Protein AF-0000000066044846 (afdb_homodimer)

InterPro domains:
  IPR003697 Nucleoside triphosphate pyrophosphatase Maf-like protein [MF_00528] (9-197)
  IPR003697 Nucleoside triphosphate pyrophosphatase Maf-like protein [PF02545] (9-193)
  IPR003697 Nucleoside triphosphate pyrophosphatase Maf-like protein [PIRSF006305] (1-197)
  IPR003697 Nucleoside triphosphate pyrophosphatase Maf-like protein [PTHR43213] (3-193)
  IPR003697 Nucleoside triphosphate pyrophosphatase Maf-like protein [TIGR00172] (8-192)
  IPR003697 Nucleoside triphosphate pyrophosphatase Maf-like protein [cd00555] (10-192)
  IPR029001 Inosine triphosphate pyrophosphatase-like [G3DSA:3.90.950.10] (9-198)
  IPR029001 Inosine triphosphate pyrophosphatase-like [SSF52972] (8-194)

Secondary structure (DSSP, 8-state):
---S-EE--EEE----HHHHHHHHHTT---EE------HHHHHHHS-GGGHHHHHHHHHHHHHHHHHTT-TTSEEEEEEEEEEETTEE-----SHHHHHHHHHHHTT-EEEEEEEEEEEETTEEEEEEEEEEEEEE----HHHHHHHHHHH--TTSTTS--TTTGGGGGEEEEES-HHHHHT--HHHHHHHHHHTTSEE-/---S-EE--EEE----HHHHHHHHHTT---EE------HHHHHHHS-GGGHHHHHHHHHHHHHHHHHTT-TTSEEEEEEEEEEETTEE-----SHHHHHHHHHHHTT-EEEEEEEEEEEETTEEEEEEEEEEEEEE----HHHHHHHHHHH--TTSGGG--TTTGGGGGEEEEES-HHHHHT--HHHHHHHHHHTTSEE-

Nearest PDB structures (foldseek):
  4lu1-assembly1_A  TM=8.771E-01  e=6.564E-19  Escherichia coli K-12
  4jhc-assembly1_A  TM=8.735E-01  e=1.339E-18  Escherichia coli K-12
  4heb-assembly1_B  TM=9.422E-01  e=1.791E-17  Bacillus subtilis
  4heb-assembly1_A  TM=9.333E-01  e=1.521E-16  Bacillus subtilis
  1exc-assembly1_A  TM=9.327E-01  e=8.755E-16  Bacillus subtilis

Radius of gyration: 22.23 Å; Cα contacts (8 Å, |Δi|>4): 871; chains: 2; bounding box: 57×61×44 Å

pLDDT: mean 94.65, std 8.7, range [49.12, 98.94]

Foldseek 3Di:
DDDPKDFFEAEEQDPDPLVVVLVVVVVDDYHYHHAPDDLVVLVVPDDLVCVLVSFQVVQLVSQLRVQCVVQRYKYKGKGKFKDDPSDTFAQQLDDVSLLVLCQVQAQHKIKIKMKMFIDHNSHTDDIDIDMKMWHFHRDDSVRSVVQCVVPVRRNDGSNADCVPPRVVRTDDMGDDPCSNSHHDVVVVVVSCVVVVRMDD/DDDPKDFFEAEEQDPDPLVVVVVVVVVDDYHYHHAPDDLVVLVVPDDLVCVLVSFQVVQLVSQLRVQCVVQRYKYKGKGKFKDDPSDTFAQQLDLVSLLVLCQVQAQHKIKIKMKMFIDHNSHTDDIDIDMKMWHFHRDDSVRSVVQCVVPVRRNDGSNADCVPPRVVRTDDMGDDPCSNSHHDVVVVVVSCVVVVRMDD

Solvent-accessible surface area (backbone atoms only — not comparable to full-atom values): 20649 Å² total; per-residue (Å²): 131,70,68,41,69,44,70,55,55,35,29,36,23,47,79,51,66,62,48,48,52,56,50,47,38,57,68,59,74,67,47,76,46,56,46,86,69,70,62,68,67,57,57,72,69,50,62,74,89,38,57,67,60,47,30,38,48,51,4,41,52,25,13,41,59,44,15,71,80,36,54,83,28,40,20,38,12,49,23,67,42,23,35,42,94,78,35,78,39,62,54,39,69,37,69,69,47,25,50,51,44,45,60,69,43,37,54,32,68,35,32,27,37,15,10,36,23,34,22,39,62,63,36,82,76,46,75,50,71,45,69,17,42,38,25,33,39,77,65,50,71,66,44,53,50,23,42,47,70,73,66,57,34,28,88,22,52,56,42,44,44,64,82,32,64,36,44,77,48,46,75,46,76,48,66,50,67,44,22,60,63,31,49,51,53,68,66,47,53,52,48,33,43,75,69,62,39,33,46,106,132,71,68,43,70,42,70,54,55,35,30,36,22,48,79,50,67,62,48,48,52,57,51,46,38,55,67,59,75,65,46,77,45,55,44,84,70,70,63,68,66,55,58,72,70,51,61,74,89,37,58,68,59,49,30,38,48,51,4,42,52,26,15,42,61,45,14,69,80,37,53,83,28,41,20,38,12,50,24,68,44,23,36,43,94,80,35,77,40,64,55,37,70,37,70,68,47,26,50,50,45,44,59,69,42,38,54,32,65,35,33,28,36,15,9,36,23,33,22,40,62,65,36,82,76,47,74,49,73,46,69,18,42,40,26,33,38,78,63,51,70,66,44,52,50,22,42,46,70,74,66,56,35,27,88,22,53,56,42,42,45,64,81,31,65,37,47,77,48,46,75,44,75,48,66,51,67,42,22,59,63,32,47,52,53,68,67,46,53,51,48,34,43,76,70,64,39,35,45,105

Organism: Legionella pneumophila (strain Paris) (NCBI:txid297246)

Structure (mmCIF, N/CA/C/O backbone):
data_AF-0000000066044846-model_v1
#
loop_
_entity.id
_entity.type
_entity.pdbx_description
1 polymer 'Nucleoside triphosphate pyrophosphatase'
#
loop_
_atom_site.group_PDB
_atom_site.id
_atom_site.type_symbol
_atom_site.label_atom_id
_atom_site.label_alt_id
_atom_site.label_comp_id
_atom_site.label_asym_id
_atom_site.label_entity_id
_atom_site.label_seq_id
_atom_site.pdbx_PDB_ins_code
_atom_site.Cartn_x
_atom_site.Cartn_y
_atom_site.Cartn_z
_atom_site.occupancy
_atom_site.B_iso_or_equiv
_atom_site.auth_seq_id
_atom_site.auth_comp_id
_atom_site.auth_asym_id
_atom_site.auth_atom_id
_atom_site.pdbx_PDB_model_num
ATOM 1 N N . MET A 1 1 ? 24.844 -3.436 -19.203 1 49.12 1 MET A N 1
ATOM 2 C CA . MET A 1 1 ? 24.516 -3.262 -17.781 1 49.12 1 MET A CA 1
ATOM 3 C C . MET A 1 1 ? 23.469 -4.285 -17.344 1 49.12 1 MET A C 1
ATOM 5 O O . MET A 1 1 ? 22.516 -4.555 -18.062 1 49.12 1 MET A O 1
ATOM 9 N N . SER A 1 2 ? 23.922 -5.074 -16.344 1 66.25 2 SER A N 1
ATOM 10 C CA . SER A 1 2 ? 23.125 -6.246 -15.977 1 66.25 2 SER A CA 1
ATOM 11 C C . SER A 1 2 ? 21.734 -5.852 -15.484 1 66.25 2 SER A C 1
ATOM 13 O O . SER A 1 2 ? 21.594 -4.855 -14.773 1 66.25 2 SER A O 1
ATOM 15 N N . LYS A 1 3 ? 20.719 -6.422 -16.016 1 88.5 3 LYS A N 1
ATOM 16 C CA . LYS A 1 3 ? 19.344 -6.238 -15.57 1 88.5 3 LYS A CA 1
ATOM 17 C C . LYS A 1 3 ? 19.188 -6.59 -14.094 1 88.5 3 LYS A C 1
ATOM 19 O O . LYS A 1 3 ? 19.75 -7.574 -13.625 1 88.5 3 LYS A O 1
ATOM 24 N N . PHE A 1 4 ? 18.609 -5.754 -13.406 1 96.5 4 PHE A N 1
ATOM 25 C CA . PHE A 1 4 ? 18.391 -5.98 -11.984 1 96.5 4 PHE A CA 1
ATOM 26 C C . PHE A 1 4 ? 17.594 -7.262 -11.758 1 96.5 4 PHE A C 1
ATOM 28 O O . PHE A 1 4 ? 17.984 -8.102 -10.93 1 96.5 4 PHE A O 1
ATOM 35 N N . LEU A 1 5 ? 16.562 -7.414 -12.586 1 97.44 5 LEU A N 1
ATOM 36 C CA . LEU A 1 5 ? 15.75 -8.617 -12.445 1 97.44 5 LEU A CA 1
ATOM 37 C C . LEU A 1 5 ? 15.992 -9.57 -13.609 1 97.44 5 LEU A C 1
ATOM 39 O O . LEU A 1 5 ? 16.016 -9.148 -14.766 1 97.44 5 LEU A O 1
ATOM 43 N N . GLN A 1 6 ? 16.172 -10.766 -13.266 1 97.12 6 GLN A N 1
ATOM 44 C CA . GLN A 1 6 ? 16.094 -11.883 -14.203 1 97.12 6 GLN A CA 1
ATOM 45 C C . GLN A 1 6 ? 14.852 -12.734 -13.93 1 97.12 6 GLN A C 1
ATOM 47 O O . GLN A 1 6 ? 14.602 -13.117 -12.781 1 97.12 6 GLN A O 1
ATOM 52 N N . GLN A 1 7 ? 14.109 -12.984 -14.953 1 97.94 7 GLN A N 1
ATOM 53 C CA . GLN A 1 7 ? 12.875 -13.711 -14.664 1 97.94 7 GLN A CA 1
ATOM 54 C C . GLN A 1 7 ? 12.602 -14.773 -15.727 1 97.94 7 GLN A C 1
ATOM 56 O O . GLN A 1 7 ? 13.078 -14.664 -16.859 1 97.94 7 GLN A O 1
ATOM 61 N N . LYS A 1 8 ? 11.883 -15.781 -15.344 1 98.56 8 LYS A N 1
ATOM 62 C CA . LYS A 1 8 ? 11.281 -16.766 -16.234 1 98.56 8 LYS A CA 1
ATOM 63 C C . LYS A 1 8 ? 9.938 -16.281 -16.766 1 98.56 8 LYS A C 1
ATOM 65 O O . LYS A 1 8 ? 9.43 -15.25 -16.312 1 98.56 8 LYS A O 1
ATOM 70 N N . PRO A 1 9 ? 9.43 -16.938 -17.766 1 98.75 9 PRO A N 1
ATOM 71 C CA . PRO A 1 9 ? 8.148 -16.484 -18.312 1 98.75 9 PRO A CA 1
ATOM 72 C C . PRO A 1 9 ? 7.012 -16.578 -17.297 1 98.75 9 PRO A C 1
ATOM 74 O O . PRO A 1 9 ? 6.824 -17.625 -16.672 1 98.75 9 PRO A O 1
ATOM 77 N N . ILE A 1 10 ? 6.246 -15.508 -17.172 1 98.81 10 ILE A N 1
ATOM 78 C CA . ILE A 1 10 ? 5.191 -15.422 -16.172 1 98.81 10 ILE A CA 1
ATOM 79 C C . ILE A 1 10 ? 3.875 -15.039 -16.844 1 98.81 10 ILE A C 1
ATOM 81 O O . ILE A 1 10 ? 3.854 -14.219 -17.75 1 98.81 10 ILE A O 1
ATOM 85 N N . ILE A 1 11 ? 2.814 -15.641 -16.391 1 98.88 11 ILE A N 1
ATOM 86 C CA . ILE A 1 11 ? 1.461 -15.242 -16.766 1 98.88 11 ILE A CA 1
ATOM 87 C C . ILE A 1 11 ? 0.646 -14.938 -15.516 1 98.88 11 ILE A C 1
ATOM 89 O O . ILE A 1 11 ? 0.704 -15.688 -14.539 1 98.88 11 ILE A O 1
ATOM 93 N N . LEU A 1 12 ? 0.035 -13.875 -15.492 1 98.81 12 LEU A N 1
ATOM 94 C CA . LEU A 1 12 ? -0.992 -13.578 -14.5 1 98.81 12 LEU A CA 1
ATOM 95 C C . LEU A 1 12 ? -2.361 -14.047 -14.977 1 98.81 12 LEU A C 1
ATOM 97 O O . LEU A 1 12 ? -2.908 -13.5 -15.938 1 98.81 12 LEU A O 1
ATOM 101 N N . ALA A 1 13 ? -2.928 -15.031 -14.328 1 98.12 13 ALA A N 1
ATOM 102 C CA . ALA A 1 13 ? -4.227 -15.586 -14.688 1 98.12 13 ALA A CA 1
ATOM 103 C C . ALA A 1 13 ? -5.359 -14.844 -13.992 1 98.12 13 ALA A C 1
ATOM 105 O O . ALA A 1 13 ? -6.09 -15.422 -13.18 1 98.12 13 ALA A O 1
ATOM 106 N N . SER A 1 14 ? -5.523 -13.578 -14.289 1 95.62 14 SER A N 1
ATOM 107 C CA . SER A 1 14 ? -6.516 -12.703 -13.68 1 95.62 14 SER A CA 1
ATOM 108 C C . SER A 1 14 ? -6.941 -11.594 -14.633 1 95.62 14 SER A C 1
ATOM 110 O O . SER A 1 14 ? -6.109 -11.039 -15.352 1 95.62 14 SER A O 1
ATOM 112 N N . SER A 1 15 ? -8.188 -11.273 -14.617 1 91.94 15 SER A N 1
ATOM 113 C CA . SER A 1 15 ? -8.688 -10.141 -15.383 1 91.94 15 SER A CA 1
ATOM 114 C C . SER A 1 15 ? -8.75 -8.883 -14.523 1 91.94 15 SER A C 1
ATOM 116 O O . SER A 1 15 ? -9.188 -7.824 -14.992 1 91.94 15 SER A O 1
ATOM 118 N N . SER A 1 16 ? -8.359 -9.031 -13.281 1 93.5 16 SER A N 1
ATOM 119 C CA . SER A 1 16 ? -8.438 -7.91 -12.352 1 93.5 16 SER A CA 1
ATOM 120 C C . SER A 1 16 ? -7.469 -6.801 -12.734 1 93.5 16 SER A C 1
ATOM 122 O O . SER A 1 16 ? -6.262 -7.027 -12.828 1 93.5 16 SER A O 1
ATOM 124 N N . THR A 1 17 ? -7.965 -5.59 -12.859 1 94.5 17 THR A N 1
ATOM 125 C CA . THR A 1 17 ? -7.141 -4.434 -13.195 1 94.5 17 THR A CA 1
ATOM 126 C C . THR A 1 17 ? -6.168 -4.113 -12.062 1 94.5 17 THR A C 1
ATOM 128 O O . THR A 1 17 ? -5.008 -3.777 -12.312 1 94.5 17 THR A O 1
ATOM 131 N N . ILE A 1 18 ? -6.633 -4.258 -10.867 1 96.44 18 ILE A N 1
ATOM 132 C CA . ILE A 1 18 ? -5.797 -3.91 -9.719 1 96.44 18 ILE A CA 1
ATOM 133 C C . ILE A 1 18 ? -4.688 -4.949 -9.555 1 96.44 18 ILE A C 1
ATOM 135 O O . ILE A 1 18 ? -3.557 -4.605 -9.211 1 96.44 18 ILE A O 1
ATOM 139 N N . ARG A 1 19 ? -4.945 -6.207 -9.766 1 97.19 19 ARG A N 1
ATOM 140 C CA . ARG A 1 19 ? -3.893 -7.215 -9.695 1 97.19 19 ARG A CA 1
ATOM 141 C C . ARG A 1 19 ? -2.836 -6.984 -10.773 1 97.19 19 ARG A C 1
ATOM 143 O O . ARG A 1 19 ? -1.643 -7.164 -10.523 1 97.19 19 ARG A O 1
ATOM 150 N N . HIS A 1 20 ? -3.301 -6.551 -11.914 1 97.75 20 HIS A N 1
ATOM 151 C CA . HIS A 1 20 ? -2.375 -6.191 -12.984 1 97.75 20 HIS A CA 1
ATOM 152 C C . HIS A 1 20 ? -1.452 -5.055 -12.555 1 97.75 20 HIS A C 1
ATOM 154 O O . HIS A 1 20 ? -0.233 -5.148 -12.711 1 97.75 20 HIS A O 1
ATOM 160 N N . LYS A 1 21 ? -2.037 -4.023 -12.023 1 97.38 21 LYS A N 1
ATOM 161 C CA . LYS A 1 21 ? -1.277 -2.859 -11.578 1 97.38 21 LYS A CA 1
ATOM 162 C C . LYS A 1 21 ? -0.262 -3.24 -10.508 1 97.38 21 LYS A C 1
ATOM 164 O O . LYS A 1 21 ? 0.886 -2.793 -10.547 1 97.38 21 LYS A O 1
ATOM 169 N N . LEU A 1 22 ? -0.696 -4.027 -9.578 1 97.81 22 LEU A N 1
ATOM 170 C CA . LEU A 1 22 ? 0.178 -4.457 -8.492 1 97.81 22 LEU A CA 1
ATOM 171 C C . LEU A 1 22 ? 1.349 -5.273 -9.031 1 97.81 22 LEU A C 1
ATOM 173 O O . LEU A 1 22 ? 2.498 -5.047 -8.648 1 97.81 22 LEU A O 1
ATOM 177 N N . MET A 1 23 ? 1.054 -6.227 -9.938 1 98.06 23 MET A N 1
ATOM 178 C CA . MET A 1 23 ? 2.109 -7.039 -10.539 1 98.06 23 MET A CA 1
ATOM 179 C C . MET A 1 23 ? 3.08 -6.168 -11.328 1 98.06 23 MET A C 1
ATOM 181 O O . MET A 1 23 ? 4.293 -6.375 -11.273 1 98.06 23 MET A O 1
ATOM 185 N N . LYS A 1 24 ? 2.564 -5.207 -12.016 1 98.06 24 LYS A N 1
ATOM 186 C CA . LYS A 1 24 ? 3.385 -4.293 -12.805 1 98.06 24 LYS A CA 1
ATOM 187 C C . LYS A 1 24 ? 4.312 -3.473 -11.914 1 98.06 24 LYS A C 1
ATOM 189 O O . LYS A 1 24 ? 5.449 -3.18 -12.289 1 98.06 24 LYS A O 1
ATOM 194 N N . SER A 1 25 ? 3.84 -3.109 -10.789 1 97.06 25 SER A N 1
ATOM 195 C CA . SER A 1 25 ? 4.633 -2.301 -9.867 1 97.06 25 SER A CA 1
ATOM 196 C C . SER A 1 25 ? 5.906 -3.027 -9.445 1 97.06 25 SER A C 1
ATOM 198 O O . SER A 1 25 ? 6.871 -2.4 -9.008 1 97.06 25 SER A O 1
ATOM 200 N N . LEU A 1 26 ? 5.953 -4.324 -9.57 1 97.88 26 LEU A N 1
ATOM 201 C CA . LEU A 1 26 ? 7.113 -5.129 -9.203 1 97.88 26 LEU A CA 1
ATOM 202 C C . LEU A 1 26 ? 8.172 -5.09 -10.297 1 97.88 26 LEU A C 1
ATOM 204 O O . LEU A 1 26 ? 9.266 -5.637 -10.133 1 97.88 26 LEU A O 1
ATOM 208 N N . GLY A 1 27 ? 7.824 -4.508 -11.453 1 97.69 27 GLY A N 1
ATOM 209 C CA . GLY A 1 27 ? 8.766 -4.426 -12.555 1 97.69 27 GLY A CA 1
ATOM 210 C C . GLY A 1 27 ? 8.867 -5.711 -13.352 1 97.69 27 GLY A C 1
ATOM 211 O O . GLY A 1 27 ? 9.867 -5.953 -14.031 1 97.69 27 GLY A O 1
ATOM 212 N N . LEU A 1 28 ? 7.863 -6.539 -13.242 1 98.06 28 LEU A N 1
ATOM 213 C CA . LEU A 1 28 ? 7.863 -7.828 -13.93 1 98.06 28 LEU A CA 1
ATOM 214 C C . LEU A 1 28 ? 7.316 -7.684 -15.344 1 98.06 28 LEU A C 1
ATOM 216 O O . LEU A 1 28 ? 6.438 -6.855 -15.594 1 98.06 28 LEU A O 1
ATOM 220 N N . ASP A 1 29 ? 7.852 -8.445 -16.219 1 97.81 29 ASP A N 1
ATOM 221 C CA . ASP A 1 29 ? 7.273 -8.68 -17.531 1 97.81 29 ASP A CA 1
ATOM 222 C C . ASP A 1 29 ? 6.395 -9.93 -17.531 1 97.81 29 ASP A C 1
ATOM 224 O O . ASP A 1 29 ? 6.863 -11.023 -17.234 1 97.81 29 ASP A O 1
ATOM 228 N N . PHE A 1 30 ? 5.113 -9.734 -17.922 1 98.62 30 PHE A N 1
ATOM 229 C CA . PHE A 1 30 ? 4.211 -10.883 -17.859 1 98.62 30 PHE A CA 1
ATOM 230 C C . PHE A 1 30 ? 3.07 -10.719 -18.859 1 98.62 30 PHE A C 1
ATOM 232 O O . PHE A 1 30 ? 2.777 -9.602 -19.297 1 98.62 30 PHE A O 1
ATOM 239 N N . LEU A 1 31 ? 2.453 -11.797 -19.188 1 98.5 31 LEU A N 1
ATOM 240 C CA . LEU A 1 31 ? 1.222 -11.805 -19.969 1 98.5 31 LEU A CA 1
ATOM 241 C C . LEU A 1 31 ? 0.001 -11.898 -19.047 1 98.5 31 LEU A C 1
ATOM 243 O O . LEU A 1 31 ? 0.084 -12.445 -17.953 1 98.5 31 LEU A O 1
ATOM 247 N N . VAL A 1 32 ? -1.077 -11.336 -19.484 1 98.38 32 VAL A N 1
ATOM 248 C CA . VAL A 1 32 ? -2.354 -11.461 -18.797 1 98.38 32 VAL A CA 1
ATOM 249 C C . VAL A 1 32 ? -3.27 -12.414 -19.562 1 98.38 32 VAL A C 1
ATOM 251 O O . VAL A 1 32 ? -3.619 -12.148 -20.719 1 98.38 32 VAL A O 1
ATOM 254 N N . VAL A 1 33 ? -3.615 -13.508 -18.953 1 97.62 33 VAL A N 1
ATOM 255 C CA . VAL A 1 33 ? -4.52 -14.492 -19.547 1 97.62 33 VAL A CA 1
ATOM 256 C C . VAL A 1 33 ? -5.562 -14.914 -18.516 1 97.62 33 VAL A C 1
ATOM 258 O O . VAL A 1 33 ? -5.32 -15.812 -17.703 1 97.62 33 VAL A O 1
ATOM 261 N N . PRO A 1 34 ? -6.672 -14.266 -18.562 1 95.06 34 PRO A N 1
ATOM 262 C CA . PRO A 1 34 ? -7.707 -14.641 -17.594 1 95.06 34 PRO A CA 1
ATOM 263 C C . PRO A 1 34 ? -8.188 -16.078 -17.766 1 95.06 34 PRO A C 1
ATOM 265 O O . PRO A 1 34 ? -8.195 -16.594 -18.891 1 95.06 34 PRO A O 1
ATOM 268 N N . SER A 1 35 ? -8.477 -16.672 -16.609 1 91.12 35 SER A N 1
ATOM 269 C CA . SER A 1 35 ? -9.039 -18.031 -16.656 1 91.12 35 SER A CA 1
ATOM 270 C C . SER A 1 35 ? -10.484 -18.016 -17.141 1 91.12 35 SER A C 1
ATOM 272 O O . SER A 1 35 ? -11.203 -17.031 -16.922 1 91.12 35 SER A O 1
ATOM 274 N N . ASN A 1 36 ? -10.93 -19.094 -17.734 1 82.56 36 ASN A N 1
ATOM 275 C CA . ASN A 1 36 ? -12.297 -19.25 -18.203 1 82.56 36 ASN A CA 1
ATOM 276 C C . ASN A 1 36 ? -13.109 -20.172 -17.297 1 82.56 36 ASN A C 1
ATOM 278 O O . ASN A 1 36 ? -14.219 -20.562 -17.641 1 82.56 36 ASN A O 1
ATOM 282 N N . CYS A 1 37 ? -12.562 -20.344 -16.219 1 79.12 37 CYS A N 1
ATOM 283 C CA . CYS A 1 37 ? -13.219 -21.297 -15.336 1 79.12 37 CYS A CA 1
ATOM 284 C C . CYS A 1 37 ? -14.508 -20.719 -14.766 1 79.12 37 CYS A C 1
ATOM 286 O O . CYS A 1 37 ? -14.609 -19.516 -14.547 1 79.12 37 CYS A O 1
ATOM 288 N N . ASN A 1 38 ? -15.508 -21.531 -14.672 1 74.12 38 ASN A N 1
ATOM 289 C CA . ASN A 1 38 ? -16.781 -21.141 -14.07 1 74.12 38 ASN A CA 1
ATOM 290 C C . ASN A 1 38 ? -16.703 -21.156 -12.547 1 74.12 38 ASN A C 1
ATOM 292 O O . ASN A 1 38 ? -16.781 -22.219 -11.93 1 74.12 38 ASN A O 1
ATOM 296 N N . GLU A 1 39 ? -16.594 -20.016 -11.945 1 73.31 39 GLU A N 1
ATOM 297 C CA . GLU A 1 39 ? -16.406 -19.875 -10.5 1 73.31 39 GLU A CA 1
ATOM 298 C C . GLU A 1 39 ? -17.672 -20.25 -9.75 1 73.31 39 GLU A C 1
ATOM 300 O O . GLU A 1 39 ? -17.609 -20.734 -8.617 1 73.31 39 GLU A O 1
ATOM 305 N N . GLU A 1 40 ? -18.797 -20.031 -10.328 1 68.75 40 GLU A N 1
ATOM 306 C CA . GLU A 1 40 ? -20.094 -20.234 -9.664 1 68.75 40 GLU A CA 1
ATOM 307 C C . GLU A 1 40 ? -20.297 -21.688 -9.273 1 68.75 40 GLU A C 1
ATOM 309 O O . GLU A 1 40 ? -20.812 -21.984 -8.195 1 68.75 40 GLU A O 1
ATOM 314 N N . GLU A 1 41 ? -19.906 -22.516 -10.055 1 68.25 41 GLU A N 1
ATOM 315 C CA . GLU A 1 41 ? -20.078 -23.953 -9.797 1 68.25 41 GLU A CA 1
ATOM 316 C C . GLU A 1 41 ? -19.219 -24.406 -8.617 1 68.25 41 GLU A C 1
ATOM 318 O O . GLU A 1 41 ? -19.641 -25.25 -7.824 1 68.25 41 GLU A O 1
ATOM 323 N N . ILE A 1 42 ? -18.188 -23.859 -8.492 1 68.38 42 ILE A N 1
ATOM 324 C CA . ILE A 1 42 ? -17.234 -24.234 -7.457 1 68.38 42 ILE A CA 1
ATOM 325 C C . ILE A 1 42 ? -17.703 -23.703 -6.105 1 68.38 42 ILE A C 1
ATOM 327 O O . ILE A 1 42 ? -17.641 -24.391 -5.094 1 68.38 42 ILE A O 1
ATOM 331 N N . LYS A 1 43 ? -18.25 -22.562 -6.074 1 68.44 43 LYS A N 1
ATOM 332 C CA . LYS A 1 43 ? -18.719 -21.922 -4.852 1 68.44 43 LYS A CA 1
ATOM 333 C C . LYS A 1 43 ? -19.891 -22.672 -4.234 1 68.44 43 LYS A C 1
ATOM 335 O O . LYS A 1 43 ? -20 -22.781 -3.01 1 68.44 43 LYS A O 1
ATOM 340 N N . THR A 1 44 ? -20.672 -23.156 -5.051 1 62.91 44 THR A N 1
ATOM 341 C CA . THR A 1 44 ? -21.859 -23.859 -4.59 1 62.91 44 THR A CA 1
ATOM 342 C C . THR A 1 44 ? -21.469 -25.172 -3.902 1 62.91 44 THR A C 1
ATOM 344 O O . THR A 1 44 ? -22.219 -25.672 -3.068 1 62.91 44 THR A O 1
ATOM 347 N N . AR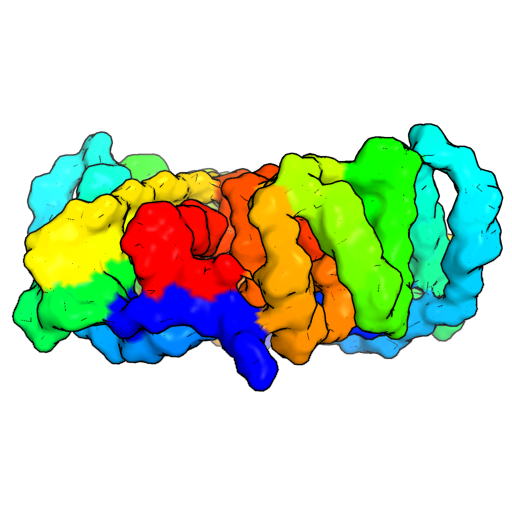G A 1 45 ? -20.297 -25.641 -4.094 1 62.81 45 ARG A N 1
ATOM 348 C CA . ARG A 1 45 ? -19.922 -26.953 -3.564 1 62.81 45 ARG A CA 1
ATOM 349 C C . ARG A 1 45 ? -19.188 -26.812 -2.236 1 62.81 45 ARG A C 1
ATOM 351 O O . ARG A 1 45 ? -18.922 -27.797 -1.554 1 62.81 45 ARG A O 1
ATOM 358 N N . HIS A 1 46 ? -18.844 -25.719 -1.935 1 64.56 46 HIS A N 1
ATOM 359 C CA . HIS A 1 46 ? -18.047 -25.578 -0.728 1 64.56 46 HIS A CA 1
ATOM 360 C C . HIS A 1 46 ? -18.891 -25.141 0.461 1 64.56 46 HIS A C 1
ATOM 362 O O . HIS A 1 46 ? -19.859 -24.391 0.302 1 64.56 46 HIS A O 1
ATOM 368 N N . ASN A 1 47 ? -18.641 -25.922 1.523 1 60.62 47 ASN A N 1
ATOM 369 C CA . ASN A 1 47 ? -19.266 -25.594 2.793 1 60.62 47 ASN A CA 1
ATOM 370 C C . ASN A 1 47 ? -18.719 -24.281 3.365 1 60.62 47 ASN A C 1
ATOM 372 O O . ASN A 1 47 ? -17.547 -23.969 3.186 1 60.62 47 ASN A O 1
ATOM 376 N N . SER A 1 48 ? -19.641 -23.406 3.961 1 58.31 48 SER A N 1
ATOM 377 C CA . SER A 1 48 ? -19.375 -22.094 4.535 1 58.31 48 SER A CA 1
ATOM 378 C C . SER A 1 48 ? -18.234 -22.156 5.539 1 58.31 48 SER A C 1
ATOM 380 O O . SER A 1 48 ? -17.547 -21.156 5.777 1 58.31 48 SER A O 1
ATOM 382 N N . ASP A 1 49 ? -17.891 -23.344 6.008 1 65.06 49 ASP A N 1
ATOM 383 C CA . ASP A 1 49 ? -16.969 -23.422 7.133 1 65.06 49 ASP A CA 1
ATOM 384 C C . ASP A 1 49 ? -15.523 -23.453 6.648 1 65.06 49 ASP A C 1
ATOM 386 O O . ASP A 1 49 ? -14.586 -23.359 7.449 1 65.06 49 ASP A O 1
ATOM 390 N N . GLU A 1 50 ? -15.484 -23.328 5.391 1 84.38 50 GLU A N 1
ATOM 391 C CA . GLU A 1 50 ? -14.094 -23.406 4.941 1 84.38 50 GLU A CA 1
ATOM 392 C C . GLU A 1 50 ? -13.797 -22.375 3.863 1 84.38 50 GLU A C 1
ATOM 394 O O . GLU A 1 50 ? -13.352 -22.719 2.768 1 84.38 50 GLU A O 1
ATOM 399 N N . LEU A 1 51 ? -13.938 -21.172 4.258 1 87.88 51 LEU A N 1
ATOM 400 C CA . LEU A 1 51 ? -13.875 -20.078 3.303 1 87.88 51 LEU A CA 1
ATOM 401 C C . LEU A 1 51 ? -12.461 -19.922 2.738 1 87.88 51 LEU A C 1
ATOM 403 O O . LEU A 1 51 ? -12.289 -19.672 1.541 1 87.88 51 LEU A O 1
ATOM 407 N N . VAL A 1 52 ? -11.492 -20.125 3.551 1 90.75 52 VAL A N 1
ATOM 408 C CA . VAL A 1 52 ? -10.109 -20.047 3.09 1 90.75 52 VAL A CA 1
ATOM 409 C C . VAL A 1 52 ? -9.844 -21.141 2.059 1 90.75 52 VAL A C 1
ATOM 411 O O . VAL A 1 52 ? -9.242 -20.891 1.014 1 90.75 52 VAL A O 1
ATOM 414 N N . GLU A 1 53 ? -10.312 -22.312 2.334 1 92.12 53 GLU A N 1
ATOM 415 C CA . GLU A 1 53 ? -10.141 -23.422 1.397 1 92.12 53 GLU A CA 1
ATOM 416 C C . GLU A 1 53 ? -10.828 -23.141 0.066 1 92.12 53 GLU A C 1
ATOM 418 O O . GLU A 1 53 ? -10.312 -23.484 -0.995 1 92.12 53 GLU A O 1
ATOM 423 N N . LEU A 1 54 ? -11.961 -22.516 0.169 1 91.75 54 LEU A N 1
ATOM 424 C CA . LEU A 1 54 ? -12.672 -22.125 -1.042 1 91.75 54 LEU A CA 1
ATOM 425 C C . LEU A 1 54 ? -11.828 -21.172 -1.882 1 91.75 54 LEU A C 1
ATOM 427 O O . LEU A 1 54 ? -11.648 -21.391 -3.082 1 91.75 54 LEU A O 1
ATOM 431 N N . GLY A 1 55 ? -11.297 -20.109 -1.261 1 93.75 55 GLY A N 1
ATOM 432 C CA . GLY A 1 55 ? -10.477 -19.141 -1.968 1 93.75 55 GLY A CA 1
ATOM 433 C C . GLY A 1 55 ? -9.25 -19.766 -2.609 1 93.75 55 GLY A C 1
ATOM 434 O O . GLY A 1 55 ? -8.922 -19.453 -3.76 1 93.75 55 GLY A O 1
ATOM 435 N N . ILE A 1 56 ? -8.625 -20.641 -1.862 1 95.38 56 ILE A N 1
ATOM 436 C CA . ILE A 1 56 ? -7.43 -21.312 -2.355 1 95.38 56 ILE A CA 1
ATOM 437 C C . ILE A 1 56 ? -7.785 -22.203 -3.545 1 95.38 56 ILE A C 1
ATOM 439 O O . ILE A 1 56 ? -7.082 -22.203 -4.559 1 95.38 56 ILE A O 1
ATOM 443 N N . THR A 1 57 ? -8.867 -22.906 -3.402 1 93.88 57 THR A N 1
ATOM 444 C CA . THR A 1 57 ? -9.32 -23.781 -4.473 1 93.88 57 THR A CA 1
ATOM 445 C C . THR A 1 57 ? -9.609 -23 -5.742 1 93.88 57 THR A C 1
ATOM 447 O O . THR A 1 57 ? -9.227 -23.406 -6.84 1 93.88 57 THR A O 1
ATOM 450 N N . LEU A 1 58 ? -10.219 -21.906 -5.578 1 94.06 58 LEU A N 1
ATOM 451 C CA . LEU A 1 58 ? -10.555 -21.078 -6.73 1 94.06 58 LEU A CA 1
ATOM 452 C C . LEU A 1 58 ? -9.297 -20.547 -7.406 1 94.06 58 LEU A C 1
ATOM 454 O O . LEU A 1 58 ? -9.188 -20.578 -8.633 1 94.06 58 LEU A O 1
ATOM 458 N N . ALA A 1 59 ? -8.359 -20.094 -6.645 1 96.31 59 ALA A N 1
ATOM 459 C CA . ALA A 1 59 ? -7.082 -19.656 -7.203 1 96.31 59 ALA A CA 1
ATOM 460 C C . ALA A 1 59 ? -6.391 -20.781 -7.957 1 96.31 59 ALA A C 1
ATOM 462 O O . ALA A 1 59 ? -5.887 -20.578 -9.062 1 96.31 59 ALA A O 1
ATOM 463 N N . LYS A 1 60 ? -6.426 -21.953 -7.379 1 96.38 60 LYS A N 1
ATOM 464 C CA . LYS A 1 60 ? -5.801 -23.141 -7.977 1 96.38 60 LYS A CA 1
ATOM 465 C C . LYS A 1 60 ? -6.438 -23.469 -9.32 1 96.38 60 LYS A C 1
ATOM 467 O O . LYS A 1 60 ? -5.734 -23.703 -10.305 1 96.38 60 LYS A O 1
ATOM 472 N N . ILE A 1 61 ? -7.715 -23.484 -9.336 1 95 61 ILE A N 1
ATOM 473 C CA . ILE A 1 61 ? -8.445 -23.859 -10.539 1 95 61 ILE A CA 1
ATOM 474 C C . ILE A 1 61 ? -8.133 -22.875 -11.664 1 95 61 ILE A C 1
ATOM 476 O O . ILE A 1 61 ? -7.906 -23.281 -12.805 1 95 61 ILE A O 1
ATOM 480 N N . LYS A 1 62 ? -8.078 -21.625 -11.359 1 96.5 62 LYS A N 1
ATOM 481 C CA . LYS A 1 62 ? -7.746 -20.609 -12.352 1 96.5 62 LYS A CA 1
ATOM 482 C C . LYS A 1 62 ? -6.348 -20.828 -12.914 1 96.5 62 LYS A C 1
ATOM 484 O O . LYS A 1 62 ? -6.148 -20.781 -14.125 1 96.5 62 LYS A O 1
ATOM 489 N N . ALA A 1 63 ? -5.41 -21.078 -12.055 1 97.75 63 ALA A N 1
ATOM 490 C CA . ALA A 1 63 ? -4.023 -21.266 -12.461 1 97.75 63 ALA A CA 1
ATOM 491 C C . ALA A 1 63 ? -3.871 -22.531 -13.312 1 97.75 63 ALA A C 1
ATOM 493 O O . ALA A 1 63 ? -3.18 -22.516 -14.328 1 97.75 63 ALA A O 1
ATOM 494 N N . LEU A 1 64 ? -4.496 -23.594 -12.883 1 97 64 LEU A N 1
ATOM 495 C CA . LEU A 1 64 ? -4.398 -24.875 -13.578 1 97 64 LEU A CA 1
ATOM 496 C C . LEU A 1 64 ? -5.012 -24.797 -14.969 1 97 64 LEU A C 1
ATOM 498 O O . LEU A 1 64 ? -4.473 -25.344 -15.93 1 97 64 LEU A O 1
ATOM 502 N N . ASP A 1 65 ? -6.105 -24.094 -15.047 1 96.31 65 ASP A N 1
ATOM 503 C CA . ASP A 1 65 ? -6.777 -23.906 -16.328 1 96.31 65 ASP A CA 1
ATOM 504 C C . ASP A 1 65 ? -5.84 -23.266 -17.359 1 96.31 65 ASP A C 1
ATOM 506 O O . ASP A 1 65 ? -5.684 -23.781 -18.469 1 96.31 65 ASP A O 1
ATOM 510 N N . VAL A 1 66 ? -5.168 -22.219 -16.984 1 97.75 66 VAL A N 1
ATOM 511 C CA . VAL A 1 66 ? -4.293 -21.469 -17.891 1 97.75 66 VAL A CA 1
ATOM 512 C C . VAL A 1 66 ? -3.01 -22.266 -18.141 1 97.75 66 VAL A C 1
ATOM 514 O O . VAL A 1 66 ? -2.488 -22.281 -19.25 1 97.75 66 VAL A O 1
ATOM 517 N N . SER A 1 67 ? -2.518 -22.953 -17.109 1 97.88 67 SER A N 1
ATOM 518 C CA . SER A 1 67 ? -1.257 -23.688 -17.172 1 97.88 67 SER A CA 1
ATOM 519 C C . SER A 1 67 ? -1.301 -24.766 -18.25 1 97.88 67 SER A C 1
ATOM 521 O O . SER A 1 67 ? -0.292 -25.047 -18.906 1 97.88 67 SER A O 1
ATOM 523 N N . GLN A 1 68 ? -2.449 -25.328 -18.484 1 96.75 68 GLN A N 1
ATOM 524 C CA . GLN A 1 68 ? -2.619 -26.391 -19.469 1 96.75 68 GLN A CA 1
ATOM 525 C C . GLN A 1 68 ? -2.25 -25.906 -20.859 1 96.75 68 GLN A C 1
ATOM 527 O O . GLN A 1 68 ? -1.747 -26.688 -21.672 1 96.75 68 GLN A O 1
ATOM 532 N N . HIS A 1 69 ? -2.445 -24.656 -21.125 1 97.31 69 HIS A N 1
ATOM 533 C CA . HIS A 1 69 ? -2.248 -24.109 -22.453 1 97.31 69 HIS A CA 1
ATOM 534 C C . HIS A 1 69 ? -0.898 -23.406 -22.578 1 97.31 69 HIS A C 1
ATOM 536 O O . HIS A 1 69 ? -0.45 -23.094 -23.672 1 97.31 69 HIS A O 1
ATOM 542 N N . TYR A 1 70 ? -0.229 -23.172 -21.422 1 98.06 70 TYR A N 1
ATOM 543 C CA . TYR A 1 70 ? 1.047 -22.469 -21.391 1 98.06 70 TYR A CA 1
ATOM 544 C C . TYR A 1 70 ? 2.045 -23.188 -20.5 1 98.06 70 TYR A C 1
ATOM 546 O O . TYR A 1 70 ? 2.504 -22.625 -19.5 1 98.06 70 TYR A O 1
ATOM 554 N N . PRO A 1 71 ? 2.457 -24.375 -20.875 1 97.06 71 PRO A N 1
ATOM 555 C CA . PRO A 1 71 ? 3.297 -25.203 -20 1 97.06 71 PRO A CA 1
ATOM 556 C C . PRO A 1 71 ? 4.656 -24.562 -19.703 1 97.06 71 PRO A C 1
ATOM 558 O O . PRO A 1 71 ? 5.297 -24.891 -18.703 1 97.06 71 PRO A O 1
ATOM 561 N N . GLU A 1 72 ? 5.164 -23.609 -20.469 1 98 72 GLU A N 1
ATOM 562 C CA . GLU A 1 72 ? 6.484 -23.016 -20.281 1 98 72 GLU A CA 1
ATOM 563 C C . GLU A 1 72 ? 6.43 -21.844 -19.297 1 98 72 GLU A C 1
ATOM 565 O O . GLU A 1 72 ? 7.469 -21.375 -18.828 1 98 72 GLU A O 1
ATOM 570 N N . HIS A 1 73 ? 5.242 -21.391 -19.016 1 98.81 73 HIS A N 1
ATOM 571 C CA . HIS A 1 73 ? 5.09 -20.203 -18.188 1 98.81 73 HIS A CA 1
ATOM 572 C C . HIS A 1 73 ? 4.805 -20.578 -16.734 1 98.81 73 HIS A C 1
ATOM 574 O O . HIS A 1 73 ? 4.215 -21.641 -16.469 1 98.81 73 HIS A O 1
ATOM 580 N N . TYR A 1 74 ? 5.309 -19.828 -15.797 1 98.94 74 TYR A N 1
ATOM 581 C CA . TYR A 1 74 ? 4.812 -19.828 -14.43 1 98.94 74 TYR A CA 1
ATOM 582 C C . TYR A 1 74 ? 3.518 -19.031 -14.312 1 98.94 74 TYR A C 1
ATOM 584 O O . TYR A 1 74 ? 3.473 -17.859 -14.664 1 98.94 74 TYR A O 1
ATOM 592 N N . ILE A 1 75 ? 2.445 -19.703 -13.875 1 98.94 75 ILE A N 1
ATOM 593 C CA . ILE A 1 75 ? 1.127 -19.094 -13.805 1 98.94 75 ILE A CA 1
ATOM 594 C C . ILE A 1 75 ? 0.862 -18.594 -12.383 1 98.94 75 ILE A C 1
ATOM 596 O O . ILE A 1 75 ? 0.941 -19.375 -11.43 1 98.94 75 ILE A O 1
ATOM 600 N N . ILE A 1 76 ? 0.617 -17.359 -12.25 1 98.88 76 ILE A N 1
ATOM 601 C CA . ILE A 1 76 ? 0.196 -16.766 -10.984 1 98.88 76 ILE A CA 1
ATOM 602 C C . ILE A 1 76 ? -1.3 -16.453 -11.031 1 98.88 76 ILE A C 1
ATOM 604 O O . ILE A 1 76 ? -1.768 -15.758 -11.93 1 98.88 76 ILE A O 1
ATOM 608 N N . ALA A 1 77 ? -2.021 -17 -10.164 1 98.56 77 ALA A N 1
ATOM 609 C CA . ALA A 1 77 ? -3.453 -16.734 -10.039 1 98.56 77 ALA A CA 1
ATOM 610 C C . ALA A 1 77 ? -3.816 -16.344 -8.609 1 98.56 77 ALA A C 1
ATOM 612 O O . ALA A 1 77 ? -3.074 -16.641 -7.672 1 98.56 77 ALA A O 1
ATOM 613 N N . ALA A 1 78 ? -4.918 -15.688 -8.508 1 97.62 78 ALA A N 1
ATOM 614 C CA . ALA A 1 78 ? -5.402 -15.234 -7.207 1 97.62 78 ALA A CA 1
ATOM 615 C C . ALA A 1 78 ? -6.93 -15.219 -7.168 1 97.62 78 ALA A C 1
ATOM 617 O O . ALA A 1 78 ? -7.582 -15.211 -8.211 1 97.62 78 ALA A O 1
ATOM 618 N N . ASP A 1 79 ? -7.387 -15.266 -6.008 1 94.88 79 ASP A N 1
ATOM 619 C CA . ASP A 1 79 ? -8.805 -15.086 -5.711 1 94.88 79 ASP A CA 1
ATOM 620 C C . ASP A 1 79 ? -9 -14.305 -4.418 1 94.88 79 ASP A C 1
ATOM 622 O O . ASP A 1 79 ? -8.117 -14.289 -3.555 1 94.88 79 ASP A O 1
ATOM 626 N N . GLN A 1 80 ? -10.062 -13.641 -4.395 1 95.19 80 GLN A N 1
ATOM 627 C CA . GLN A 1 80 ? -10.359 -12.789 -3.244 1 95.19 80 GLN A CA 1
ATOM 628 C C . GLN A 1 80 ? -11.766 -13.062 -2.709 1 95.19 80 GLN A C 1
ATOM 630 O O . GLN A 1 80 ? -12.719 -13.156 -3.48 1 95.19 80 GLN A O 1
ATOM 635 N N . LEU A 1 81 ? -11.867 -13.203 -1.416 1 95.38 81 LEU A N 1
ATOM 636 C CA . LEU A 1 81 ? -13.156 -13.336 -0.753 1 95.38 81 LEU A CA 1
ATOM 637 C C . LEU A 1 81 ? -13.406 -12.164 0.196 1 95.38 81 LEU A C 1
ATOM 639 O O . LEU A 1 81 ? -12.523 -11.797 0.975 1 95.38 81 LEU A O 1
ATOM 643 N N . CYS A 1 82 ? -14.523 -11.547 0.088 1 97.19 82 CYS A N 1
ATOM 644 C CA . CYS A 1 82 ? -15.031 -10.625 1.095 1 97.19 82 CYS A CA 1
ATOM 645 C C . CYS A 1 82 ? -16.016 -11.312 2.025 1 97.19 82 CYS A C 1
ATOM 647 O O . CYS A 1 82 ? -17.047 -11.82 1.579 1 97.19 82 CYS A O 1
ATOM 649 N N . VAL A 1 83 ? -15.672 -11.352 3.27 1 96.81 83 VAL A N 1
ATOM 650 C CA . VAL A 1 83 ? -16.453 -12.18 4.188 1 96.81 83 VAL A CA 1
ATOM 651 C C . VAL A 1 83 ? -16.938 -11.328 5.359 1 96.81 83 VAL A C 1
ATOM 653 O O . VAL A 1 83 ? -16.156 -10.586 5.961 1 96.81 83 VAL A O 1
ATOM 656 N N . ALA A 1 84 ? -18.172 -11.414 5.652 1 96.19 84 ALA A N 1
ATOM 657 C CA . ALA A 1 84 ? -18.781 -10.844 6.852 1 96.19 84 ALA A CA 1
ATOM 658 C C . ALA A 1 84 ? -19.797 -11.812 7.469 1 96.19 84 ALA A C 1
ATOM 660 O O . ALA A 1 84 ? -20.641 -12.367 6.762 1 96.19 84 ALA A O 1
ATOM 661 N N . ASP A 1 85 ? -19.672 -12.102 8.789 1 91.94 85 ASP A N 1
ATOM 662 C CA . ASP A 1 85 ? -20.594 -12.984 9.508 1 91.94 85 ASP A CA 1
ATOM 663 C C . ASP A 1 85 ? -20.703 -14.336 8.805 1 91.94 85 ASP A C 1
ATOM 665 O O . ASP A 1 85 ? -21.812 -14.797 8.516 1 91.94 85 ASP A O 1
ATOM 669 N N . LYS A 1 86 ? -19.672 -14.797 8.32 1 87.81 86 LYS A N 1
ATOM 670 C CA . LYS A 1 86 ? -19.531 -16.125 7.723 1 87.81 86 LYS A CA 1
ATOM 671 C C . LYS A 1 86 ? -20.234 -16.188 6.367 1 87.81 86 LYS A C 1
ATOM 673 O O . LYS A 1 86 ? -20.594 -17.266 5.898 1 87.81 86 LYS A O 1
ATOM 678 N N . ARG A 1 87 ? -20.438 -15.062 5.883 1 90.62 87 ARG A N 1
ATOM 679 C CA . ARG A 1 87 ? -21.031 -14.977 4.551 1 90.62 87 ARG A CA 1
ATOM 680 C C . ARG A 1 87 ? -20.078 -14.312 3.566 1 90.62 87 ARG A C 1
ATOM 682 O O . ARG A 1 87 ? -19.391 -13.344 3.912 1 90.62 87 ARG A O 1
ATOM 689 N N . VAL A 1 88 ? -20.078 -14.82 2.322 1 93.19 88 VAL A N 1
ATOM 690 C CA . VAL A 1 88 ? -19.25 -14.273 1.265 1 93.19 88 VAL A CA 1
ATOM 691 C C . VAL A 1 88 ? -20.016 -13.203 0.498 1 93.19 88 VAL A C 1
ATOM 693 O O . VAL A 1 88 ? -21.172 -13.406 0.119 1 93.19 88 VAL A O 1
ATOM 696 N N . PHE A 1 89 ? -19.438 -12.062 0.335 1 94.62 89 PHE A N 1
ATOM 697 C CA . PHE A 1 89 ? -19.969 -11 -0.522 1 94.62 89 PHE A CA 1
ATOM 698 C C . PHE A 1 89 ? -19.359 -11.078 -1.914 1 94.62 89 PHE A C 1
ATOM 700 O O . PHE A 1 89 ? -18.188 -10.719 -2.105 1 94.62 89 PHE A O 1
ATOM 707 N N . ASN A 1 90 ? -20.125 -11.492 -2.85 1 92.19 90 ASN A N 1
ATOM 708 C CA . ASN A 1 90 ? -19.656 -11.547 -4.23 1 92.19 90 ASN A CA 1
ATOM 709 C C . ASN A 1 90 ? -19.641 -10.164 -4.871 1 92.19 90 ASN A C 1
ATOM 711 O O . ASN A 1 90 ? -20.141 -9.195 -4.281 1 92.19 90 ASN A O 1
ATOM 715 N N . LYS A 1 91 ? -19.062 -10.109 -6.012 1 93.81 91 LYS A N 1
ATOM 716 C CA . LYS A 1 91 ? -19.109 -8.852 -6.758 1 93.81 91 LYS A CA 1
ATOM 717 C C . LYS A 1 91 ? -20.547 -8.414 -7 1 93.81 91 LYS A C 1
ATOM 719 O O . LYS A 1 91 ? -21.375 -9.211 -7.453 1 93.81 91 LYS A O 1
ATOM 724 N N . PRO A 1 92 ? -20.828 -7.16 -6.691 1 97 92 PRO A N 1
ATOM 725 C CA . PRO A 1 92 ? -22.234 -6.75 -6.809 1 97 92 PRO A CA 1
ATOM 726 C C . PRO A 1 92 ? -22.719 -6.707 -8.258 1 97 92 PRO A C 1
ATOM 728 O O . PRO A 1 92 ? -23.891 -6.934 -8.531 1 97 92 PRO A O 1
ATOM 731 N N . LEU A 1 93 ? -21.875 -6.258 -9.219 1 96.19 93 LEU A N 1
ATOM 732 C CA . LEU A 1 93 ? -22.094 -6.25 -10.656 1 96.19 93 LEU A CA 1
ATOM 733 C C . LEU A 1 93 ? -23.047 -5.121 -11.055 1 96.19 93 LEU A C 1
ATOM 735 O O . LEU A 1 93 ? -23.141 -4.773 -12.234 1 96.19 93 LEU A O 1
ATOM 739 N N . ASN A 1 94 ? -23.844 -4.578 -10.055 1 97.75 94 ASN A N 1
ATOM 740 C CA . ASN A 1 94 ? -24.719 -3.453 -10.344 1 97.75 94 ASN A CA 1
ATOM 741 C C . ASN A 1 94 ? -24.875 -2.537 -9.133 1 97.75 94 ASN A C 1
ATOM 743 O O . ASN A 1 94 ? -24.438 -2.873 -8.039 1 97.75 94 ASN A O 1
ATOM 747 N N . HIS A 1 95 ? -25.547 -1.43 -9.461 1 98.31 95 HIS A N 1
ATOM 748 C CA . HIS A 1 95 ? -25.688 -0.376 -8.461 1 98.31 95 HIS A CA 1
ATOM 749 C C . HIS A 1 95 ? -26.531 -0.845 -7.277 1 98.31 95 HIS A C 1
ATOM 751 O O . HIS A 1 95 ? -26.125 -0.671 -6.125 1 98.31 95 HIS A O 1
ATOM 757 N N . GLN A 1 96 ? -27.578 -1.46 -7.477 1 98.38 96 GLN A N 1
ATOM 758 C CA . GLN A 1 96 ? -28.516 -1.848 -6.43 1 98.38 96 GLN A CA 1
ATOM 759 C C . GLN A 1 96 ? -27.891 -2.838 -5.457 1 98.38 96 GLN A C 1
ATOM 761 O O . GLN A 1 96 ? -28.016 -2.697 -4.242 1 98.38 96 GLN A O 1
ATOM 766 N N . THR A 1 97 ? -27.234 -3.781 -5.98 1 98.31 97 THR A N 1
ATOM 767 C CA . THR A 1 97 ? -26.562 -4.766 -5.141 1 98.31 97 THR A CA 1
ATOM 768 C C . THR A 1 97 ? -25.422 -4.121 -4.355 1 98.31 97 THR A C 1
ATOM 770 O O . THR A 1 97 ? -25.188 -4.461 -3.191 1 98.31 97 THR A O 1
ATOM 773 N N . ALA A 1 98 ? -24.75 -3.221 -4.992 1 98.62 98 ALA A N 1
ATOM 774 C CA . ALA A 1 98 ? -23.672 -2.512 -4.309 1 98.62 98 ALA A CA 1
ATOM 775 C C . ALA A 1 98 ? -24.203 -1.725 -3.115 1 98.62 98 ALA A C 1
ATOM 777 O O . ALA A 1 98 ? -23.594 -1.72 -2.045 1 98.62 98 ALA A O 1
ATOM 778 N N . VAL A 1 99 ? -25.359 -1.078 -3.324 1 98.69 99 VAL A N 1
ATOM 779 C CA . VAL A 1 99 ? -26 -0.357 -2.23 1 98.69 99 VAL A CA 1
ATOM 780 C C . VAL A 1 99 ? -26.297 -1.317 -1.081 1 98.69 99 VAL A C 1
ATOM 782 O O . VAL A 1 99 ? -25.984 -1.022 0.076 1 98.69 99 VAL A O 1
ATOM 785 N N . SER A 1 100 ? -26.828 -2.404 -1.422 1 98.38 100 SER A N 1
ATOM 786 C CA . SER A 1 100 ? -27.188 -3.4 -0.416 1 98.38 100 SER A CA 1
ATOM 787 C C . SER A 1 100 ? -25.953 -3.879 0.347 1 98.38 100 SER A C 1
ATOM 789 O O . SER A 1 100 ? -25.984 -4.012 1.572 1 98.38 100 SER A O 1
ATOM 791 N N . HIS A 1 101 ? -24.891 -4.148 -0.345 1 98.31 101 HIS A N 1
ATOM 792 C CA . HIS A 1 101 ? -23.656 -4.59 0.287 1 98.31 101 HIS A CA 1
ATOM 793 C C . HIS A 1 101 ? -23.141 -3.553 1.283 1 98.31 101 HIS A C 1
ATOM 795 O O . HIS A 1 101 ? -22.875 -3.877 2.443 1 98.31 101 HIS A O 1
ATOM 801 N N . LEU A 1 102 ? -23.031 -2.299 0.829 1 98.69 102 LEU A N 1
ATOM 802 C CA . LEU A 1 102 ? -22.484 -1.254 1.68 1 98.69 102 LEU A CA 1
ATOM 803 C C . LEU A 1 102 ? -23.391 -0.987 2.877 1 98.69 102 LEU A C 1
ATOM 805 O O . LEU A 1 102 ? -22.906 -0.713 3.979 1 98.69 102 LEU A O 1
ATOM 809 N N . ARG A 1 103 ? -24.672 -1.092 2.627 1 98.44 103 ARG A N 1
ATOM 810 C CA . ARG A 1 103 ? -25.625 -0.951 3.73 1 98.44 103 ARG A CA 1
ATOM 811 C C . ARG A 1 103 ? -25.391 -2.029 4.785 1 98.44 103 ARG A C 1
ATOM 813 O O . ARG A 1 103 ? -25.375 -1.74 5.984 1 98.44 103 ARG A O 1
ATOM 820 N N . GLU A 1 104 ? -25.234 -3.174 4.328 1 97.88 104 GLU A N 1
ATOM 821 C CA . GLU A 1 104 ? -25.062 -4.305 5.234 1 97.88 104 GLU A CA 1
ATOM 822 C C . GLU A 1 104 ? -23.734 -4.211 5.988 1 97.88 104 GLU A C 1
ATOM 824 O O . GLU A 1 104 ? -23.672 -4.562 7.168 1 97.88 104 GLU A O 1
ATOM 829 N N . LEU A 1 105 ? -22.734 -3.756 5.352 1 98.31 105 LEU A N 1
ATOM 830 C CA . LEU A 1 105 ? -21.406 -3.703 5.938 1 98.31 105 LEU A CA 1
ATOM 831 C C . LEU A 1 105 ? -21.234 -2.443 6.777 1 98.31 105 LEU A C 1
ATOM 833 O O . LEU A 1 105 ? -20.281 -2.342 7.562 1 98.31 105 LEU A O 1
ATOM 837 N N . SER A 1 106 ? -22.141 -1.521 6.664 1 98.56 106 SER A N 1
ATOM 838 C CA . SER A 1 106 ? -22.047 -0.229 7.336 1 98.56 106 SER A CA 1
ATOM 839 C C . SER A 1 106 ? -21.891 -0.399 8.844 1 98.56 106 SER A C 1
ATOM 841 O O . SER A 1 106 ? -22.688 -1.079 9.484 1 98.56 106 SER A O 1
ATOM 843 N N . GLY A 1 107 ? -20.812 0.184 9.352 1 98.25 107 GLY A N 1
ATOM 844 C CA . GLY A 1 107 ? -20.562 0.169 10.781 1 98.25 107 GLY A CA 1
ATOM 845 C C . GLY A 1 107 ? -20.047 -1.165 11.281 1 98.25 107 GLY A C 1
ATOM 846 O O . GLY A 1 107 ? -19.875 -1.36 12.492 1 98.25 107 GLY A O 1
ATOM 847 N N . LYS A 1 108 ? -19.734 -2.088 10.391 1 98.19 108 LYS A N 1
ATOM 848 C CA . LYS A 1 108 ? -19.359 -3.443 10.797 1 98.19 108 LYS A CA 1
ATOM 849 C C . LYS A 1 108 ? -17.953 -3.801 10.328 1 98.19 108 LYS A C 1
ATOM 851 O O . LYS A 1 108 ? -17.391 -3.109 9.477 1 98.19 108 LYS A O 1
ATOM 856 N N . GLU A 1 109 ? -17.484 -4.762 10.914 1 98.44 109 GLU A N 1
ATOM 857 C CA . GLU A 1 109 ? -16.219 -5.363 10.516 1 98.44 109 GLU A CA 1
ATOM 858 C C . GLU A 1 109 ? -16.422 -6.461 9.484 1 98.44 109 GLU A C 1
ATOM 860 O O . GLU A 1 109 ? -17.438 -7.168 9.516 1 98.44 109 GLU A O 1
ATOM 865 N N . HIS A 1 110 ? -15.539 -6.594 8.594 1 98.56 110 HIS A N 1
ATOM 866 C CA . HIS A 1 110 ? -15.5 -7.684 7.629 1 98.56 110 HIS A CA 1
ATOM 867 C C . HIS A 1 110 ? -14.062 -8.008 7.219 1 98.56 110 HIS A C 1
ATOM 869 O O . HIS A 1 110 ? -13.125 -7.344 7.656 1 98.56 110 HIS A O 1
ATOM 875 N N . GLN A 1 111 ? -13.914 -9.031 6.398 1 98.44 111 GLN A N 1
ATOM 876 C CA . GLN A 1 111 ? -12.578 -9.484 6.047 1 98.44 111 GLN A CA 1
ATOM 877 C C . GLN A 1 111 ? -12.406 -9.57 4.535 1 98.44 111 GLN A C 1
ATOM 879 O O . GLN A 1 111 ? -13.336 -9.938 3.816 1 98.44 111 GLN A O 1
ATOM 884 N N . GLN A 1 112 ? -11.297 -9.164 4.117 1 98.25 112 GLN A N 1
ATOM 885 C CA . GLN A 1 112 ? -10.797 -9.5 2.791 1 98.25 112 GLN A CA 1
ATOM 886 C C . GLN A 1 112 ? -9.75 -10.609 2.861 1 98.25 112 GLN A C 1
ATOM 888 O O . GLN A 1 112 ? -8.719 -10.453 3.514 1 98.25 112 GLN A O 1
ATOM 893 N N . ILE A 1 113 ? -10 -11.711 2.219 1 97.75 113 ILE A N 1
ATOM 894 C CA . ILE A 1 113 ? -9.094 -12.852 2.197 1 97.75 113 ILE A CA 1
ATOM 895 C C . ILE A 1 113 ? -8.516 -13.023 0.794 1 97.75 113 ILE A C 1
ATOM 897 O O . ILE A 1 113 ? -9.25 -13.297 -0.157 1 97.75 113 ILE A O 1
ATOM 901 N N . ALA A 1 114 ? -7.266 -12.836 0.703 1 98.19 114 ALA A N 1
ATOM 902 C CA . ALA A 1 114 ? -6.578 -13.023 -0.573 1 98.19 114 ALA A CA 1
ATOM 903 C C . ALA A 1 114 ? -5.914 -14.398 -0.638 1 98.19 114 ALA A C 1
ATOM 905 O O . ALA A 1 114 ? -5.211 -14.797 0.292 1 98.19 114 ALA A O 1
ATOM 906 N N . CYS A 1 115 ? -6.152 -15.078 -1.685 1 98.06 115 CYS A N 1
ATOM 907 C CA . CYS A 1 115 ? -5.562 -16.391 -1.916 1 98.06 115 CYS A CA 1
ATOM 908 C C . CYS A 1 115 ? -4.758 -16.406 -3.211 1 98.06 115 CYS A C 1
ATOM 910 O O . CYS A 1 115 ? -5.207 -15.883 -4.23 1 98.06 115 CYS A O 1
ATOM 912 N N . LEU A 1 116 ? -3.572 -16.984 -3.16 1 98.62 116 LEU A N 1
ATOM 913 C CA . LEU A 1 116 ? -2.654 -17.016 -4.293 1 98.62 116 LEU A CA 1
ATOM 914 C C . LEU A 1 116 ? -2.188 -18.422 -4.594 1 98.62 116 LEU A C 1
ATOM 916 O O . LEU A 1 116 ? -2.102 -19.266 -3.688 1 98.62 116 LEU A O 1
ATOM 920 N N . CYS A 1 117 ? -1.871 -18.578 -5.875 1 98.44 117 CYS A N 1
ATOM 921 C CA . CYS A 1 117 ? -1.305 -19.859 -6.301 1 98.44 117 CYS A CA 1
ATOM 922 C C . CYS A 1 117 ? -0.344 -19.672 -7.469 1 98.44 117 CYS A C 1
AT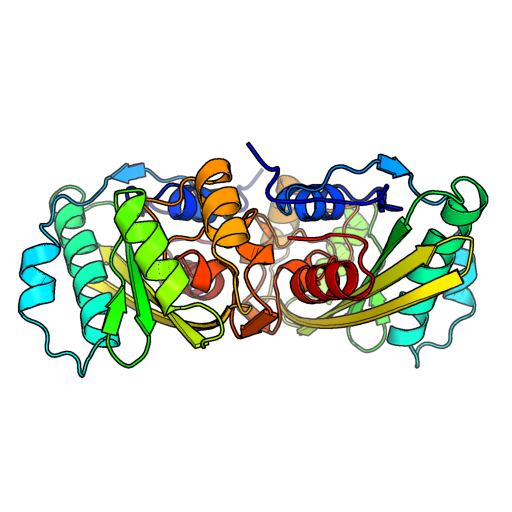OM 924 O O . CYS A 1 117 ? -0.577 -18.828 -8.336 1 98.44 117 CYS A O 1
ATOM 926 N N . ILE A 1 118 ? 0.758 -20.375 -7.395 1 98.94 118 ILE A N 1
ATOM 927 C CA . ILE A 1 118 ? 1.691 -20.438 -8.516 1 98.94 118 ILE A CA 1
ATOM 928 C C . ILE A 1 118 ? 1.733 -21.875 -9.062 1 98.94 118 ILE A C 1
ATOM 930 O O . ILE A 1 118 ? 1.949 -22.828 -8.32 1 98.94 118 ILE A O 1
ATOM 934 N N . VAL A 1 119 ? 1.536 -21.969 -10.367 1 98.81 119 VAL A N 1
ATOM 935 C CA . VAL A 1 119 ? 1.488 -23.266 -11.016 1 98.81 119 VAL A CA 1
ATOM 936 C C . VAL A 1 119 ? 2.453 -23.281 -12.203 1 98.81 119 VAL A C 1
ATOM 938 O O . VAL A 1 119 ? 2.648 -22.266 -12.867 1 98.81 119 VAL A O 1
ATOM 941 N N . LYS A 1 120 ? 3.012 -24.344 -12.438 1 98.75 120 LYS A N 1
ATOM 942 C CA . LYS A 1 120 ? 3.818 -24.625 -13.617 1 98.75 120 LYS A CA 1
ATOM 943 C C . LYS A 1 120 ? 3.588 -26.062 -14.102 1 98.75 120 LYS A C 1
ATOM 945 O O . LYS A 1 120 ? 3.555 -27 -13.297 1 98.75 120 LYS A O 1
ATOM 950 N N . GLU A 1 121 ? 3.389 -26.203 -15.406 1 98 121 GLU A N 1
ATOM 951 C CA . GLU A 1 121 ? 3.176 -27.531 -16 1 98 121 GLU A CA 1
ATOM 952 C C . GLU A 1 121 ? 2.115 -28.312 -15.234 1 98 121 GLU A C 1
ATOM 954 O O . GLU A 1 121 ? 2.322 -29.484 -14.898 1 98 121 GLU A O 1
ATOM 959 N N . SER A 1 122 ? 1.078 -27.594 -14.836 1 97.06 122 SER A N 1
ATOM 960 C CA . SER A 1 122 ? -0.101 -28.141 -14.172 1 97.06 122 SER A CA 1
ATOM 961 C C . SER A 1 122 ? 0.248 -28.719 -12.805 1 97.06 122 SER A C 1
ATOM 963 O O . SER A 1 122 ? -0.442 -29.609 -12.305 1 97.06 122 SER A O 1
ATOM 965 N N . LYS A 1 123 ? 1.344 -28.297 -12.25 1 98.44 123 LYS A N 1
ATOM 966 C CA . LYS A 1 123 ? 1.736 -28.656 -10.891 1 98.44 123 LYS A CA 1
ATOM 967 C C . LYS A 1 123 ? 1.721 -27.438 -9.977 1 98.44 123 LYS A C 1
ATOM 969 O O . LYS A 1 123 ? 2.279 -26.391 -10.312 1 98.44 123 LYS A O 1
ATOM 974 N N . ILE A 1 124 ? 1.092 -27.625 -8.859 1 98.56 124 ILE A N 1
ATOM 975 C CA . ILE A 1 124 ? 1.057 -26.547 -7.875 1 98.56 124 ILE A CA 1
ATOM 976 C C . ILE A 1 124 ? 2.42 -26.422 -7.199 1 98.56 124 ILE A C 1
ATOM 978 O O . ILE A 1 124 ? 2.9 -27.375 -6.574 1 98.56 124 ILE A O 1
ATOM 982 N N . LEU A 1 125 ? 3.012 -25.219 -7.305 1 98.88 125 LEU A N 1
ATOM 983 C CA . LEU A 1 125 ? 4.348 -25.031 -6.754 1 98.88 125 LEU A CA 1
ATOM 984 C C . LEU A 1 125 ? 4.281 -24.297 -5.418 1 98.88 125 LEU A C 1
ATOM 986 O O . LEU A 1 125 ? 5.18 -24.438 -4.586 1 98.88 125 LEU A O 1
ATOM 990 N N . TRP A 1 126 ? 3.223 -23.484 -5.246 1 98.81 126 TRP A N 1
ATOM 991 C CA . TRP A 1 126 ? 3.121 -22.625 -4.078 1 98.81 126 TRP A CA 1
ATOM 992 C C . TRP A 1 126 ? 1.691 -22.125 -3.889 1 98.81 126 TRP A C 1
ATOM 994 O O . TRP A 1 126 ? 0.986 -21.859 -4.863 1 98.81 126 TRP A O 1
ATOM 1004 N N . GLN A 1 127 ? 1.232 -22.094 -2.693 1 98.5 127 GLN A N 1
ATOM 1005 C CA . GLN A 1 127 ? -0.057 -21.531 -2.312 1 98.5 127 GLN A CA 1
ATOM 1006 C C . GLN A 1 127 ? 0.069 -20.672 -1.058 1 98.5 127 GLN A C 1
ATOM 1008 O O . GLN A 1 127 ? 0.93 -20.922 -0.211 1 98.5 127 GLN A O 1
ATOM 1013 N N . TYR A 1 128 ? -0.811 -19.688 -0.987 1 98.56 128 TYR A N 1
ATOM 1014 C CA . TYR A 1 128 ? -0.75 -18.75 0.136 1 98.56 128 TYR A CA 1
ATOM 1015 C C . TYR A 1 128 ? -2.084 -18.047 0.33 1 98.56 128 TYR A C 1
ATOM 1017 O O . TYR A 1 128 ? -2.854 -17.875 -0.621 1 98.56 128 TYR A O 1
ATOM 1025 N N . HIS A 1 129 ? -2.395 -17.734 1.545 1 98.25 129 HIS A N 1
ATOM 1026 C CA . HIS A 1 129 ? -3.521 -16.859 1.823 1 98.25 129 HIS A CA 1
ATOM 1027 C C . HIS A 1 129 ? -3.186 -15.867 2.934 1 98.25 129 HIS A C 1
ATOM 1029 O O . HIS A 1 129 ? -2.293 -16.109 3.746 1 98.25 129 HIS A O 1
ATOM 1035 N N . GLU A 1 130 ? -3.799 -14.758 2.863 1 98.25 130 GLU A N 1
ATOM 1036 C CA . GLU A 1 130 ? -3.668 -13.719 3.879 1 98.25 130 GLU A CA 1
ATOM 1037 C C . GLU A 1 130 ? -4.984 -12.969 4.074 1 98.25 130 GLU A C 1
ATOM 1039 O O . GLU A 1 130 ? -5.73 -12.75 3.115 1 98.25 130 GLU A O 1
ATOM 1044 N N . THR A 1 131 ? -5.219 -12.602 5.328 1 98.19 131 THR A N 1
ATOM 1045 C CA . THR A 1 131 ? -6.477 -11.938 5.66 1 98.19 131 THR A CA 1
ATOM 1046 C C . THR A 1 131 ? -6.227 -10.523 6.176 1 98.19 131 THR A C 1
ATOM 1048 O O . THR A 1 131 ? -5.305 -10.305 6.961 1 98.19 131 THR A O 1
ATOM 1051 N N . ALA A 1 132 ? -6.988 -9.578 5.715 1 98.25 132 ALA A N 1
ATOM 1052 C CA . ALA A 1 132 ? -7.086 -8.234 6.285 1 98.25 132 ALA A CA 1
ATOM 1053 C C . ALA A 1 132 ? -8.469 -7.992 6.875 1 98.25 132 ALA A C 1
ATOM 1055 O O . ALA A 1 132 ? -9.477 -8.453 6.328 1 98.25 132 ALA A O 1
ATOM 1056 N N . THR A 1 133 ? -8.539 -7.305 7.953 1 98.62 133 THR A N 1
ATOM 1057 C CA . THR A 1 133 ? -9.789 -6.977 8.625 1 98.62 133 THR A CA 1
ATOM 1058 C C . THR A 1 133 ? -10.062 -5.477 8.555 1 98.62 133 THR A C 1
ATOM 1060 O O . THR A 1 133 ? -9.195 -4.668 8.898 1 98.62 133 THR A O 1
ATOM 1063 N N . LEU A 1 134 ? -11.234 -5.137 8.102 1 98.69 134 LEU A N 1
ATOM 1064 C CA . LEU A 1 134 ? -11.602 -3.742 7.891 1 98.69 134 LEU A CA 1
ATOM 1065 C C . LEU A 1 134 ? -12.914 -3.41 8.602 1 98.69 134 LEU A C 1
ATOM 1067 O O . LEU A 1 134 ? -13.836 -4.23 8.633 1 98.69 134 LEU A O 1
ATOM 1071 N N . THR A 1 135 ? -13.047 -2.223 9.078 1 98.81 135 THR A N 1
ATOM 1072 C CA . THR A 1 135 ? -14.266 -1.722 9.703 1 98.81 135 THR A CA 1
ATOM 1073 C C . THR A 1 135 ? -14.75 -0.451 9 1 98.81 135 THR A C 1
ATOM 1075 O O . THR A 1 135 ? -14 0.521 8.891 1 98.81 135 THR A O 1
ATOM 1078 N N . LEU A 1 136 ? -15.961 -0.523 8.539 1 98.69 136 LEU A N 1
ATOM 1079 C CA . LEU A 1 136 ? -16.547 0.65 7.898 1 98.69 136 LEU A CA 1
ATOM 1080 C C . LEU A 1 136 ? -17.094 1.626 8.938 1 98.69 136 LEU A C 1
ATOM 1082 O O . LEU A 1 136 ? -17.5 1.217 10.023 1 98.69 136 LEU A O 1
ATOM 1086 N N . HIS A 1 137 ? -17.109 2.893 8.547 1 98.38 137 HIS A N 1
ATOM 1087 C CA . HIS A 1 137 ? -17.938 3.852 9.273 1 98.38 137 HIS A CA 1
ATOM 1088 C C . HIS A 1 137 ? -19.422 3.496 9.172 1 98.38 137 HIS A C 1
ATOM 1090 O O . HIS A 1 137 ? -19.812 2.697 8.32 1 98.38 137 HIS A O 1
ATOM 1096 N N . HIS A 1 138 ? -20.188 4.012 10.156 1 98.44 138 HIS A N 1
ATOM 1097 C CA . HIS A 1 138 ? -21.609 4.055 9.867 1 98.44 138 HIS A CA 1
ATOM 1098 C C . HIS A 1 138 ? -21.922 4.984 8.695 1 98.44 138 HIS A C 1
ATOM 1100 O O . HIS A 1 138 ? -21.688 6.191 8.781 1 98.44 138 HIS A O 1
ATOM 1106 N N . LEU A 1 139 ? -22.391 4.438 7.621 1 98.19 139 LEU A N 1
ATOM 1107 C CA . LEU A 1 139 ? -22.594 5.191 6.391 1 98.19 139 LEU A CA 1
ATOM 1108 C C . LEU A 1 139 ? -24.062 5.566 6.223 1 98.19 139 LEU A C 1
ATOM 1110 O O . LEU A 1 139 ? -24.953 4.719 6.363 1 98.19 139 LEU A O 1
ATOM 1114 N N . SER A 1 140 ? -24.328 6.781 5.945 1 97.62 140 SER A N 1
ATOM 1115 C CA . SER A 1 140 ? -25.672 7.191 5.59 1 97.62 140 SER A CA 1
ATOM 1116 C C . SER A 1 140 ? -26.031 6.758 4.172 1 97.62 140 SER A C 1
ATOM 1118 O O . SER A 1 140 ? -25.141 6.477 3.363 1 97.62 140 SER A O 1
ATOM 1120 N N . GLU A 1 141 ? -27.266 6.746 3.846 1 97.75 141 GLU A N 1
ATOM 1121 C CA . GLU A 1 141 ? -27.703 6.453 2.486 1 97.75 141 GLU A CA 1
ATOM 1122 C C . GLU A 1 141 ? -27.125 7.445 1.488 1 97.75 141 GLU A C 1
ATOM 1124 O O . GLU A 1 141 ? -26.75 7.07 0.375 1 97.75 141 GLU A O 1
ATOM 1129 N N . LYS A 1 142 ? -27.094 8.641 1.931 1 97.38 142 LYS A N 1
ATOM 1130 C CA . LYS A 1 142 ? -26.547 9.695 1.08 1 97.38 142 LYS A CA 1
ATOM 1131 C C . LYS A 1 142 ? -25.078 9.43 0.749 1 97.38 142 LYS A C 1
ATOM 1133 O O . LYS A 1 142 ? -24.672 9.57 -0.403 1 97.38 142 LYS A O 1
ATOM 1138 N N . THR A 1 143 ? -24.281 9.055 1.714 1 97.75 143 THR A N 1
ATOM 1139 C CA . THR A 1 143 ? -22.859 8.758 1.521 1 97.75 143 THR A CA 1
ATOM 1140 C C . THR A 1 143 ? -22.688 7.562 0.594 1 97.75 143 THR A C 1
ATOM 1142 O O . THR A 1 143 ? -21.859 7.594 -0.319 1 97.75 143 THR A O 1
ATOM 1145 N N . ILE A 1 144 ? -23.469 6.512 0.83 1 98.44 144 ILE A N 1
ATOM 1146 C CA . ILE A 1 144 ? -23.391 5.305 0.013 1 98.44 144 ILE A CA 1
ATOM 1147 C C . ILE A 1 144 ? -23.672 5.652 -1.447 1 98.44 144 ILE A C 1
ATOM 1149 O O . ILE A 1 144 ? -22.906 5.281 -2.338 1 98.44 144 ILE A O 1
ATOM 1153 N N . GLU A 1 145 ? -24.719 6.43 -1.626 1 98.31 145 GLU A N 1
ATOM 1154 C CA . GLU A 1 145 ? -25.109 6.805 -2.982 1 98.31 145 GLU A CA 1
ATOM 1155 C C . GLU A 1 145 ? -24.031 7.668 -3.645 1 98.31 145 GLU A C 1
ATOM 1157 O O . GLU A 1 145 ? -23.656 7.426 -4.793 1 98.31 145 GLU A O 1
ATOM 1162 N N . ALA A 1 146 ? -23.547 8.648 -2.941 1 98.12 146 ALA A N 1
ATOM 1163 C CA . ALA A 1 146 ? -22.516 9.547 -3.486 1 98.12 146 ALA A CA 1
ATOM 1164 C C . ALA A 1 146 ? -21.25 8.773 -3.854 1 98.12 146 ALA A C 1
ATOM 1166 O O . ALA A 1 146 ? -20.656 9.016 -4.906 1 98.12 146 ALA A O 1
ATOM 1167 N N . TYR A 1 147 ? -20.875 7.871 -2.986 1 98.56 147 TYR A N 1
ATOM 1168 C CA . TYR A 1 147 ? -19.688 7.07 -3.24 1 98.56 147 TYR A CA 1
ATOM 1169 C C . TYR A 1 147 ? -19.859 6.215 -4.488 1 98.56 147 TYR A C 1
ATOM 1171 O O . TYR A 1 147 ? -18.984 6.18 -5.352 1 98.56 147 TYR A O 1
ATOM 1179 N N . LEU A 1 148 ? -20.969 5.508 -4.57 1 98.38 148 LEU A N 1
ATOM 1180 C CA . LEU A 1 148 ? -21.203 4.574 -5.668 1 98.38 148 LEU A CA 1
ATOM 1181 C C . LEU A 1 148 ? -21.328 5.312 -6.996 1 98.38 148 LEU A C 1
ATOM 1183 O O . LEU A 1 148 ? -20.953 4.777 -8.047 1 98.38 148 LEU A O 1
ATOM 1187 N N . GLN A 1 149 ? -21.766 6.523 -6.938 1 97.25 149 GLN A N 1
ATOM 1188 C CA . GLN A 1 149 ? -21.812 7.336 -8.148 1 97.25 149 GLN A CA 1
ATOM 1189 C C . GLN A 1 149 ? -20.422 7.758 -8.594 1 97.25 149 GLN A C 1
ATOM 1191 O O . GLN A 1 149 ? -20.156 7.855 -9.789 1 97.25 149 GLN A O 1
ATOM 1196 N N . ALA A 1 150 ? -19.578 7.957 -7.652 1 96.88 150 ALA A N 1
ATOM 1197 C CA . ALA A 1 150 ? -18.25 8.461 -7.941 1 96.88 150 ALA A CA 1
ATOM 1198 C C . ALA A 1 150 ? -17.328 7.336 -8.422 1 96.88 150 ALA A C 1
ATOM 1200 O O . ALA A 1 150 ? -16.547 7.523 -9.352 1 96.88 150 ALA A O 1
ATOM 1201 N N . GLU A 1 151 ? -17.406 6.062 -7.848 1 95.81 151 GLU A N 1
ATOM 1202 C CA . GLU A 1 151 ? -16.391 5.043 -8.078 1 95.81 151 GLU A CA 1
ATOM 1203 C C . GLU A 1 151 ? -16.953 3.867 -8.867 1 95.81 151 GLU A C 1
ATOM 1205 O O . GLU A 1 151 ? -16.219 3.188 -9.594 1 95.81 151 GLU A O 1
ATOM 1210 N N . LYS A 1 152 ? -18.219 3.576 -8.719 1 97 152 LYS A N 1
ATOM 1211 C CA . LYS A 1 152 ? -18.906 2.486 -9.406 1 97 152 LYS A CA 1
ATOM 1212 C C . LYS A 1 152 ? -18.125 1.183 -9.289 1 97 152 LYS A C 1
ATOM 1214 O O . LYS A 1 152 ? -17.828 0.54 -10.297 1 97 152 LYS A O 1
ATOM 1219 N N . PRO A 1 153 ? -17.797 0.764 -8.023 1 97.25 153 PRO A N 1
ATOM 1220 C CA . PRO A 1 153 ? -16.984 -0.425 -7.789 1 97.25 153 PRO A CA 1
ATOM 1221 C C . PRO A 1 153 ? -17.766 -1.726 -7.953 1 97.25 153 PRO A C 1
ATOM 1223 O O . PRO A 1 153 ? -17.703 -2.596 -7.078 1 97.25 153 PRO A O 1
ATOM 1226 N N . TYR A 1 154 ? -18.266 -1.968 -9.125 1 96.81 154 TYR A N 1
ATOM 1227 C CA . TYR A 1 154 ? -19.219 -3.055 -9.32 1 96.81 154 TYR A CA 1
ATOM 1228 C C . TYR A 1 154 ? -18.5 -4.371 -9.586 1 96.81 154 TYR A C 1
ATOM 1230 O O . TYR A 1 154 ? -19.109 -5.445 -9.492 1 96.81 154 TYR A O 1
ATOM 1238 N N . GLN A 1 155 ? -17.234 -4.324 -9.922 1 93.56 155 GLN A N 1
ATOM 1239 C CA . GLN A 1 155 ? -16.422 -5.52 -10.156 1 93.56 155 GLN A CA 1
ATOM 1240 C C . GLN A 1 155 ? -15.508 -5.809 -8.969 1 93.56 155 GLN A C 1
ATOM 1242 O O . GLN A 1 155 ? -14.531 -6.547 -9.094 1 93.56 155 GLN A O 1
ATOM 1247 N N . SER A 1 156 ? -15.805 -5.172 -7.809 1 95 156 SER A N 1
ATOM 1248 C CA . SER A 1 156 ? -15 -5.355 -6.605 1 95 156 SER A CA 1
ATOM 1249 C C . SER A 1 156 ? -15.812 -5.992 -5.484 1 95 156 SER A C 1
ATOM 1251 O O . SER A 1 156 ? -16.906 -5.531 -5.168 1 95 156 SER A O 1
ATOM 1253 N N . CYS A 1 157 ? -15.188 -7.012 -4.895 1 93 157 CYS A N 1
ATOM 1254 C CA . CYS A 1 157 ? -15.836 -7.645 -3.748 1 93 157 CYS A CA 1
ATOM 1255 C C . CYS A 1 157 ? -16.016 -6.648 -2.607 1 93 157 CYS A C 1
ATOM 1257 O O . CYS A 1 157 ? -15.102 -5.875 -2.305 1 93 157 CYS A O 1
ATOM 1259 N N . GLY A 1 158 ? -17.219 -6.59 -2.045 1 95.44 158 GLY A N 1
ATOM 1260 C CA . GLY A 1 158 ? -17.5 -5.691 -0.935 1 95.44 158 GLY A CA 1
ATOM 1261 C C . GLY A 1 158 ? -18.031 -4.34 -1.378 1 95.44 158 GLY A C 1
ATOM 1262 O O . GLY A 1 158 ? -18.406 -3.514 -0.546 1 95.44 158 GLY A O 1
ATOM 1263 N N . ALA A 1 159 ? -17.969 -4.102 -2.738 1 97.88 159 ALA A N 1
ATOM 1264 C CA . ALA A 1 159 ? -18.531 -2.895 -3.348 1 97.88 159 ALA A CA 1
ATOM 1265 C C . ALA A 1 159 ? -17.688 -1.67 -3.006 1 97.88 159 ALA A C 1
ATOM 1267 O O . ALA A 1 159 ? -18.219 -0.581 -2.783 1 97.88 159 ALA A O 1
ATOM 1268 N N . TYR A 1 160 ? -16.391 -1.829 -2.922 1 98.31 160 TYR A N 1
ATOM 1269 C CA . TYR A 1 160 ? -15.5 -0.695 -2.699 1 98.31 160 TYR A CA 1
ATOM 1270 C C . TYR A 1 160 ? -14.133 -0.945 -3.326 1 98.31 160 TYR A C 1
ATOM 1272 O O . TYR A 1 160 ? -13.742 -2.096 -3.543 1 98.31 160 TYR A O 1
ATOM 1280 N N . GLN A 1 161 ? -13.492 0.132 -3.633 1 97.25 161 GLN A N 1
ATOM 1281 C CA . GLN A 1 161 ? -12.094 0.147 -4.051 1 97.25 161 GLN A CA 1
ATOM 1282 C C . GLN A 1 161 ? -11.219 0.868 -3.029 1 97.25 161 GLN A C 1
ATOM 1284 O O . GLN A 1 161 ? -11.164 2.1 -3.01 1 97.25 161 GLN A O 1
ATOM 1289 N N . TYR A 1 162 ? -10.492 0.077 -2.25 1 97.62 162 TYR A N 1
ATOM 1290 C CA . TYR A 1 162 ? -9.734 0.594 -1.117 1 97.62 162 TYR A CA 1
ATOM 1291 C C . TYR A 1 162 ? -8.617 1.517 -1.586 1 97.62 162 TYR A C 1
ATOM 1293 O O . TYR A 1 162 ? -8.227 2.441 -0.87 1 97.62 162 TYR A O 1
ATOM 1301 N N . GLU A 1 163 ? -8.062 1.322 -2.777 1 94.94 163 GLU A N 1
ATOM 1302 C CA . GLU A 1 163 ? -6.926 2.059 -3.316 1 94.94 163 GLU A CA 1
ATOM 1303 C C . GLU A 1 163 ? -7.324 3.477 -3.719 1 94.94 163 GLU A C 1
ATOM 1305 O O . GLU A 1 163 ? -6.465 4.309 -4.02 1 94.94 163 GLU A O 1
ATOM 1310 N N . GLY A 1 164 ? -8.578 3.809 -3.715 1 95.06 164 GLY A N 1
ATOM 1311 C CA . GLY A 1 164 ? -9.094 5.109 -4.109 1 95.06 164 GLY A CA 1
ATOM 1312 C C . GLY A 1 164 ? -9.984 5.742 -3.055 1 95.06 164 GLY A C 1
ATOM 1313 O O . GLY A 1 164 ? -9.594 5.84 -1.889 1 95.06 164 GLY A O 1
ATOM 1314 N N . LEU A 1 165 ? -11.164 6.219 -3.523 1 97.56 165 LEU A N 1
ATOM 1315 C CA . LEU A 1 165 ? -12.094 6.91 -2.639 1 97.56 165 LEU A CA 1
ATOM 1316 C C . LEU A 1 165 ? -12.625 5.969 -1.561 1 97.56 165 LEU A C 1
ATOM 1318 O O . LEU A 1 165 ? -13.102 6.418 -0.517 1 97.56 165 LEU A O 1
ATOM 1322 N N . GLY A 1 166 ? -12.5 4.691 -1.834 1 98.12 166 GLY A N 1
ATOM 1323 C CA . GLY A 1 166 ? -13.008 3.719 -0.882 1 98.12 166 GLY A CA 1
ATOM 1324 C C . GLY A 1 166 ? -12.352 3.814 0.481 1 98.12 166 GLY A C 1
ATOM 1325 O O . GLY A 1 166 ? -12.945 3.432 1.491 1 98.12 166 GLY A O 1
ATOM 1326 N N . LYS A 1 167 ? -11.117 4.285 0.555 1 98.12 167 LYS A N 1
ATOM 1327 C CA . LYS A 1 167 ? -10.383 4.395 1.811 1 98.12 167 LYS A CA 1
ATOM 1328 C C . LYS A 1 167 ? -11.141 5.246 2.824 1 98.12 167 LYS A C 1
ATOM 1330 O O . LYS A 1 167 ? -11.055 5.012 4.031 1 98.12 167 LYS A O 1
ATOM 1335 N N . TRP A 1 168 ? -11.945 6.227 2.383 1 98.5 168 TRP A N 1
ATOM 1336 C CA . TRP A 1 168 ? -12.68 7.156 3.242 1 98.5 168 TRP A CA 1
ATOM 1337 C C . TRP A 1 168 ? -13.828 6.449 3.955 1 98.5 168 TRP A C 1
ATOM 1339 O O . TRP A 1 168 ? -14.383 6.98 4.918 1 98.5 168 TRP A O 1
ATOM 1349 N N . LEU A 1 169 ? -14.195 5.289 3.441 1 98.62 169 LEU A N 1
ATOM 1350 C CA . LEU A 1 169 ? -15.32 4.559 4.016 1 98.62 169 LEU A CA 1
ATOM 1351 C C . LEU A 1 169 ? -14.906 3.852 5.305 1 98.62 169 LEU A C 1
ATOM 1353 O O . LEU A 1 169 ? -15.758 3.416 6.078 1 98.62 169 LEU A O 1
ATOM 1357 N N . PHE A 1 170 ? -13.578 3.756 5.566 1 98.56 170 PHE A N 1
ATOM 1358 C CA . PHE A 1 170 ? -13.109 2.861 6.617 1 98.56 170 PHE A CA 1
ATOM 1359 C C . PHE A 1 170 ? -12.625 3.654 7.828 1 98.56 170 PHE A C 1
ATOM 1361 O O . PHE A 1 170 ? -11.969 4.688 7.68 1 98.56 170 PHE A O 1
ATOM 1368 N N . LYS A 1 171 ? -12.914 3.16 8.984 1 97.25 171 LYS A N 1
ATOM 1369 C CA . LYS A 1 171 ? -12.445 3.795 10.219 1 97.25 171 LYS A CA 1
ATOM 1370 C C . LYS A 1 171 ? -11.258 3.043 10.805 1 97.25 171 LYS A C 1
ATOM 1372 O O . LYS A 1 171 ? -10.461 3.615 11.547 1 97.25 171 LYS A O 1
ATOM 1377 N N . GLU A 1 172 ? -11.164 1.743 10.492 1 97.81 172 GLU A N 1
ATOM 1378 C CA . GLU A 1 172 ? -10.078 0.909 10.992 1 97.81 172 GLU A CA 1
ATOM 1379 C C . GLU A 1 172 ? -9.695 -0.16 9.977 1 97.81 172 GLU A C 1
ATOM 1381 O O . GLU A 1 172 ? -10.562 -0.749 9.328 1 97.81 172 GLU A O 1
ATOM 1386 N N . VAL A 1 173 ? -8.398 -0.389 9.867 1 98.06 173 VAL A N 1
ATOM 1387 C CA . VAL A 1 173 ? -7.898 -1.417 8.969 1 98.06 173 VAL A CA 1
ATOM 1388 C C . VAL A 1 173 ? -6.73 -2.152 9.617 1 98.06 173 VAL A C 1
ATOM 1390 O O . VAL A 1 173 ? -5.801 -1.523 10.133 1 98.06 173 VAL A O 1
ATOM 1393 N N . GLN A 1 174 ? -6.809 -3.389 9.656 1 97.56 174 GLN A N 1
ATOM 1394 C CA . GLN A 1 174 ? -5.727 -4.266 10.094 1 97.56 174 GLN A CA 1
ATOM 1395 C C . GLN A 1 174 ? -5.309 -5.215 8.977 1 97.56 174 GLN A C 1
ATOM 1397 O O . GLN A 1 174 ? -6.094 -6.059 8.539 1 97.56 174 GLN A O 1
ATOM 1402 N N . GLY A 1 175 ? -4.055 -5.133 8.594 1 97.25 175 GLY A N 1
ATOM 1403 C CA . GLY A 1 175 ? -3.547 -5.902 7.465 1 97.25 175 GLY A CA 1
ATOM 1404 C C . GLY A 1 175 ? -2.934 -5.039 6.379 1 97.25 175 GLY A C 1
ATOM 1405 O O . GLY A 1 175 ? -2.93 -3.812 6.48 1 97.25 175 GLY A O 1
ATOM 1406 N N . SER A 1 176 ? -2.51 -5.703 5.301 1 96.62 176 SER A N 1
ATOM 1407 C CA . SER A 1 176 ? -1.786 -4.992 4.254 1 96.62 176 SER A CA 1
ATOM 1408 C C . SER A 1 176 ? -2.727 -4.547 3.139 1 96.62 176 SER A C 1
ATOM 1410 O O . SER A 1 176 ? -3.732 -5.207 2.867 1 96.62 176 SER A O 1
ATOM 1412 N N . GLU A 1 177 ? -2.336 -3.461 2.564 1 97 177 GLU A N 1
ATOM 1413 C CA . GLU A 1 177 ? -3.137 -2.92 1.471 1 97 177 GLU A CA 1
ATOM 1414 C C . GLU A 1 177 ? -3.201 -3.896 0.299 1 97 177 GLU A C 1
ATOM 1416 O O . GLU A 1 177 ? -4.266 -4.098 -0.29 1 97 177 GLU A O 1
ATOM 1421 N N . ASP A 1 178 ? -2.049 -4.48 -0.054 1 97.56 178 ASP A N 1
ATOM 1422 C CA . ASP A 1 178 ? -2.041 -5.375 -1.205 1 97.56 178 ASP A CA 1
ATOM 1423 C C . ASP A 1 178 ? -2.896 -6.613 -0.943 1 97.56 178 ASP A C 1
ATOM 1425 O O . ASP A 1 178 ? -3.473 -7.184 -1.872 1 97.56 178 ASP A O 1
ATOM 1429 N N . THR A 1 179 ? -3.062 -7.016 0.312 1 97.94 179 THR A N 1
ATOM 1430 C CA . THR A 1 179 ? -3.99 -8.078 0.669 1 97.94 179 THR A CA 1
ATOM 1431 C C . THR A 1 179 ? -5.434 -7.645 0.426 1 97.94 179 THR A C 1
ATOM 1433 O O . THR A 1 179 ? -6.223 -8.398 -0.151 1 97.94 179 THR A O 1
ATOM 1436 N N . ILE A 1 180 ? -5.715 -6.469 0.836 1 98.19 180 ILE A N 1
ATOM 1437 C CA . ILE A 1 180 ? -7.051 -5.918 0.642 1 98.19 180 ILE A CA 1
ATOM 1438 C C . ILE A 1 180 ? -7.367 -5.84 -0.85 1 98.19 180 ILE A C 1
ATOM 1440 O O . ILE A 1 180 ? -8.5 -6.086 -1.267 1 98.19 180 ILE A O 1
ATOM 1444 N N . LEU A 1 181 ? -6.32 -5.574 -1.62 1 97.62 181 LEU A N 1
ATOM 1445 C CA . LEU A 1 181 ? -6.5 -5.359 -3.053 1 97.62 181 LEU A CA 1
ATOM 1446 C C . LEU A 1 181 ? -6.477 -6.684 -3.807 1 97.62 181 LEU A C 1
ATOM 1448 O O . LEU A 1 181 ? -6.828 -6.738 -4.988 1 97.62 181 LEU A O 1
ATOM 1452 N N . GLY A 1 182 ? -5.961 -7.719 -3.15 1 97.5 182 GLY A N 1
ATOM 1453 C CA . GLY A 1 182 ? -6.176 -9.039 -3.721 1 97.5 182 GLY A CA 1
ATOM 1454 C C . GLY A 1 182 ? -4.891 -9.719 -4.16 1 97.5 182 GLY A C 1
ATOM 1455 O O . GLY A 1 182 ? -4.922 -10.828 -4.699 1 97.5 182 GLY A O 1
ATOM 1456 N N . LEU A 1 183 ? -3.785 -9.094 -3.934 1 98.31 183 LEU A N 1
ATOM 1457 C CA . LEU A 1 183 ? -2.516 -9.688 -4.344 1 98.31 183 LEU A CA 1
ATOM 1458 C C . LEU A 1 183 ? -1.416 -9.359 -3.34 1 98.31 183 LEU A C 1
ATOM 1460 O O . LEU A 1 183 ? -0.642 -8.422 -3.545 1 98.31 183 LEU A O 1
ATOM 1464 N N . PRO A 1 184 ? -1.285 -10.148 -2.268 1 98.19 184 PRO A N 1
ATOM 1465 C CA . PRO A 1 184 ? -0.188 -9.938 -1.321 1 98.19 184 PRO A CA 1
ATOM 1466 C C . PRO A 1 184 ? 1.185 -9.992 -1.988 1 98.19 184 PRO A C 1
ATOM 1468 O O . PRO A 1 184 ? 1.619 -11.055 -2.432 1 98.19 184 PRO A O 1
ATOM 1471 N N . LEU A 1 185 ? 1.887 -8.898 -1.988 1 98.25 185 LEU A N 1
ATOM 1472 C CA . LEU A 1 185 ? 3.064 -8.766 -2.838 1 98.25 185 LEU A CA 1
ATOM 1473 C C . LEU A 1 185 ? 4.297 -9.352 -2.16 1 98.25 185 LEU A C 1
ATOM 1475 O O . LEU A 1 185 ? 5.113 -10.016 -2.809 1 98.25 185 LEU A O 1
ATOM 1479 N N . MET A 1 186 ? 4.469 -9.125 -0.86 1 97.81 186 MET A N 1
ATOM 1480 C CA . MET A 1 186 ? 5.691 -9.594 -0.211 1 97.81 186 MET A CA 1
ATOM 1481 C C . MET A 1 186 ? 5.77 -11.117 -0.224 1 97.81 186 MET A C 1
ATOM 1483 O O . MET A 1 186 ? 6.785 -11.688 -0.624 1 97.81 186 MET A O 1
ATOM 1487 N N . PRO A 1 187 ? 4.645 -11.789 0.159 1 98.25 187 PRO A N 1
ATOM 1488 C CA . PRO A 1 187 ? 4.676 -13.242 0.029 1 98.25 187 PRO A CA 1
ATOM 1489 C C . PRO A 1 187 ? 4.926 -13.703 -1.406 1 98.25 187 PRO A C 1
ATOM 1491 O O . PRO A 1 187 ? 5.652 -14.672 -1.631 1 98.25 187 PRO A O 1
ATOM 1494 N N . LEU A 1 188 ? 4.367 -13.07 -2.338 1 98.69 188 LEU A N 1
ATOM 1495 C CA . LEU A 1 188 ? 4.543 -13.43 -3.74 1 98.69 188 LEU A CA 1
ATOM 1496 C C . LEU A 1 188 ? 5.992 -13.25 -4.172 1 98.69 188 LEU A C 1
ATOM 1498 O O . LEU A 1 188 ? 6.574 -14.133 -4.801 1 98.69 188 LEU A O 1
ATOM 1502 N N . VAL A 1 189 ? 6.551 -12.086 -3.859 1 98.5 189 VAL A N 1
ATOM 1503 C CA . VAL A 1 189 ? 7.938 -11.773 -4.191 1 98.5 189 VAL A CA 1
ATOM 1504 C C . VAL A 1 189 ? 8.859 -12.852 -3.621 1 98.5 189 VAL A C 1
ATOM 1506 O O . VAL A 1 189 ? 9.719 -13.375 -4.328 1 98.5 189 VAL A O 1
ATOM 1509 N N . ASN A 1 190 ? 8.672 -13.188 -2.365 1 98.5 190 ASN A N 1
ATOM 1510 C CA . ASN A 1 190 ? 9.492 -14.211 -1.729 1 98.5 190 ASN A CA 1
ATOM 1511 C C . ASN A 1 190 ? 9.32 -15.562 -2.414 1 98.5 190 ASN A C 1
ATOM 1513 O O . ASN A 1 190 ? 10.297 -16.281 -2.613 1 98.5 190 ASN A O 1
ATOM 1517 N N . ALA A 1 191 ? 8.109 -15.898 -2.771 1 98.75 191 ALA A N 1
ATOM 1518 C CA 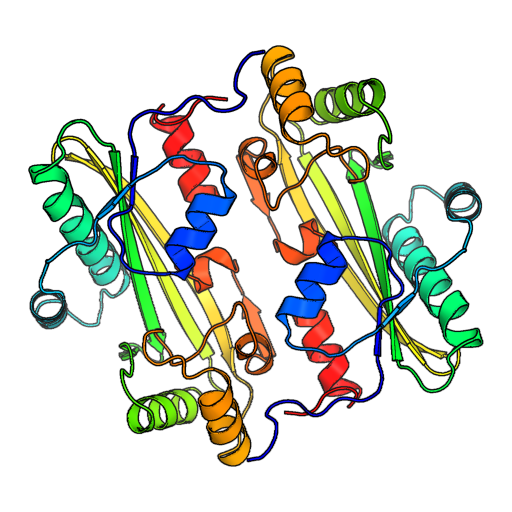. ALA A 1 191 ? 7.84 -17.156 -3.445 1 98.75 191 ALA A CA 1
ATOM 1519 C C . ALA A 1 191 ? 8.555 -17.234 -4.793 1 98.75 191 ALA A C 1
ATOM 1521 O O . ALA A 1 191 ? 9.156 -18.25 -5.137 1 98.75 191 ALA A O 1
ATOM 1522 N N . LEU A 1 192 ? 8.492 -16.156 -5.547 1 98.75 192 LEU A N 1
ATOM 1523 C CA . LEU A 1 192 ? 9.094 -16.125 -6.875 1 98.75 192 LEU A CA 1
ATOM 1524 C C . LEU A 1 192 ? 10.609 -16.266 -6.785 1 98.75 192 LEU A C 1
ATOM 1526 O O . LEU A 1 192 ? 11.227 -16.922 -7.633 1 98.75 192 LEU A O 1
ATOM 1530 N N . VAL A 1 193 ? 11.18 -15.648 -5.777 1 98.38 193 VAL A N 1
ATOM 1531 C CA . VAL A 1 193 ? 12.625 -15.773 -5.559 1 98.38 193 VAL A CA 1
ATOM 1532 C C . VAL A 1 193 ? 12.961 -17.203 -5.137 1 98.38 193 VAL A C 1
ATOM 1534 O O . VAL A 1 193 ? 13.883 -17.812 -5.684 1 98.38 193 VAL A O 1
ATOM 1537 N N . ASN A 1 194 ? 12.203 -17.781 -4.211 1 98.19 194 ASN A N 1
ATOM 1538 C CA . ASN A 1 194 ? 12.461 -19.125 -3.682 1 98.19 194 ASN A CA 1
ATOM 1539 C C . ASN A 1 194 ? 12.305 -20.188 -4.758 1 98.19 194 ASN A C 1
ATOM 1541 O O . ASN A 1 194 ? 13.023 -21.188 -4.754 1 98.19 194 ASN A O 1
ATOM 1545 N N . LEU A 1 195 ? 11.383 -19.938 -5.688 1 98.56 195 LEU A N 1
ATOM 1546 C CA . LEU A 1 195 ? 11.125 -20.875 -6.773 1 98.56 195 LEU A CA 1
ATOM 1547 C C . LEU A 1 195 ? 12.086 -20.641 -7.934 1 98.56 195 LEU A C 1
ATOM 1549 O O . LEU A 1 195 ? 12.023 -21.344 -8.945 1 98.56 195 LEU A O 1
ATOM 1553 N N . LYS A 1 196 ? 12.922 -19.562 -7.816 1 98.25 196 LYS A N 1
ATOM 1554 C CA . LYS A 1 196 ? 13.914 -19.203 -8.82 1 98.25 196 LYS A CA 1
ATOM 1555 C C . LYS A 1 196 ? 13.242 -18.766 -10.125 1 98.25 196 LYS A C 1
ATOM 1557 O O . LYS A 1 196 ? 13.766 -19.016 -11.211 1 98.25 196 LYS A O 1
ATOM 1562 N N . VAL A 1 197 ? 12.062 -18.312 -9.922 1 98.75 197 VAL A N 1
ATOM 1563 C CA . VAL A 1 197 ? 11.375 -17.719 -11.062 1 98.75 197 VAL A CA 1
ATOM 1564 C C . VAL A 1 197 ? 11.953 -16.328 -11.352 1 98.75 197 VAL A C 1
ATOM 1566 O O . VAL A 1 197 ? 12.055 -15.93 -12.516 1 98.75 197 VAL A O 1
ATOM 1569 N N . VAL A 1 198 ? 12.281 -15.617 -10.289 1 98.19 198 VAL A N 1
ATOM 1570 C CA . VAL A 1 198 ? 12.938 -14.312 -10.367 1 98.19 198 VAL A CA 1
ATOM 1571 C C . VAL A 1 198 ? 14.25 -14.344 -9.586 1 98.19 198 VAL A C 1
ATOM 1573 O O . VAL A 1 198 ? 14.312 -14.906 -8.492 1 98.19 198 VAL A O 1
ATOM 1576 N N . GLY A 1 199 ? 15.242 -13.797 -10.164 1 96.88 199 GLY A N 1
ATOM 1577 C CA . GLY A 1 199 ? 16.531 -13.617 -9.508 1 96.88 199 GLY A CA 1
ATOM 1578 C C . GLY A 1 199 ? 16.984 -12.172 -9.477 1 96.88 199 GLY A C 1
ATOM 1579 O O . GLY A 1 199 ? 16.797 -11.438 -10.445 1 96.88 199 GLY A O 1
ATOM 1580 N N . ILE A 1 200 ? 17.547 -11.836 -8.352 1 93.88 200 ILE A N 1
ATOM 1581 C CA . ILE A 1 200 ? 18.125 -10.5 -8.25 1 93.88 200 ILE A CA 1
ATOM 1582 C C . ILE A 1 200 ? 19.641 -10.602 -8.023 1 93.88 200 ILE A C 1
ATOM 1584 O O . ILE A 1 200 ? 20.125 -11.617 -7.535 1 93.88 200 ILE A O 1
ATOM 1588 N N . MET B 1 1 ? -25.562 16.141 -8.531 1 50 1 MET B N 1
ATOM 1589 C CA . MET B 1 1 ? -25.172 14.953 -7.781 1 50 1 MET B CA 1
ATOM 1590 C C . MET B 1 1 ? -24.094 15.281 -6.754 1 50 1 MET B C 1
ATOM 1592 O O . MET B 1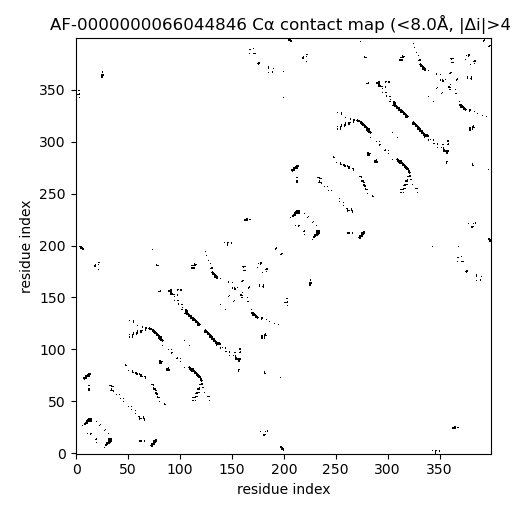 1 ? -23.172 16.031 -7.043 1 50 1 MET B O 1
ATOM 1596 N N . SER B 1 2 ? -24.484 14.961 -5.492 1 67.19 2 SER B N 1
ATOM 1597 C CA . SER B 1 2 ? -23.656 15.438 -4.387 1 67.19 2 SER B CA 1
ATOM 1598 C C . SER B 1 2 ? -22.25 14.844 -4.453 1 67.19 2 SER B C 1
ATOM 1600 O O . SER B 1 2 ? -22.078 13.672 -4.789 1 67.19 2 SER B O 1
ATOM 1602 N N . LYS B 1 3 ? -21.25 15.641 -4.387 1 88.69 3 LYS B N 1
ATOM 1603 C CA . LYS B 1 3 ? -19.844 15.219 -4.324 1 88.69 3 LYS B CA 1
ATOM 1604 C C . LYS B 1 3 ? -19.609 14.305 -3.129 1 88.69 3 LYS B C 1
ATOM 1606 O O . LYS B 1 3 ? -20.125 14.547 -2.037 1 88.69 3 LYS B O 1
ATOM 1611 N N . PHE B 1 4 ? -19.016 13.258 -3.363 1 96.56 4 PHE B N 1
ATOM 1612 C CA . PHE B 1 4 ? -18.719 12.305 -2.299 1 96.56 4 PHE B CA 1
ATOM 1613 C C . PHE B 1 4 ? -17.891 12.953 -1.206 1 96.56 4 PHE B C 1
ATOM 1615 O O . PHE B 1 4 ? -18.188 12.828 -0.02 1 96.56 4 PHE B O 1
ATOM 1622 N N . LEU B 1 5 ? -16.891 13.711 -1.658 1 97.44 5 LEU B N 1
ATOM 1623 C CA . LEU B 1 5 ? -16.047 14.383 -0.682 1 97.44 5 LEU B CA 1
ATOM 1624 C C . LEU B 1 5 ? -16.312 15.883 -0.667 1 97.44 5 LEU B C 1
ATOM 1626 O O . LEU B 1 5 ? -16.391 16.516 -1.725 1 97.44 5 LEU B O 1
ATOM 1630 N N . GLN B 1 6 ? -16.453 16.375 0.475 1 97.12 6 GLN B N 1
ATOM 1631 C CA . GLN B 1 6 ? -16.375 17.812 0.74 1 97.12 6 GLN B CA 1
ATOM 1632 C C . GLN B 1 6 ? -15.109 18.156 1.509 1 97.12 6 GLN B C 1
ATOM 1634 O O . GLN B 1 6 ? -14.766 17.5 2.49 1 97.12 6 GLN B O 1
ATOM 1639 N N . GLN B 1 7 ? -14.43 19.141 1.045 1 97.94 7 GLN B N 1
ATOM 1640 C CA . GLN B 1 7 ? -13.164 19.406 1.73 1 97.94 7 GLN B CA 1
ATOM 1641 C C . GLN B 1 7 ? -12.922 20.906 1.864 1 97.94 7 GLN B C 1
ATOM 1643 O O . GLN B 1 7 ? -13.445 21.703 1.084 1 97.94 7 GLN B O 1
ATOM 1648 N N . LYS B 1 8 ? -12.172 21.281 2.844 1 98.56 8 LYS B N 1
ATOM 1649 C CA . LYS B 1 8 ? -11.594 22.609 3.01 1 98.56 8 LYS B CA 1
ATOM 1650 C C . LYS B 1 8 ? -10.281 22.734 2.242 1 98.56 8 LYS B C 1
ATOM 1652 O O . LYS B 1 8 ? -9.773 21.75 1.704 1 98.56 8 LYS B O 1
ATOM 1657 N N . PRO B 1 9 ? -9.797 23.922 2.084 1 98.81 9 PRO B N 1
ATOM 1658 C CA . PRO B 1 9 ? -8.555 24.078 1.332 1 98.81 9 PRO B CA 1
ATOM 1659 C C . PRO B 1 9 ? -7.367 23.391 2.002 1 98.81 9 PRO B C 1
ATOM 1661 O O . PRO B 1 9 ? -7.129 23.578 3.195 1 98.81 9 PRO B O 1
ATOM 1664 N N . ILE B 1 10 ? -6.629 22.625 1.22 1 98.81 10 ILE B N 1
ATOM 1665 C CA . ILE B 1 10 ? -5.531 21.828 1.744 1 98.81 10 ILE B CA 1
ATOM 1666 C C . ILE B 1 10 ? -4.254 22.125 0.964 1 98.81 10 ILE B C 1
ATOM 1668 O O . ILE B 1 10 ? -4.293 22.312 -0.254 1 98.81 10 ILE B O 1
ATOM 1672 N N . ILE B 1 11 ? -3.16 22.188 1.658 1 98.88 11 ILE B N 1
ATOM 1673 C CA . ILE B 1 11 ? -1.834 22.25 1.054 1 98.88 11 ILE B CA 1
ATOM 1674 C C . ILE B 1 11 ? -0.97 21.109 1.579 1 98.88 11 ILE B C 1
ATOM 1676 O O . ILE B 1 11 ? -0.972 20.812 2.779 1 98.88 11 ILE B O 1
ATOM 1680 N N . LEU B 1 12 ? -0.383 20.422 0.742 1 98.81 12 LEU B N 1
ATOM 1681 C CA . LEU B 1 12 ? 0.682 19.484 1.093 1 98.81 12 LEU B CA 1
ATOM 1682 C C . LEU B 1 12 ? 2.039 20.172 1.089 1 98.81 12 LEU B C 1
ATOM 1684 O O . LEU B 1 12 ? 2.527 20.594 0.034 1 98.81 12 LEU B O 1
ATOM 1688 N N . ALA B 1 13 ? 2.656 20.328 2.232 1 98.19 13 ALA B N 1
ATOM 1689 C CA . ALA B 1 13 ? 3.951 20.984 2.375 1 98.19 13 ALA B CA 1
ATOM 1690 C C . ALA B 1 13 ? 5.098 19.984 2.186 1 98.19 13 ALA B C 1
ATOM 1692 O O . ALA B 1 13 ? 5.879 19.75 3.107 1 98.19 13 ALA B O 1
ATOM 1693 N N . SER B 1 14 ? 5.207 19.406 1.015 1 95.69 14 SER B N 1
ATOM 1694 C CA . SER B 1 14 ? 6.211 18.406 0.681 1 95.69 14 SER B CA 1
ATOM 1695 C C . SER B 1 14 ? 6.562 18.453 -0.801 1 95.69 14 SER B C 1
ATOM 1697 O O . SER B 1 14 ? 5.688 18.625 -1.649 1 95.69 14 SER B O 1
ATOM 1699 N N . SER B 1 15 ? 7.797 18.281 -1.091 1 92.12 15 SER B N 1
ATOM 1700 C CA . SER B 1 15 ? 8.242 18.156 -2.477 1 92.12 15 SER B CA 1
ATOM 1701 C C . SER B 1 15 ? 8.312 16.703 -2.912 1 92.12 15 SER B C 1
ATOM 1703 O O . SER B 1 15 ? 8.703 16.406 -4.043 1 92.12 15 SER B O 1
ATOM 1705 N N . SER B 1 16 ? 7.992 15.82 -1.994 1 93.62 16 SER B N 1
ATOM 1706 C CA . SER B 1 16 ? 8.086 14.391 -2.271 1 93.62 16 SER B CA 1
ATOM 1707 C C . SER B 1 16 ? 7.074 13.969 -3.332 1 93.62 16 SER B C 1
ATOM 1709 O O . SER B 1 16 ? 5.867 14.164 -3.16 1 93.62 16 SER B O 1
ATOM 1711 N N . THR B 1 17 ? 7.535 13.305 -4.379 1 94.56 17 THR B N 1
ATOM 1712 C CA . THR B 1 17 ? 6.668 12.82 -5.445 1 94.56 17 THR B CA 1
ATOM 1713 C C . THR B 1 17 ? 5.742 11.719 -4.93 1 94.56 17 THR B C 1
ATOM 1715 O O . THR B 1 17 ? 4.566 11.672 -5.297 1 94.56 17 THR B O 1
ATOM 1718 N N . ILE B 1 18 ? 6.266 10.898 -4.078 1 96.5 18 ILE B N 1
ATOM 1719 C CA . ILE B 1 18 ? 5.48 9.773 -3.582 1 96.5 18 ILE B CA 1
ATOM 1720 C C . ILE B 1 18 ? 4.402 10.281 -2.625 1 96.5 18 ILE B C 1
ATOM 1722 O O . ILE B 1 18 ? 3.279 9.773 -2.617 1 96.5 18 ILE B O 1
ATOM 1726 N N . ARG B 1 19 ? 4.672 11.242 -1.795 1 97.25 19 ARG B N 1
ATOM 1727 C CA . ARG B 1 19 ? 3.645 11.805 -0.924 1 97.25 19 ARG B CA 1
ATOM 1728 C C . ARG B 1 19 ? 2.537 12.461 -1.738 1 97.25 19 ARG B C 1
ATOM 1730 O O . ARG B 1 19 ? 1.358 12.367 -1.389 1 97.25 19 ARG B O 1
ATOM 1737 N N . HIS B 1 20 ? 2.951 13.086 -2.816 1 97.81 20 HIS B N 1
ATOM 1738 C CA . HIS B 1 20 ? 1.968 13.656 -3.729 1 97.81 20 HIS B CA 1
ATOM 1739 C C . HIS B 1 20 ? 1.041 12.586 -4.289 1 97.81 20 HIS B C 1
ATOM 1741 O O . HIS B 1 20 ? -0.182 12.742 -4.258 1 97.81 20 HIS B O 1
ATOM 1747 N N . LYS B 1 21 ? 1.624 11.539 -4.773 1 97.44 21 LYS B N 1
ATOM 1748 C CA . LYS B 1 21 ? 0.86 10.438 -5.359 1 97.44 21 LYS B CA 1
ATOM 1749 C C . LYS B 1 21 ? -0.093 9.828 -4.336 1 97.44 21 LYS B C 1
ATOM 1751 O O . LYS B 1 21 ? -1.252 9.547 -4.652 1 97.44 21 LYS B O 1
ATOM 1756 N N . LEU B 1 22 ? 0.402 9.617 -3.16 1 97.88 22 LEU B N 1
ATOM 1757 C CA . LEU B 1 22 ? -0.41 9.031 -2.098 1 97.88 22 LEU B CA 1
ATOM 1758 C C . LEU B 1 22 ? -1.588 9.938 -1.753 1 97.88 22 LEU B C 1
ATOM 1760 O O . LEU B 1 22 ? -2.723 9.469 -1.636 1 97.88 22 LEU B O 1
ATOM 1764 N N . MET B 1 23 ? -1.319 11.25 -1.605 1 98.12 23 MET B N 1
ATOM 1765 C CA . MET B 1 23 ? -2.387 12.203 -1.31 1 98.12 23 MET B CA 1
ATOM 1766 C C . MET B 1 23 ? -3.412 12.242 -2.439 1 98.12 23 MET B C 1
ATOM 1768 O O . MET B 1 23 ? -4.617 12.305 -2.188 1 98.12 23 MET B O 1
ATOM 1772 N N . LYS B 1 24 ? -2.951 12.18 -3.643 1 98.06 24 LYS B N 1
ATOM 1773 C CA . LYS B 1 24 ? -3.826 12.195 -4.812 1 98.06 24 LYS B CA 1
ATOM 1774 C C . LYS B 1 24 ? -4.727 10.961 -4.844 1 98.06 24 LYS B C 1
ATOM 1776 O O . LYS B 1 24 ? -5.883 11.039 -5.258 1 98.06 24 LYS B O 1
ATOM 1781 N N . SER B 1 25 ? -4.203 9.867 -4.434 1 97 25 SER B N 1
ATOM 1782 C CA . SER B 1 25 ? -4.973 8.625 -4.441 1 97 25 SER B CA 1
ATOM 1783 C C . SER B 1 25 ? -6.211 8.734 -3.559 1 97 25 SER B C 1
ATOM 1785 O O . SER B 1 25 ? -7.168 7.977 -3.725 1 97 25 SER B O 1
ATOM 1787 N N . LEU B 1 26 ? -6.234 9.656 -2.635 1 97.88 26 LEU B N 1
ATOM 1788 C CA . LEU B 1 26 ? -7.359 9.852 -1.729 1 97.88 26 LEU B CA 1
ATOM 1789 C C . LEU B 1 26 ? -8.469 10.656 -2.406 1 97.88 26 LEU B C 1
ATOM 1791 O O . LEU B 1 26 ? -9.539 10.852 -1.829 1 97.88 26 LEU B O 1
ATOM 1795 N N . GLY B 1 27 ? -8.188 11.188 -3.6 1 97.69 27 GLY B N 1
ATOM 1796 C CA . GLY B 1 27 ? -9.172 11.977 -4.32 1 97.69 27 GLY B CA 1
ATOM 1797 C C . GLY B 1 27 ? -9.273 13.406 -3.83 1 97.69 27 GLY B C 1
ATOM 1798 O O . GLY B 1 27 ? -10.297 14.07 -4.035 1 97.69 27 GLY B O 1
ATOM 1799 N N . LEU B 1 28 ? -8.258 13.859 -3.154 1 98.06 28 LEU B N 1
ATOM 1800 C CA . LEU B 1 28 ? -8.258 15.203 -2.598 1 98.06 28 LEU B CA 1
ATOM 1801 C C . LEU B 1 28 ? -7.777 16.219 -3.631 1 98.06 28 LEU B C 1
ATOM 1803 O O . LEU B 1 28 ? -6.93 15.906 -4.469 1 98.06 28 LEU B O 1
ATOM 1807 N N . ASP B 1 29 ? -8.328 17.359 -3.572 1 97.81 29 ASP B N 1
ATOM 1808 C CA . ASP B 1 29 ? -7.809 18.547 -4.254 1 97.81 29 ASP B CA 1
ATOM 1809 C C . ASP B 1 29 ? -6.906 19.359 -3.33 1 97.81 29 ASP B C 1
ATOM 1811 O O . ASP B 1 29 ? -7.344 19.812 -2.27 1 97.81 29 ASP B O 1
ATOM 1815 N N . PHE B 1 30 ? -5.648 19.547 -3.771 1 98.62 30 PHE B N 1
ATOM 1816 C CA . PHE B 1 30 ? -4.727 20.266 -2.893 1 98.62 30 PHE B CA 1
ATOM 1817 C C . PHE B 1 30 ? -3.631 20.953 -3.697 1 98.62 30 PHE B C 1
ATOM 1819 O O . PHE B 1 30 ? -3.375 20.578 -4.848 1 98.62 30 PHE B O 1
ATOM 1826 N N . LEU B 1 31 ? -3.006 21.906 -3.098 1 98.5 31 LEU B N 1
ATOM 1827 C CA . LEU B 1 31 ? -1.811 22.547 -3.641 1 98.5 31 LEU B CA 1
ATOM 1828 C C . LEU B 1 31 ? -0.549 21.922 -3.047 1 98.5 31 LEU B C 1
ATOM 1830 O O . LEU B 1 31 ? -0.571 21.422 -1.922 1 98.5 31 LEU B O 1
ATOM 1834 N N . VAL B 1 32 ? 0.494 21.922 -3.812 1 98.38 32 VAL B N 1
ATOM 1835 C CA . VAL B 1 32 ? 1.804 21.484 -3.334 1 98.38 32 VAL B CA 1
ATOM 1836 C C . VAL B 1 32 ? 2.703 22.703 -3.127 1 98.38 32 VAL B C 1
ATOM 1838 O O . VAL B 1 32 ? 2.998 23.438 -4.078 1 98.38 32 VAL B O 1
ATOM 1841 N N . VAL B 1 33 ? 3.096 22.938 -1.911 1 97.62 33 VAL B N 1
ATOM 1842 C CA . VAL B 1 33 ? 3.994 24.047 -1.563 1 97.62 33 VAL B CA 1
ATOM 1843 C C . VAL B 1 33 ? 5.094 23.531 -0.633 1 97.62 33 VAL B C 1
ATOM 1845 O O . VAL B 1 33 ? 4.91 23.484 0.586 1 97.62 33 VAL B O 1
ATOM 1848 N N . PRO B 1 34 ? 6.188 23.172 -1.209 1 95.06 34 PRO B N 1
ATOM 1849 C CA . PRO B 1 34 ? 7.273 22.688 -0.352 1 95.06 34 PRO B CA 1
ATOM 1850 C C . PRO B 1 34 ? 7.773 23.75 0.625 1 95.06 34 PRO B C 1
ATOM 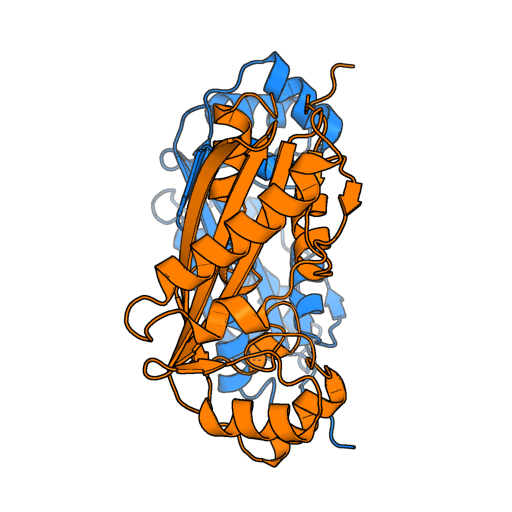1852 O O . PRO B 1 34 ? 7.738 24.953 0.315 1 95.06 34 PRO B O 1
ATOM 1855 N N . SER B 1 35 ? 8.125 23.25 1.798 1 91 35 SER B N 1
ATOM 1856 C CA . SER B 1 35 ? 8.711 24.141 2.787 1 91 35 SER B CA 1
ATOM 1857 C C . SER B 1 35 ? 10.133 24.531 2.402 1 91 35 SER B C 1
ATOM 1859 O O . SER B 1 35 ? 10.844 23.766 1.757 1 91 35 SER B O 1
ATOM 1861 N N . ASN B 1 36 ? 10.57 25.688 2.842 1 82.75 36 ASN B N 1
ATOM 1862 C CA . ASN B 1 36 ? 11.922 26.188 2.594 1 82.75 36 ASN B CA 1
ATOM 1863 C C . ASN B 1 36 ? 12.781 26.094 3.848 1 82.75 36 ASN B C 1
ATOM 1865 O O . ASN B 1 36 ? 13.883 26.656 3.887 1 82.75 36 ASN B O 1
ATOM 1869 N N . CYS B 1 37 ? 12.297 25.375 4.691 1 79.62 37 CYS B N 1
ATOM 1870 C CA . CYS B 1 37 ? 13.008 25.344 5.965 1 79.62 37 CYS B CA 1
ATOM 1871 C C . CYS B 1 37 ? 14.312 24.562 5.832 1 79.62 37 CYS B C 1
ATOM 1873 O O . CYS B 1 37 ? 14.406 23.625 5.043 1 79.62 37 CYS B O 1
ATOM 1875 N N . ASN B 1 38 ? 15.336 25.031 6.484 1 74.25 38 ASN B N 1
ATOM 1876 C CA . ASN B 1 38 ? 16.625 24.359 6.508 1 74.25 38 ASN B CA 1
ATOM 1877 C C . ASN B 1 38 ? 16.609 23.188 7.488 1 74.25 38 ASN B C 1
ATOM 1879 O O . ASN B 1 38 ? 16.719 23.391 8.703 1 74.25 38 ASN B O 1
ATOM 1883 N N . GLU B 1 39 ? 16.5 21.984 6.996 1 73.62 39 GLU B N 1
ATOM 1884 C CA . GLU B 1 39 ? 16.375 20.781 7.809 1 73.62 39 GLU B CA 1
ATOM 1885 C C . GLU B 1 39 ? 17.688 20.469 8.531 1 73.62 39 GLU B C 1
ATOM 1887 O O . GLU B 1 39 ? 17.672 19.891 9.625 1 73.62 39 GLU B O 1
ATOM 1892 N N . GLU B 1 40 ? 18.781 20.828 7.957 1 69 40 GLU B N 1
ATOM 1893 C CA . GLU B 1 40 ? 20.094 20.469 8.484 1 69 40 GLU B CA 1
ATOM 1894 C C . GLU B 1 40 ? 20.328 21.109 9.852 1 69 40 GLU B C 1
ATOM 1896 O O . GLU B 1 40 ? 20.906 20.484 10.742 1 69 40 GLU B O 1
ATOM 1901 N N . GLU B 1 41 ? 19.922 22.234 10.023 1 68.62 41 GLU B N 1
ATOM 1902 C CA . GLU B 1 41 ? 20.125 22.938 11.289 1 68.62 41 GLU B CA 1
ATOM 1903 C C . GLU B 1 41 ? 19.328 22.281 12.414 1 68.62 41 GLU B C 1
ATOM 1905 O O . GLU B 1 41 ? 19.797 22.219 13.555 1 68.62 41 GLU B O 1
ATOM 1910 N N . ILE B 1 42 ? 18.297 21.812 12.102 1 68.69 42 ILE B N 1
ATOM 1911 C CA . ILE B 1 42 ? 17.406 21.203 13.086 1 68.69 42 ILE B CA 1
ATOM 1912 C C . ILE B 1 42 ? 17.938 19.844 13.5 1 68.69 42 ILE B C 1
ATOM 1914 O O . ILE B 1 42 ? 17.938 19.5 14.688 1 68.69 42 ILE B O 1
ATOM 1918 N N . LYS B 1 43 ? 18.484 19.125 12.641 1 68.62 43 LYS B N 1
ATOM 1919 C CA . LYS B 1 43 ? 19 17.781 12.891 1 68.62 43 LYS B CA 1
ATOM 1920 C C . LYS B 1 43 ? 20.203 17.828 13.82 1 68.62 43 LYS B C 1
ATOM 1922 O O . LYS B 1 43 ? 20.375 16.938 14.664 1 68.62 43 LYS B O 1
ATOM 1927 N N . THR B 1 44 ? 20.938 18.781 13.625 1 63.19 44 THR B N 1
ATOM 1928 C CA . THR B 1 44 ? 22.156 18.922 14.422 1 63.19 44 THR B CA 1
ATOM 1929 C C . THR B 1 44 ? 21.812 19.203 15.883 1 63.19 44 THR B C 1
ATOM 1931 O O . THR B 1 44 ? 22.609 18.906 16.781 1 63.19 44 THR B O 1
ATOM 1934 N N . ARG B 1 45 ? 20.656 19.625 16.156 1 62.94 45 ARG B N 1
ATOM 1935 C CA . ARG B 1 45 ? 20.312 20.031 17.531 1 62.94 45 ARG B CA 1
ATOM 1936 C C . ARG B 1 45 ? 19.641 18.891 18.281 1 62.94 45 ARG B C 1
ATOM 1938 O O . ARG B 1 45 ? 19.438 18.969 19.5 1 62.94 45 ARG B O 1
ATOM 1945 N N . HIS B 1 46 ? 19.297 17.953 17.625 1 64.44 46 HIS B N 1
ATOM 1946 C CA . HIS B 1 46 ? 18.547 16.906 18.312 1 64.44 46 HIS B CA 1
ATOM 1947 C C . HIS B 1 46 ? 19.469 15.75 18.719 1 64.44 46 HIS B C 1
ATOM 1949 O O . HIS B 1 46 ? 20.406 15.422 17.984 1 64.44 46 HIS B O 1
ATOM 1955 N N . ASN B 1 47 ? 19.266 15.422 20.016 1 60.19 47 ASN B N 1
ATOM 1956 C CA . ASN B 1 47 ? 19.953 14.25 20.531 1 60.19 47 ASN B CA 1
ATOM 1957 C C . ASN B 1 47 ? 19.438 12.961 19.906 1 60.19 47 ASN B C 1
ATOM 1959 O O . ASN B 1 47 ? 18.25 12.859 19.594 1 60.19 47 ASN B O 1
ATOM 1963 N N . SER B 1 48 ? 20.375 11.977 19.578 1 58.16 48 SER B N 1
ATOM 1964 C CA . SER B 1 48 ? 20.141 10.688 18.922 1 58.16 48 SER B CA 1
ATOM 1965 C C . SER B 1 48 ? 19.031 9.914 19.641 1 58.16 48 SER B C 1
ATOM 1967 O O . SER B 1 48 ? 18.375 9.062 19.047 1 58.16 48 SER B O 1
ATOM 1969 N N . ASP B 1 49 ? 18.719 10.266 20.859 1 64.69 49 ASP B N 1
ATOM 1970 C CA . ASP B 1 49 ? 17.859 9.406 21.656 1 64.69 49 ASP B CA 1
ATOM 1971 C C . ASP B 1 49 ? 16.391 9.75 21.453 1 64.69 49 ASP B C 1
ATOM 1973 O O . ASP B 1 49 ? 15.5 9.031 21.922 1 64.69 49 ASP B O 1
ATOM 1977 N N . GLU B 1 50 ? 16.266 10.641 20.547 1 84.31 50 GLU B N 1
ATOM 1978 C CA . GLU B 1 50 ? 14.859 10.984 20.391 1 84.31 50 GLU B CA 1
ATOM 1979 C C . GLU B 1 50 ? 14.492 11.148 18.922 1 84.31 50 GLU B C 1
ATOM 1981 O O . GLU B 1 50 ? 14 12.203 18.516 1 84.31 50 GLU B O 1
ATOM 1986 N N . LEU B 1 51 ? 14.609 10.086 18.234 1 87.94 51 LEU B N 1
ATOM 1987 C CA . LEU B 1 51 ? 14.484 10.117 16.781 1 87.94 51 LEU B CA 1
ATOM 1988 C C . LEU B 1 51 ? 13.047 10.43 16.359 1 87.94 51 LEU B C 1
ATOM 1990 O O . LEU B 1 51 ? 12.812 11.195 15.422 1 87.94 51 LEU B O 1
ATOM 1994 N N . VAL B 1 52 ? 12.117 9.906 17.094 1 90.88 52 VAL B N 1
ATOM 1995 C CA . VAL B 1 52 ? 10.711 10.188 16.797 1 90.88 52 VAL B CA 1
ATOM 1996 C C . VAL B 1 52 ? 10.43 11.672 17 1 90.88 52 VAL B C 1
ATOM 1998 O O . VAL B 1 52 ? 9.781 12.305 16.172 1 90.88 52 VAL B O 1
ATOM 2001 N N . GLU B 1 53 ? 10.945 12.219 18.062 1 92.12 53 GLU B N 1
ATOM 2002 C CA . GLU B 1 53 ? 10.758 13.641 18.328 1 92.12 53 GLU B CA 1
ATOM 2003 C C . GLU B 1 53 ? 11.375 14.5 17.234 1 92.12 53 GLU B C 1
ATOM 2005 O O . GLU B 1 53 ? 10.82 15.539 16.859 1 92.12 53 GLU B O 1
ATOM 2010 N N . LEU B 1 54 ? 12.5 14.055 16.766 1 91.69 54 LEU B N 1
ATOM 2011 C CA . LEU B 1 54 ? 13.141 14.758 15.664 1 91.69 54 LEU B CA 1
ATOM 2012 C C . LEU B 1 54 ? 12.242 14.781 14.438 1 91.69 54 LEU B C 1
ATOM 2014 O O . LEU B 1 54 ? 12.016 15.844 13.852 1 91.69 54 LEU B O 1
ATOM 2018 N N . GLY B 1 55 ? 11.719 13.617 14.039 1 93.75 55 GLY B N 1
ATOM 2019 C CA . GLY B 1 55 ? 10.836 13.531 12.875 1 93.75 55 GLY B CA 1
ATOM 2020 C C . GLY B 1 55 ? 9.594 14.391 13.008 1 93.75 55 GLY B C 1
ATOM 2021 O O . GLY B 1 55 ? 9.211 15.078 12.062 1 93.75 55 GLY B O 1
ATOM 2022 N N . ILE B 1 56 ? 9.031 14.352 14.188 1 95.38 56 ILE B N 1
ATOM 2023 C CA . ILE B 1 56 ? 7.828 15.133 14.453 1 95.38 56 ILE B CA 1
ATOM 2024 C C . ILE B 1 56 ? 8.148 16.625 14.367 1 95.38 56 ILE B C 1
ATOM 2026 O O . ILE B 1 56 ? 7.398 17.391 13.766 1 95.38 56 ILE B O 1
ATOM 2030 N N . THR B 1 57 ? 9.25 16.984 14.953 1 93.88 57 THR B N 1
ATOM 2031 C CA . THR B 1 57 ? 9.672 18.391 14.938 1 93.88 57 THR B CA 1
ATOM 2032 C C . THR B 1 57 ? 9.891 18.875 13.508 1 93.88 57 THR B C 1
ATOM 2034 O O . THR B 1 57 ? 9.461 19.969 13.148 1 93.88 57 THR B O 1
ATOM 2037 N N . LEU B 1 58 ? 10.477 18.062 12.734 1 94.12 58 LEU B N 1
ATOM 2038 C CA . LEU B 1 58 ? 10.742 18.438 11.344 1 94.12 58 LEU B CA 1
ATOM 2039 C C . LEU B 1 58 ? 9.438 18.594 10.57 1 94.12 58 LEU B C 1
ATOM 2041 O O . LEU B 1 58 ? 9.273 19.562 9.828 1 94.12 58 LEU B O 1
ATOM 2045 N N . ALA B 1 59 ? 8.523 17.703 10.75 1 96.38 59 ALA B N 1
ATOM 2046 C CA . ALA B 1 59 ? 7.219 17.828 10.109 1 96.38 59 ALA B CA 1
ATOM 2047 C C . ALA B 1 59 ? 6.516 19.109 10.547 1 96.38 59 ALA B C 1
ATOM 2049 O O . ALA B 1 59 ? 5.961 19.828 9.711 1 96.38 59 ALA B O 1
ATOM 2050 N N . LYS B 1 60 ? 6.602 19.406 11.812 1 96.31 60 LYS B N 1
ATOM 2051 C CA . LYS B 1 60 ? 5.98 20.594 12.383 1 96.31 60 LYS B CA 1
ATOM 2052 C C . LYS B 1 60 ? 6.559 21.859 11.766 1 96.31 60 LYS B C 1
ATOM 2054 O O . LYS B 1 60 ? 5.812 22.75 11.359 1 96.31 60 LYS B O 1
ATOM 2059 N N . ILE B 1 61 ? 7.832 21.906 11.703 1 94.94 61 ILE B N 1
ATOM 2060 C CA . ILE B 1 61 ? 8.516 23.109 11.211 1 94.94 61 ILE B CA 1
ATOM 2061 C C . ILE B 1 61 ? 8.133 23.344 9.75 1 94.94 61 ILE B C 1
ATOM 2063 O O . ILE B 1 61 ? 7.863 24.484 9.352 1 94.94 61 ILE B O 1
ATOM 2067 N N . LYS B 1 62 ? 8.07 22.312 8.977 1 96.5 62 LYS B N 1
ATOM 2068 C CA . LYS B 1 62 ? 7.672 22.422 7.578 1 96.5 62 LYS B CA 1
ATOM 2069 C C . LYS B 1 62 ? 6.25 22.969 7.457 1 96.5 62 LYS B C 1
ATOM 2071 O O . LYS B 1 62 ? 5.996 23.875 6.664 1 96.5 62 LYS B O 1
ATOM 2076 N N . ALA B 1 63 ? 5.367 22.438 8.234 1 97.75 63 ALA B N 1
ATOM 2077 C CA . ALA B 1 63 ? 3.967 22.844 8.188 1 97.75 63 ALA B CA 1
ATOM 2078 C C . ALA B 1 63 ? 3.805 24.297 8.633 1 97.75 63 ALA B C 1
ATOM 2080 O O . ALA B 1 63 ? 3.068 25.062 8.016 1 97.75 63 ALA B O 1
ATOM 2081 N N . LEU B 1 64 ? 4.473 24.656 9.703 1 97 64 LEU B N 1
ATOM 2082 C CA . LEU B 1 64 ? 4.371 26.016 10.258 1 97 64 LEU B CA 1
ATOM 2083 C C . LEU B 1 64 ? 4.918 27.047 9.281 1 97 64 LEU B C 1
ATOM 2085 O O . LEU B 1 64 ? 4.348 28.125 9.133 1 97 64 LEU B O 1
ATOM 2089 N N . ASP B 1 65 ? 5.996 26.688 8.641 1 96.25 65 ASP B N 1
ATOM 2090 C CA . ASP B 1 65 ? 6.609 27.578 7.66 1 96.25 65 ASP B CA 1
ATOM 2091 C C . ASP B 1 65 ? 5.617 27.938 6.559 1 96.25 65 ASP B C 1
ATOM 2093 O O . ASP B 1 65 ? 5.418 29.109 6.258 1 96.25 65 ASP B O 1
ATOM 2097 N N . VAL B 1 66 ? 4.938 26.969 6.004 1 97.75 66 VAL B N 1
ATOM 2098 C CA . VAL B 1 66 ? 4.008 27.172 4.898 1 97.75 66 VAL B CA 1
ATOM 2099 C C . VAL B 1 66 ? 2.734 27.844 5.406 1 97.75 66 VAL B C 1
ATOM 2101 O O . VAL B 1 66 ? 2.164 28.703 4.734 1 97.75 66 VAL B O 1
ATOM 2104 N N . SER B 1 67 ? 2.307 27.484 6.613 1 97.88 67 SER B N 1
ATOM 2105 C CA . SER B 1 67 ? 1.06 27.969 7.195 1 97.88 67 SER B CA 1
ATOM 2106 C C . SER B 1 67 ? 1.077 29.484 7.352 1 97.88 67 SER B C 1
ATOM 2108 O O . SER B 1 67 ? 0.044 30.141 7.203 1 97.88 67 SER B O 1
ATOM 2110 N N . GLN B 1 68 ? 2.219 30.047 7.59 1 96.75 68 GLN B N 1
ATOM 2111 C CA . GLN B 1 68 ? 2.367 31.484 7.777 1 96.75 68 GLN B CA 1
ATOM 2112 C C . GLN B 1 68 ? 1.927 32.25 6.535 1 96.75 68 GLN B C 1
ATOM 2114 O O . GLN B 1 68 ? 1.403 33.375 6.641 1 96.75 68 GLN B O 1
ATOM 2119 N N . HIS B 1 69 ? 2.09 31.656 5.395 1 97.31 69 HIS B N 1
ATOM 2120 C CA . HIS B 1 69 ? 1.822 32.344 4.133 1 97.31 69 HIS B CA 1
ATOM 2121 C C . HIS B 1 69 ? 0.454 31.953 3.578 1 97.31 69 HIS B C 1
ATOM 2123 O O . HIS B 1 69 ? -0.05 32.594 2.656 1 97.31 69 HIS B O 1
ATOM 2129 N N . TYR B 1 70 ? -0.169 30.906 4.152 1 98.06 70 TYR B N 1
ATOM 2130 C CA . TYR B 1 70 ? -1.457 30.406 3.686 1 98.06 70 TYR B CA 1
ATOM 2131 C C . TYR B 1 70 ? -2.4 30.156 4.855 1 98.06 70 TYR B C 1
ATOM 2133 O O . TYR B 1 70 ? -2.822 29.016 5.078 1 98.06 70 TYR B O 1
ATOM 2141 N N . PRO B 1 71 ? -2.807 31.188 5.551 1 97 71 PRO B N 1
ATOM 2142 C CA . PRO B 1 71 ? -3.586 31.016 6.781 1 97 71 PRO B CA 1
ATOM 2143 C C . PRO B 1 71 ? -4.945 30.375 6.527 1 97 71 PRO B C 1
ATOM 2145 O O . PRO B 1 71 ? -5.539 29.797 7.445 1 97 71 PRO B O 1
ATOM 2148 N N . GLU B 1 72 ? -5.508 30.328 5.332 1 97.94 72 GLU B N 1
ATOM 2149 C CA . GLU B 1 72 ? -6.828 29.781 5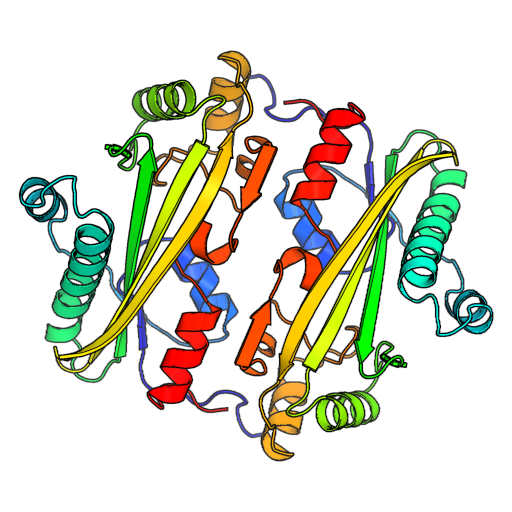.043 1 97.94 72 GLU B CA 1
ATOM 2150 C C . GLU B 1 72 ? -6.754 28.281 4.77 1 97.94 72 GLU B C 1
ATOM 2152 O O . GLU B 1 72 ? -7.781 27.609 4.742 1 97.94 72 GLU B O 1
ATOM 2157 N N . HIS B 1 73 ? -5.578 27.797 4.551 1 98.81 73 HIS B N 1
ATOM 2158 C CA . HIS B 1 73 ? -5.41 26.406 4.156 1 98.81 73 HIS B CA 1
ATOM 2159 C C . HIS B 1 73 ? -5.051 25.531 5.355 1 98.81 73 HIS B C 1
ATOM 2161 O O . HIS B 1 73 ? -4.422 26.016 6.305 1 98.81 73 HIS B O 1
ATOM 2167 N N . TYR B 1 74 ? -5.535 24.312 5.379 1 98.94 74 TYR B N 1
ATOM 2168 C CA . TYR B 1 74 ? -4.977 23.266 6.227 1 98.94 74 TYR B CA 1
ATOM 2169 C C . TYR B 1 74 ? -3.693 22.703 5.629 1 98.94 74 TYR B C 1
ATOM 2171 O O . TYR B 1 74 ? -3.689 22.234 4.492 1 98.94 74 TYR B O 1
ATOM 2179 N N . ILE B 1 75 ? -2.59 22.828 6.375 1 98.94 75 ILE B N 1
ATOM 2180 C CA . ILE B 1 75 ? -1.283 22.406 5.879 1 98.94 75 ILE B CA 1
ATOM 2181 C C . ILE B 1 75 ? -0.962 21 6.391 1 98.94 75 ILE B C 1
ATOM 2183 O O . ILE B 1 75 ? -0.982 20.75 7.598 1 98.94 75 ILE B O 1
ATOM 2187 N N . ILE B 1 76 ? -0.737 20.125 5.516 1 98.88 76 ILE B N 1
ATOM 2188 C CA . ILE B 1 76 ? -0.274 18.766 5.836 1 98.88 76 ILE B CA 1
ATOM 2189 C C . ILE B 1 76 ? 1.21 18.641 5.5 1 98.88 76 ILE B C 1
ATOM 2191 O O . ILE B 1 76 ? 1.621 18.906 4.367 1 98.88 76 ILE B O 1
ATOM 2195 N N . ALA B 1 77 ? 1.988 18.344 6.43 1 98.56 77 ALA B N 1
ATOM 2196 C CA . ALA B 1 77 ? 3.418 18.109 6.238 1 98.56 77 ALA B CA 1
ATOM 2197 C C . ALA B 1 77 ? 3.834 16.75 6.82 1 98.56 77 ALA B C 1
ATOM 2199 O O . ALA B 1 77 ? 3.139 16.203 7.676 1 98.56 77 ALA B O 1
ATOM 2200 N N . ALA B 1 78 ? 4.922 16.281 6.328 1 97.69 78 ALA B N 1
ATOM 2201 C CA . ALA B 1 78 ? 5.453 14.992 6.781 1 97.69 78 ALA B CA 1
ATOM 2202 C C . ALA B 1 78 ? 6.98 14.984 6.73 1 97.69 78 ALA B C 1
ATOM 2204 O O . ALA B 1 78 ? 7.586 15.805 6.043 1 97.69 78 ALA B O 1
ATOM 2205 N N . ASP B 1 79 ? 7.488 14.133 7.48 1 95 79 ASP B N 1
ATOM 2206 C CA . ASP B 1 79 ? 8.914 13.82 7.465 1 95 79 ASP B CA 1
ATOM 2207 C C . ASP B 1 79 ? 9.148 12.328 7.668 1 95 79 ASP B C 1
ATOM 2209 O O . ASP B 1 79 ? 8.305 11.633 8.234 1 95 79 ASP B O 1
ATOM 2213 N N . GLN B 1 80 ? 10.203 11.906 7.117 1 95.19 80 GLN B N 1
ATOM 2214 C CA . GLN B 1 80 ? 10.531 10.484 7.172 1 95.19 80 GLN B CA 1
ATOM 2215 C C . GLN B 1 80 ? 11.961 10.273 7.656 1 95.19 80 GLN B C 1
ATOM 2217 O O . GLN B 1 80 ? 12.883 10.945 7.199 1 95.19 80 GLN B O 1
ATOM 2222 N N . LEU B 1 81 ? 12.125 9.375 8.586 1 95.44 81 LEU B N 1
ATOM 2223 C CA . LEU B 1 81 ? 13.453 8.969 9.047 1 95.44 81 LEU B CA 1
ATOM 2224 C C . LEU B 1 81 ? 13.711 7.504 8.734 1 95.44 81 LEU B C 1
ATOM 2226 O O . LEU B 1 81 ? 12.859 6.648 8.992 1 95.44 81 LEU B O 1
ATOM 2230 N N . CYS B 1 82 ? 14.805 7.219 8.133 1 97.19 82 CYS B N 1
ATOM 2231 C CA . CYS B 1 82 ? 15.336 5.863 8.023 1 97.19 82 CYS B CA 1
ATOM 2232 C C . CYS B 1 82 ? 16.375 5.602 9.102 1 97.19 82 CYS B C 1
ATOM 2234 O O . CYS B 1 82 ? 17.406 6.289 9.164 1 97.19 82 CYS B O 1
ATOM 2236 N N . VAL B 1 83 ? 16.094 4.656 9.938 1 96.81 83 VAL B N 1
ATOM 2237 C CA . VAL B 1 83 ? 16.922 4.488 11.125 1 96.81 83 VAL B CA 1
ATOM 2238 C C . VAL B 1 83 ? 17.453 3.055 11.188 1 96.81 83 VAL B C 1
ATOM 2240 O O . VAL B 1 83 ? 16.688 2.102 11.031 1 96.81 83 VAL B O 1
ATOM 2243 N N . ALA B 1 84 ? 18.703 2.906 11.383 1 96.19 84 ALA B N 1
ATOM 2244 C CA . ALA B 1 84 ? 19.344 1.631 11.68 1 96.19 84 ALA B CA 1
ATOM 2245 C C . ALA B 1 84 ? 20.391 1.791 12.773 1 96.19 84 ALA B C 1
ATOM 2247 O O . ALA B 1 84 ? 21.219 2.707 12.719 1 96.19 84 ALA B O 1
ATOM 2248 N N . ASP B 1 85 ? 20.359 0.948 13.844 1 92.06 85 ASP B N 1
ATOM 2249 C CA . ASP B 1 85 ? 21.312 0.975 14.938 1 92.06 85 ASP B CA 1
ATOM 2250 C C . ASP B 1 85 ? 21.438 2.377 15.531 1 92.06 85 ASP B C 1
ATOM 2252 O O . ASP B 1 85 ? 22.531 2.914 15.656 1 92.06 85 ASP B O 1
ATOM 2256 N N . LYS B 1 86 ? 20.359 3.025 15.633 1 87.81 86 LYS B N 1
ATOM 2257 C CA . LYS B 1 86 ? 20.234 4.328 16.281 1 87.81 86 LYS B CA 1
ATOM 2258 C C . LYS B 1 86 ? 20.875 5.426 15.438 1 87.81 86 LYS B C 1
ATOM 2260 O O . LYS B 1 86 ? 21.219 6.488 15.953 1 87.81 86 LYS B O 1
ATOM 2265 N N . ARG B 1 87 ? 21.047 5.094 14.258 1 90.69 87 ARG B N 1
ATOM 2266 C CA . ARG B 1 87 ? 21.578 6.082 13.32 1 90.69 87 ARG B CA 1
ATOM 2267 C C . ARG B 1 87 ? 20.562 6.398 12.227 1 90.69 87 ARG B C 1
ATOM 2269 O O . ARG B 1 87 ? 19.875 5.504 11.734 1 90.69 87 ARG B O 1
ATOM 2276 N N . VAL B 1 88 ? 20.531 7.684 11.82 1 93.12 88 VAL B N 1
ATOM 2277 C CA . VAL B 1 88 ? 19.641 8.133 10.766 1 93.12 88 VAL B CA 1
ATOM 2278 C C . VAL B 1 88 ? 20.344 8.062 9.414 1 93.12 88 VAL B C 1
ATOM 2280 O O . VAL B 1 88 ? 21.484 8.508 9.281 1 93.12 88 VAL B O 1
ATOM 2283 N N . PHE B 1 89 ? 19.734 7.453 8.461 1 94.69 89 PHE B N 1
ATOM 2284 C CA . PHE B 1 89 ? 20.203 7.449 7.078 1 94.69 89 PHE B CA 1
ATOM 2285 C C . PHE B 1 89 ? 19.531 8.562 6.281 1 94.69 89 PHE B C 1
ATOM 2287 O O . PHE B 1 89 ? 18.359 8.461 5.93 1 94.69 89 PHE B O 1
ATOM 2294 N N . ASN B 1 90 ? 20.266 9.57 5.98 1 92.19 90 ASN B N 1
ATOM 2295 C CA . ASN B 1 90 ? 19.734 10.656 5.168 1 92.19 90 ASN B CA 1
ATOM 2296 C C . ASN B 1 90 ? 19.688 10.273 3.691 1 92.19 90 ASN B C 1
ATOM 2298 O O . ASN B 1 90 ? 20.188 9.227 3.297 1 92.19 90 ASN B O 1
ATOM 2302 N N . LYS B 1 91 ? 19.047 11.109 2.947 1 93.88 91 LYS B N 1
ATOM 2303 C CA . LYS B 1 91 ? 19.031 10.891 1.503 1 93.88 91 LYS B CA 1
ATOM 2304 C C . LYS B 1 91 ? 20.453 10.836 0.95 1 93.88 91 LYS B C 1
ATOM 2306 O O . LYS B 1 91 ? 21.281 11.703 1.24 1 93.88 91 LYS B O 1
ATOM 2311 N N . PRO B 1 92 ? 20.719 9.805 0.168 1 97 92 PRO B N 1
ATOM 2312 C CA . PRO B 1 92 ? 22.109 9.664 -0.286 1 97 92 PRO B CA 1
ATOM 2313 C C . PRO B 1 92 ? 22.516 10.758 -1.267 1 97 92 PRO B C 1
ATOM 2315 O O . PRO B 1 92 ? 23.688 11.141 -1.314 1 97 92 PRO B O 1
ATOM 2318 N N . LEU B 1 93 ? 21.641 11.195 -2.178 1 96.19 93 LEU B N 1
ATOM 2319 C CA . LEU B 1 93 ? 21.812 12.305 -3.111 1 96.19 93 LEU B CA 1
ATOM 2320 C C . LEU B 1 93 ? 22.719 11.906 -4.273 1 96.19 93 LEU B C 1
ATOM 2322 O O . LEU B 1 93 ? 22.75 12.594 -5.297 1 96.19 93 LEU B O 1
ATOM 2326 N N . ASN B 1 94 ? 23.531 10.805 -4.086 1 97.75 94 ASN B N 1
ATOM 2327 C CA . ASN B 1 94 ? 24.391 10.336 -5.176 1 97.75 94 ASN B CA 1
ATOM 2328 C C . ASN B 1 94 ? 24.578 8.82 -5.121 1 97.75 94 ASN B C 1
ATOM 2330 O O . ASN B 1 94 ? 24.188 8.172 -4.148 1 97.75 94 ASN B O 1
ATOM 2334 N N . HIS B 1 95 ? 25.203 8.383 -6.219 1 98.31 95 HIS B N 1
ATOM 2335 C CA . HIS B 1 95 ? 25.359 6.941 -6.402 1 98.31 95 HIS B CA 1
ATOM 2336 C C . HIS B 1 95 ? 26.25 6.34 -5.324 1 98.31 95 HIS B C 1
ATOM 2338 O O . HIS B 1 95 ? 25.906 5.328 -4.711 1 98.31 95 HIS B O 1
ATOM 2344 N N . GLN B 1 96 ? 27.312 6.91 -5.016 1 98.38 96 GLN B N 1
ATOM 2345 C CA . GLN B 1 96 ? 28.297 6.367 -4.094 1 98.38 96 GLN B CA 1
ATOM 2346 C C . GLN B 1 96 ? 27.734 6.234 -2.686 1 98.38 96 GLN B C 1
ATOM 2348 O O . GLN B 1 96 ? 27.906 5.207 -2.029 1 98.38 96 GLN B O 1
ATOM 2353 N N . THR B 1 97 ? 27.078 7.227 -2.256 1 98.31 97 THR B N 1
ATOM 2354 C CA . THR B 1 97 ? 26.469 7.191 -0.934 1 98.31 97 THR B CA 1
ATOM 2355 C C . THR B 1 97 ? 25.344 6.152 -0.886 1 98.31 97 THR B C 1
ATOM 2357 O O . THR B 1 97 ? 25.172 5.465 0.122 1 98.31 97 THR B O 1
ATOM 2360 N N . ALA B 1 98 ? 24.641 6.059 -1.967 1 98.62 98 ALA B N 1
ATOM 2361 C CA . ALA B 1 98 ? 23.578 5.059 -2.037 1 98.62 98 ALA B CA 1
ATOM 2362 C C . ALA B 1 98 ? 24.141 3.646 -1.909 1 98.62 98 ALA B C 1
ATOM 2364 O O . ALA B 1 98 ? 23.578 2.805 -1.207 1 98.62 98 ALA B O 1
ATOM 2365 N N . VAL B 1 99 ? 25.266 3.416 -2.584 1 98.69 99 VAL B N 1
ATOM 2366 C CA . VAL B 1 99 ? 25.938 2.127 -2.475 1 98.69 99 VAL B CA 1
ATOM 2367 C C . VAL B 1 99 ? 26.297 1.854 -1.017 1 98.69 99 VAL B C 1
ATOM 2369 O O . VAL B 1 99 ? 26.031 0.765 -0.499 1 98.69 99 VAL B O 1
ATOM 2372 N N . SER B 1 100 ? 26.844 2.824 -0.414 1 98.31 100 SER B N 1
ATOM 2373 C CA . SER B 1 100 ? 27.25 2.686 0.978 1 98.31 100 SER B CA 1
ATOM 2374 C C . SER B 1 100 ? 26.062 2.377 1.883 1 98.31 100 SER B C 1
ATOM 2376 O O . SER B 1 100 ? 26.156 1.516 2.76 1 98.31 100 SER B O 1
ATOM 2378 N N . HIS B 1 101 ? 24.984 3.059 1.688 1 98.31 101 HIS B N 1
ATOM 2379 C CA . HIS B 1 101 ? 23.781 2.824 2.479 1 98.31 101 HIS B CA 1
ATOM 2380 C C . HIS B 1 101 ? 23.297 1.386 2.334 1 98.31 101 HIS B C 1
ATOM 2382 O O . HIS B 1 101 ? 23.094 0.691 3.332 1 98.31 101 HIS B O 1
ATOM 2388 N N . LEU B 1 102 ? 23.156 0.934 1.089 1 98.69 102 LEU B N 1
ATOM 2389 C CA . LEU B 1 102 ? 22.609 -0.399 0.845 1 98.69 102 LEU B CA 1
ATOM 2390 C C . LEU B 1 102 ? 23.562 -1.474 1.36 1 98.69 102 LEU B C 1
ATOM 2392 O O . LEU B 1 102 ? 23.125 -2.506 1.87 1 98.69 102 LEU B O 1
ATOM 2396 N N . ARG B 1 103 ? 24.844 -1.188 1.225 1 98.44 103 ARG B N 1
ATOM 2397 C CA . ARG B 1 103 ? 25.828 -2.109 1.777 1 98.44 103 ARG B CA 1
ATOM 2398 C C . ARG B 1 103 ? 25.672 -2.242 3.289 1 98.44 103 ARG B C 1
ATOM 2400 O O . ARG B 1 103 ? 25.703 -3.35 3.826 1 98.44 103 ARG B O 1
ATOM 2407 N N . GLU B 1 104 ? 25.516 -1.162 3.887 1 97.88 104 GLU B N 1
ATOM 2408 C CA . GLU B 1 104 ? 25.406 -1.146 5.344 1 97.88 104 GLU B CA 1
ATOM 2409 C C . GLU B 1 104 ? 24.109 -1.817 5.801 1 97.88 104 GLU B C 1
ATOM 2411 O O . GLU B 1 104 ? 24.094 -2.51 6.824 1 97.88 104 GLU B O 1
ATOM 2416 N N . LEU B 1 105 ? 23.078 -1.641 5.09 1 98.31 105 LEU B N 1
ATOM 2417 C CA . LEU B 1 105 ? 21.766 -2.156 5.48 1 98.31 105 LEU B CA 1
ATOM 2418 C C . LEU B 1 105 ? 21.609 -3.611 5.051 1 98.31 105 LEU B C 1
ATOM 2420 O O . LEU B 1 105 ? 20.688 -4.301 5.508 1 98.31 105 LEU B O 1
ATOM 2424 N N . SER B 1 106 ? 22.484 -4.086 4.223 1 98.56 106 SER B N 1
ATOM 2425 C CA . SER B 1 106 ? 22.406 -5.43 3.658 1 98.56 106 SER B CA 1
ATOM 2426 C C . SER B 1 106 ? 22.312 -6.488 4.754 1 98.56 106 SER B C 1
ATOM 2428 O O . SER B 1 106 ? 23.156 -6.531 5.648 1 98.56 106 SER B O 1
ATOM 2430 N N . GLY B 1 107 ? 21.25 -7.27 4.684 1 98.31 107 GLY B N 1
ATOM 2431 C CA . GLY B 1 107 ? 21.078 -8.367 5.617 1 98.31 107 GLY B CA 1
ATOM 2432 C C . GLY B 1 107 ? 20.594 -7.914 6.984 1 98.31 107 GLY B C 1
ATOM 2433 O O . GLY B 1 107 ? 20.5 -8.727 7.91 1 98.31 107 GLY B O 1
ATOM 2434 N N . LYS B 1 108 ? 20.266 -6.645 7.141 1 98.25 108 LYS B N 1
ATOM 2435 C CA . LYS B 1 108 ? 19.953 -6.102 8.461 1 98.25 108 LYS B CA 1
ATOM 2436 C C . LYS B 1 108 ? 18.531 -5.539 8.5 1 98.25 108 LYS B C 1
ATOM 2438 O O . LYS B 1 108 ? 17.906 -5.348 7.453 1 98.25 108 LYS B O 1
ATOM 2443 N N . GLU B 1 109 ? 18.109 -5.387 9.641 1 98.44 109 GLU B N 1
ATOM 2444 C CA . GLU B 1 109 ? 16.828 -4.73 9.906 1 98.44 109 GLU B CA 1
ATOM 2445 C C . GLU B 1 109 ? 17.016 -3.227 10.086 1 98.44 109 GLU B C 1
ATOM 2447 O O . GLU B 1 109 ? 18.031 -2.777 10.609 1 98.44 109 GLU B O 1
ATOM 2452 N N . HIS B 1 110 ? 16.094 -2.473 9.656 1 98.56 110 HIS B N 1
ATOM 2453 C CA . HIS B 1 110 ? 16.031 -1.032 9.883 1 98.56 110 HIS B CA 1
ATOM 2454 C C . HIS B 1 110 ? 14.586 -0.541 9.938 1 98.56 110 HIS B C 1
ATOM 2456 O O . HIS B 1 110 ? 13.648 -1.323 9.75 1 98.56 110 HIS B O 1
ATOM 2462 N N . GLN B 1 111 ? 14.422 0.726 10.211 1 98.5 111 GLN B N 1
ATOM 2463 C CA . GLN B 1 111 ? 13.078 1.26 10.406 1 98.5 111 GLN B CA 1
ATOM 2464 C C . GLN B 1 111 ? 12.844 2.477 9.516 1 98.5 111 GLN B C 1
ATOM 2466 O O . GLN B 1 111 ? 13.742 3.287 9.305 1 98.5 111 GLN B O 1
ATOM 2471 N N . GLN B 1 112 ? 11.711 2.521 8.992 1 98.25 112 GLN B N 1
ATOM 2472 C CA . GLN B 1 112 ? 11.156 3.75 8.43 1 98.25 112 GLN B CA 1
ATOM 2473 C C . GLN B 1 112 ? 10.141 4.379 9.383 1 98.25 112 GLN B C 1
ATOM 2475 O O . GLN B 1 112 ? 9.133 3.756 9.719 1 98.25 112 GLN B O 1
ATOM 2480 N N . ILE B 1 113 ? 10.398 5.57 9.82 1 97.75 113 ILE B N 1
ATOM 2481 C CA . ILE B 1 113 ? 9.516 6.293 10.727 1 97.75 113 ILE B CA 1
ATOM 2482 C C . ILE B 1 113 ? 8.875 7.477 10 1 97.75 113 ILE B C 1
ATOM 2484 O O . ILE B 1 113 ? 9.578 8.398 9.578 1 97.75 113 ILE B O 1
ATOM 2488 N N . ALA B 1 114 ? 7.613 7.398 9.852 1 98.25 114 ALA B N 1
ATOM 2489 C CA . ALA B 1 114 ? 6.879 8.492 9.227 1 98.25 114 ALA B CA 1
ATOM 2490 C C . ALA B 1 114 ? 6.242 9.398 10.273 1 98.25 114 ALA B C 1
ATOM 2492 O O . ALA B 1 114 ? 5.594 8.922 11.203 1 98.25 114 ALA B O 1
ATOM 2493 N N . CYS B 1 115 ? 6.445 10.641 10.125 1 98.06 115 CYS B N 1
ATOM 2494 C CA . CYS B 1 115 ? 5.875 11.641 11.016 1 98.06 115 CYS B CA 1
ATOM 2495 C C . CYS B 1 115 ? 5.016 12.641 10.25 1 98.06 115 CYS B C 1
ATOM 2497 O O . CYS B 1 115 ? 5.402 13.102 9.172 1 98.06 115 CYS B O 1
ATOM 2499 N N . LEU B 1 116 ? 3.848 12.938 10.781 1 98.62 116 LEU B N 1
ATOM 2500 C CA . LEU B 1 116 ? 2.881 13.812 10.125 1 98.62 116 LEU B CA 1
ATOM 2501 C C . LEU B 1 116 ? 2.441 14.938 11.055 1 98.62 116 LEU B C 1
ATOM 2503 O O . LEU B 1 116 ? 2.418 14.773 12.273 1 98.62 116 LEU B O 1
ATOM 2507 N N . CYS B 1 117 ? 2.072 16.031 10.383 1 98.5 117 CYS B N 1
ATOM 2508 C CA . CYS B 1 117 ? 1.523 17.156 11.117 1 98.5 117 CYS B CA 1
ATOM 2509 C C . CYS B 1 117 ? 0.507 17.922 10.281 1 98.5 117 CYS B C 1
ATOM 2511 O O . CYS B 1 117 ? 0.69 18.078 9.07 1 98.5 117 CYS B O 1
ATOM 2513 N N . ILE B 1 118 ? -0.578 18.281 10.914 1 98.94 118 ILE B N 1
ATOM 2514 C CA . ILE B 1 118 ? -1.562 19.172 10.305 1 98.94 118 ILE B CA 1
ATOM 2515 C C . ILE B 1 118 ? -1.603 20.5 11.055 1 98.94 118 ILE B C 1
ATOM 2517 O O . ILE B 1 118 ? -1.763 20.516 12.281 1 98.94 118 ILE B O 1
ATOM 2521 N N . VAL B 1 119 ? -1.465 21.562 10.305 1 98.81 119 VAL B N 1
ATOM 2522 C CA . VAL B 1 119 ? -1.423 22.891 10.891 1 98.81 119 VAL B CA 1
ATOM 2523 C C . VAL B 1 119 ? -2.443 23.797 10.203 1 98.81 119 VAL B C 1
ATOM 2525 O O . VAL B 1 119 ? -2.691 23.656 9 1 98.81 119 VAL B O 1
ATOM 2528 N N . LYS B 1 120 ? -2.992 24.641 10.898 1 98.75 120 LYS B N 1
ATOM 2529 C CA . LYS B 1 120 ? -3.846 25.719 10.414 1 98.75 120 LYS B CA 1
ATOM 2530 C C . LYS B 1 120 ? -3.609 27 11.203 1 98.75 120 LYS B C 1
ATOM 2532 O O . LYS B 1 120 ? -3.521 26.969 12.43 1 98.75 120 LYS B O 1
ATOM 2537 N N . GLU B 1 121 ? -3.463 28.109 10.484 1 98 121 GLU B N 1
ATOM 2538 C CA . GLU B 1 121 ? -3.252 29.406 11.117 1 98 121 GLU B CA 1
ATOM 2539 C C . GLU B 1 121 ? -2.139 29.344 12.156 1 98 121 GLU B C 1
ATOM 2541 O O . GLU B 1 121 ? -2.307 29.812 13.289 1 98 121 GLU B O 1
ATOM 2546 N N . SER B 1 122 ? -1.097 28.609 11.805 1 97.06 122 SER B N 1
ATOM 2547 C CA . SER B 1 122 ? 0.123 28.469 12.594 1 97.06 122 SER B CA 1
ATOM 2548 C C . SER B 1 122 ? -0.15 27.766 13.914 1 97.06 122 SER B C 1
ATOM 2550 O O . SER B 1 122 ? 0.583 27.953 14.891 1 97.06 122 SER B O 1
ATOM 2552 N N . LYS B 1 123 ? -1.236 27.047 13.984 1 98.44 123 LYS B N 1
ATOM 2553 C CA . LYS B 1 123 ? -1.56 26.219 15.141 1 98.44 123 LYS B CA 1
ATOM 2554 C C . LYS B 1 123 ? -1.524 24.734 14.781 1 98.44 123 LYS B C 1
ATOM 2556 O O . LYS B 1 123 ? -2.115 24.312 13.781 1 98.44 123 LYS B O 1
ATOM 2561 N N . ILE B 1 124 ? -0.849 24 15.609 1 98.56 124 ILE B N 1
ATOM 2562 C CA . ILE B 1 124 ? -0.787 22.562 15.406 1 98.56 124 ILE B CA 1
ATOM 2563 C C . ILE B 1 124 ? -2.121 21.922 15.789 1 98.56 124 ILE B C 1
ATOM 2565 O O . ILE B 1 124 ? -2.557 22.031 16.938 1 98.56 124 ILE B O 1
ATOM 2569 N N . LEU B 1 125 ? -2.73 21.234 14.82 1 98.88 125 LEU B N 1
ATOM 2570 C CA . LEU B 1 125 ? -4.043 20.656 15.07 1 98.88 125 LEU B CA 1
ATOM 2571 C C . LEU B 1 125 ? -3.93 19.156 15.352 1 98.88 125 LEU B C 1
ATOM 2573 O O . LEU B 1 125 ? -4.781 18.594 16.031 1 98.88 125 LEU B O 1
ATOM 2577 N N . TRP B 1 126 ? -2.891 18.531 14.789 1 98.81 126 TRP B N 1
ATOM 2578 C CA . TRP B 1 126 ? -2.754 17.078 14.859 1 98.81 126 TRP B CA 1
ATOM 2579 C C . TRP B 1 126 ? -1.326 16.656 14.531 1 98.81 126 TRP B C 1
ATOM 2581 O O . TRP B 1 126 ? -0.675 17.25 13.672 1 98.81 126 TRP B O 1
ATOM 2591 N N . GLN B 1 127 ? -0.812 15.727 15.258 1 98.5 127 GLN B N 1
ATOM 2592 C CA . GLN B 1 127 ? 0.484 15.102 15.016 1 98.5 127 GLN B CA 1
ATOM 2593 C C . GLN B 1 127 ? 0.395 13.578 15.148 1 98.5 127 GLN B C 1
ATOM 2595 O O . GLN B 1 127 ? -0.421 13.062 15.914 1 98.5 127 GLN B O 1
ATOM 2600 N N . TYR B 1 128 ? 1.259 12.922 14.383 1 98.56 128 TYR B N 1
ATOM 2601 C CA . TYR B 1 128 ? 1.225 11.469 14.375 1 98.56 128 TYR B CA 1
ATOM 2602 C C . TYR B 1 128 ? 2.549 10.891 13.891 1 98.56 128 TYR B C 1
ATOM 2604 O O . TYR B 1 128 ? 3.271 11.539 13.125 1 98.56 128 TYR B O 1
ATOM 2612 N N . HIS B 1 129 ? 2.9 9.773 14.398 1 98.25 129 HIS B N 1
ATOM 2613 C CA . HIS B 1 129 ? 4.016 9.016 13.844 1 98.25 129 HIS B CA 1
ATOM 2614 C C . HIS B 1 129 ? 3.703 7.523 13.789 1 98.25 129 HIS B C 1
ATOM 2616 O O . HIS B 1 129 ? 2.854 7.039 14.539 1 98.25 129 HIS B O 1
ATOM 2622 N N . GLU B 1 130 ? 4.281 6.883 12.859 1 98.25 130 GLU B N 1
ATOM 2623 C CA . GLU B 1 130 ? 4.176 5.438 12.703 1 98.25 130 GLU B CA 1
ATOM 2624 C C . GLU B 1 130 ? 5.48 4.84 12.188 1 98.25 130 GLU B C 1
ATOM 2626 O O . GLU B 1 130 ? 6.184 5.465 11.391 1 98.25 130 GLU B O 1
ATOM 2631 N N . THR B 1 131 ? 5.762 3.641 12.688 1 98.19 131 THR B N 1
ATOM 2632 C CA . THR B 1 131 ? 7.02 2.992 12.328 1 98.19 131 THR B CA 1
ATOM 2633 C C . THR B 1 131 ? 6.766 1.689 11.578 1 98.19 131 THR B C 1
ATOM 2635 O O . THR B 1 131 ? 5.875 0.921 11.938 1 98.19 131 THR B O 1
ATOM 2638 N N . ALA B 1 132 ? 7.488 1.466 10.516 1 98.25 132 ALA B N 1
ATOM 2639 C CA . ALA B 1 132 ? 7.582 0.176 9.836 1 98.25 132 ALA B CA 1
ATOM 2640 C C . ALA B 1 132 ? 8.992 -0.405 9.961 1 98.25 132 ALA B C 1
ATOM 2642 O O . ALA B 1 132 ? 9.977 0.332 9.922 1 98.25 132 ALA B O 1
ATOM 2643 N N . THR B 1 133 ? 9.094 -1.676 10.102 1 98.69 133 THR B N 1
ATOM 2644 C CA . THR B 1 133 ? 10.367 -2.377 10.219 1 98.69 133 THR B CA 1
ATOM 2645 C C . THR B 1 133 ? 10.602 -3.271 9.008 1 98.69 133 THR B C 1
ATOM 2647 O O . THR B 1 133 ? 9.734 -4.062 8.633 1 98.69 133 THR B O 1
ATOM 2650 N N . LEU B 1 134 ? 11.742 -3.115 8.406 1 98.69 134 LEU B N 1
ATOM 2651 C CA . LEU B 1 134 ? 12.07 -3.832 7.176 1 98.69 134 LEU B CA 1
ATOM 2652 C C . LEU B 1 134 ? 13.406 -4.562 7.316 1 98.69 134 LEU B C 1
ATOM 2654 O O . LEU B 1 134 ? 14.336 -4.047 7.93 1 98.69 134 LEU B O 1
ATOM 2658 N N . THR B 1 135 ? 13.531 -5.691 6.695 1 98.81 135 THR B N 1
ATOM 2659 C CA . THR B 1 135 ? 14.773 -6.461 6.648 1 98.81 135 THR B CA 1
ATOM 2660 C C . THR B 1 135 ? 15.195 -6.719 5.203 1 98.81 135 THR B C 1
ATOM 2662 O O . THR B 1 135 ? 14.422 -7.262 4.414 1 98.81 135 THR B O 1
ATOM 2665 N N . LEU B 1 136 ? 16.391 -6.301 4.922 1 98.75 136 LEU B N 1
ATOM 2666 C CA . LEU B 1 136 ? 16.922 -6.535 3.58 1 98.75 136 LEU B CA 1
ATOM 2667 C C . LEU B 1 136 ? 17.484 -7.945 3.461 1 98.75 136 LEU B C 1
ATOM 2669 O O . LEU B 1 136 ? 17.953 -8.516 4.449 1 98.75 136 LEU B O 1
ATOM 2673 N N . HIS B 1 137 ? 17.469 -8.445 2.23 1 98.38 137 HIS B N 1
ATOM 2674 C CA . HIS B 1 137 ? 18.312 -9.602 1.917 1 98.38 137 HIS B CA 1
ATOM 2675 C C . HIS B 1 137 ? 19.781 -9.266 2.061 1 98.38 137 HIS B C 1
ATOM 2677 O O . HIS B 1 137 ? 20.156 -8.094 2.125 1 98.38 137 HIS B O 1
ATOM 2683 N N . HIS B 1 138 ? 20.578 -10.336 2.246 1 98.44 138 HIS B N 1
ATOM 2684 C CA . HIS B 1 138 ? 22 -10.109 1.972 1 98.44 138 HIS B CA 1
ATOM 2685 C C . HIS B 1 138 ? 22.234 -9.789 0.499 1 98.44 138 HIS B C 1
ATOM 2687 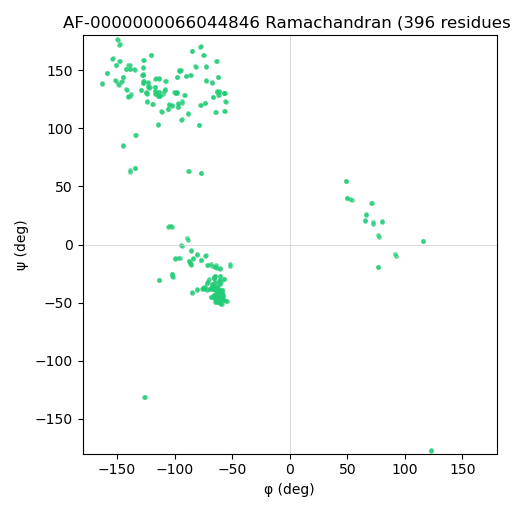O O . HIS B 1 138 ? 21.984 -10.633 -0.37 1 98.44 138 HIS B O 1
ATOM 2693 N N . LEU B 1 139 ? 22.656 -8.602 0.215 1 98.19 139 LEU B N 1
ATOM 2694 C CA . LEU B 1 139 ? 22.797 -8.125 -1.156 1 98.19 139 LEU B CA 1
ATOM 2695 C C . LEU B 1 139 ? 24.234 -8.203 -1.618 1 98.19 139 LEU B C 1
ATOM 2697 O O . LEU B 1 139 ? 25.141 -7.762 -0.911 1 98.19 139 LEU B O 1
ATOM 2701 N N . SER B 1 140 ? 24.453 -8.75 -2.738 1 97.69 140 SER B N 1
ATOM 2702 C CA . SER B 1 140 ? 25.781 -8.703 -3.34 1 97.69 140 SER B CA 1
ATOM 2703 C C . SER B 1 140 ? 26.078 -7.328 -3.918 1 97.69 140 SER B C 1
ATOM 2705 O O . SER B 1 140 ? 25.172 -6.539 -4.168 1 97.69 140 SER B O 1
ATOM 2707 N N . GLU B 1 141 ? 27.312 -7.055 -4.172 1 97.75 141 GLU B N 1
ATOM 2708 C CA . GLU B 1 141 ? 27.703 -5.809 -4.828 1 97.75 141 GLU B CA 1
ATOM 2709 C C . GLU B 1 141 ? 27.047 -5.68 -6.199 1 97.75 141 GLU B C 1
ATOM 2711 O O . GLU B 1 141 ? 26.641 -4.59 -6.602 1 97.75 141 GLU B O 1
ATOM 2716 N N . LYS B 1 142 ? 27.016 -6.781 -6.844 1 97.44 142 LYS B N 1
ATOM 2717 C CA . LYS B 1 142 ? 26.406 -6.805 -8.172 1 97.44 142 LYS B CA 1
ATOM 2718 C C . LYS B 1 142 ? 24.922 -6.406 -8.109 1 97.44 142 LYS B C 1
ATOM 2720 O O . LYS B 1 142 ? 24.453 -5.613 -8.93 1 97.44 142 LYS B O 1
ATOM 2725 N N . THR B 1 143 ? 24.172 -6.934 -7.172 1 97.81 143 THR B N 1
ATOM 2726 C CA . THR B 1 143 ? 22.75 -6.625 -7 1 97.81 143 THR B CA 1
ATOM 2727 C C . THR B 1 143 ? 22.562 -5.148 -6.652 1 97.81 143 THR B C 1
ATOM 2729 O O . THR B 1 143 ? 21.703 -4.48 -7.223 1 97.81 143 THR B O 1
ATOM 2732 N N . ILE B 1 144 ? 23.375 -4.641 -5.73 1 98.44 144 ILE B N 1
ATOM 2733 C CA . ILE B 1 144 ? 23.312 -3.246 -5.312 1 98.44 144 ILE B CA 1
ATOM 2734 C C . ILE B 1 144 ? 23.516 -2.334 -6.52 1 98.44 144 ILE B C 1
ATOM 2736 O O . ILE B 1 144 ? 22.719 -1.423 -6.762 1 98.44 144 ILE B O 1
ATOM 2740 N N . GLU B 1 145 ? 24.531 -2.672 -7.277 1 98.31 145 GLU B N 1
ATOM 2741 C CA . GLU B 1 145 ? 24.859 -1.856 -8.445 1 98.31 145 GLU B CA 1
ATOM 2742 C C . GLU B 1 145 ? 23.734 -1.914 -9.484 1 98.31 145 GLU B C 1
ATOM 2744 O O . GLU B 1 145 ? 23.312 -0.881 -10.008 1 98.31 145 GLU B O 1
ATOM 2749 N N . ALA B 1 146 ? 23.25 -3.092 -9.773 1 98.19 146 ALA B N 1
ATOM 2750 C CA . ALA B 1 146 ? 22.203 -3.262 -10.766 1 98.19 146 ALA B CA 1
ATOM 2751 C C . ALA B 1 146 ? 20.938 -2.516 -10.352 1 98.19 146 ALA B C 1
ATOM 2753 O O . ALA B 1 146 ? 20.281 -1.87 -11.18 1 98.19 146 ALA B O 1
ATOM 2754 N N . TYR B 1 147 ? 20.609 -2.613 -9.086 1 98.56 147 TYR B N 1
ATOM 2755 C CA . TYR B 1 147 ? 19.422 -1.931 -8.57 1 98.56 147 TYR B CA 1
ATOM 2756 C C . TYR B 1 147 ? 19.562 -0.42 -8.719 1 98.56 147 TYR B C 1
ATOM 2758 O O . TYR B 1 147 ? 18.656 0.252 -9.195 1 98.56 147 TYR B O 1
ATOM 2766 N N . LEU B 1 148 ? 20.688 0.119 -8.273 1 98.38 148 LEU B N 1
ATOM 2767 C CA . LEU B 1 148 ? 20.891 1.563 -8.258 1 98.38 148 LEU B CA 1
ATOM 2768 C C . LEU B 1 148 ? 20.938 2.121 -9.672 1 98.38 148 LEU B C 1
ATOM 2770 O O . LEU B 1 148 ? 20.547 3.266 -9.906 1 98.38 148 LEU B O 1
ATOM 2774 N N . GLN B 1 149 ? 21.359 1.311 -10.586 1 97.31 149 GLN B N 1
ATOM 2775 C CA . GLN B 1 149 ? 21.344 1.729 -11.984 1 97.31 149 GLN B CA 1
ATOM 2776 C C . GLN B 1 149 ? 19.922 1.775 -12.531 1 97.31 149 GLN B C 1
ATOM 2778 O O . GLN B 1 149 ? 19.594 2.635 -13.352 1 97.31 149 GLN B O 1
ATOM 2783 N N . ALA B 1 150 ? 19.125 0.905 -12.047 1 96.94 150 ALA B N 1
ATOM 2784 C CA . ALA B 1 150 ? 17.766 0.781 -12.562 1 96.94 150 ALA B CA 1
ATOM 2785 C C . ALA B 1 150 ? 16.859 1.85 -11.961 1 96.94 150 ALA B C 1
ATOM 2787 O O . ALA B 1 150 ? 16.016 2.428 -12.664 1 96.94 150 ALA B O 1
ATOM 2788 N N . GLU B 1 151 ? 16.984 2.219 -10.617 1 95.88 151 GLU B N 1
ATOM 2789 C CA . GLU B 1 151 ? 15.977 3.025 -9.93 1 95.88 151 GLU B CA 1
ATOM 2790 C C . GLU B 1 151 ? 16.531 4.395 -9.547 1 95.88 151 GLU B C 1
ATOM 2792 O O . GLU B 1 151 ? 15.781 5.367 -9.445 1 95.88 151 GLU B O 1
ATOM 2797 N N . LYS B 1 152 ? 17.812 4.488 -9.289 1 97 152 LYS B N 1
ATOM 2798 C CA . LYS B 1 152 ? 18.5 5.723 -8.906 1 97 152 LYS B CA 1
ATOM 2799 C C . LYS B 1 152 ? 17.75 6.445 -7.789 1 97 152 LYS B C 1
ATOM 2801 O O . LYS B 1 152 ? 17.422 7.625 -7.922 1 97 152 LYS B O 1
ATOM 2806 N N . PRO B 1 153 ? 17.484 5.715 -6.656 1 97.31 153 PRO B N 1
ATOM 2807 C CA . PRO B 1 153 ? 16.688 6.27 -5.555 1 97.31 153 PRO B CA 1
ATOM 2808 C C . PRO B 1 153 ? 17.484 7.242 -4.691 1 97.31 153 PRO B C 1
ATOM 2810 O O . PRO B 1 153 ? 17.484 7.129 -3.461 1 97.31 153 PRO B O 1
ATOM 2813 N N . TYR B 1 154 ? 17.953 8.328 -5.273 1 96.88 154 TYR B N 1
ATOM 2814 C CA . TYR B 1 154 ? 18.922 9.188 -4.602 1 96.88 154 TYR B CA 1
ATOM 2815 C C . TYR B 1 154 ? 18.219 10.211 -3.723 1 96.88 154 TYR B C 1
ATOM 2817 O O . TYR B 1 154 ? 18.844 10.836 -2.859 1 96.88 154 TYR B O 1
ATOM 2825 N N . GLN B 1 155 ? 16.922 10.414 -3.92 1 93.62 155 GLN B N 1
ATOM 2826 C CA . GLN B 1 155 ? 16.125 11.336 -3.113 1 93.62 155 GLN B CA 1
ATOM 2827 C C . GLN B 1 155 ? 15.281 10.586 -2.094 1 93.62 155 GLN B C 1
ATOM 2829 O O . GLN B 1 155 ? 14.32 11.141 -1.556 1 93.62 155 GLN B O 1
ATOM 2834 N N . SER B 1 156 ? 15.617 9.289 -1.871 1 95.06 156 SER B N 1
ATOM 2835 C CA . SER B 1 156 ? 14.867 8.469 -0.929 1 95.06 156 SER B CA 1
ATOM 2836 C C . SER B 1 156 ? 15.75 8.023 0.239 1 95.06 156 SER B C 1
ATOM 2838 O O . SER B 1 156 ? 16.844 7.516 0.034 1 95.06 156 SER B O 1
ATOM 2840 N N . CYS B 1 157 ? 15.172 8.211 1.435 1 92.88 157 CYS B N 1
ATOM 2841 C CA . CYS B 1 157 ? 15.883 7.746 2.619 1 92.88 157 CYS B CA 1
ATOM 2842 C C . CYS B 1 157 ? 16.094 6.238 2.568 1 92.88 157 CYS B C 1
ATOM 2844 O O . CYS B 1 157 ? 15.18 5.492 2.201 1 92.88 157 CYS B O 1
ATOM 2846 N N . GLY B 1 158 ? 17.312 5.789 2.828 1 95.38 158 GLY B N 1
ATOM 2847 C CA . GLY B 1 158 ? 17.625 4.367 2.828 1 95.38 158 GLY B CA 1
ATOM 2848 C C . GLY B 1 158 ? 18.094 3.855 1.481 1 95.38 158 GLY B C 1
ATOM 2849 O O . GLY B 1 158 ? 18.5 2.697 1.356 1 95.38 158 GLY B O 1
ATOM 2850 N N . ALA B 1 159 ? 17.984 4.75 0.437 1 97.88 159 ALA B N 1
ATOM 2851 C CA . ALA B 1 159 ? 18.484 4.465 -0.906 1 97.88 159 ALA B CA 1
ATOM 2852 C C . ALA B 1 159 ? 17.625 3.406 -1.594 1 97.88 159 ALA B C 1
ATOM 2854 O O . ALA B 1 159 ? 18.141 2.551 -2.316 1 97.88 159 ALA B O 1
ATOM 2855 N N . TYR B 1 160 ? 16.344 3.414 -1.362 1 98.31 160 TYR B N 1
ATOM 2856 C CA . TYR B 1 160 ? 15.438 2.502 -2.055 1 98.31 160 TYR B CA 1
ATOM 2857 C C . TYR B 1 160 ? 14.047 3.117 -2.203 1 98.31 160 TYR B C 1
ATOM 2859 O O . TYR B 1 160 ? 13.672 4.008 -1.435 1 98.31 160 TYR B O 1
ATOM 2867 N N . GLN B 1 161 ? 13.375 2.656 -3.199 1 97.31 161 GLN B N 1
ATOM 2868 C CA . GLN B 1 161 ? 11.961 2.943 -3.418 1 97.31 161 GLN B CA 1
ATOM 2869 C C . GLN B 1 161 ? 11.117 1.681 -3.287 1 97.31 161 GLN B C 1
ATOM 2871 O O . GLN B 1 161 ? 11.031 0.884 -4.223 1 97.31 161 GLN B O 1
ATOM 2876 N N . TYR B 1 162 ? 10.445 1.56 -2.152 1 97.69 162 TYR B N 1
ATOM 2877 C CA . TYR B 1 162 ? 9.727 0.342 -1.798 1 97.69 162 TYR B CA 1
ATOM 2878 C C . TYR B 1 162 ? 8.562 0.095 -2.758 1 97.69 162 TYR B C 1
ATOM 2880 O O . TYR B 1 162 ? 8.18 -1.053 -2.996 1 97.69 162 TYR B O 1
ATOM 2888 N N . GLU B 1 163 ? 7.969 1.133 -3.344 1 95.06 163 GLU B N 1
ATOM 2889 C CA . GLU B 1 163 ? 6.789 1.057 -4.203 1 95.06 163 GLU B CA 1
ATOM 2890 C C . GLU B 1 163 ? 7.137 0.465 -5.566 1 95.06 163 GLU B C 1
ATOM 2892 O O . GLU B 1 163 ? 6.246 0.136 -6.352 1 95.06 163 GLU B O 1
ATOM 2897 N N . GLY B 1 164 ? 8.383 0.295 -5.879 1 95.19 164 GLY B N 1
ATOM 2898 C CA . GLY B 1 164 ? 8.852 -0.221 -7.156 1 95.19 164 GLY B CA 1
ATOM 2899 C C . GLY B 1 164 ? 9.766 -1.422 -7.016 1 95.19 164 GLY B C 1
ATOM 2900 O O . GLY B 1 164 ? 9.43 -2.391 -6.332 1 95.19 164 GLY B O 1
ATOM 2901 N N . LEU B 1 165 ? 10.93 -1.34 -7.727 1 97.56 165 LEU B N 1
ATOM 2902 C CA . LEU B 1 165 ? 11.883 -2.445 -7.742 1 97.56 165 LEU B CA 1
ATOM 2903 C C . LEU B 1 165 ? 12.477 -2.668 -6.355 1 97.56 165 LEU B C 1
ATOM 2905 O O . LEU B 1 165 ? 12.984 -3.752 -6.059 1 97.56 165 LEU B O 1
ATOM 2909 N N . GLY B 1 166 ? 12.367 -1.659 -5.527 1 98.12 166 GLY B N 1
ATOM 2910 C CA . GLY B 1 166 ? 12.938 -1.764 -4.195 1 98.12 166 GLY B CA 1
ATOM 2911 C C . GLY B 1 166 ? 12.344 -2.891 -3.375 1 98.12 166 GLY B C 1
ATOM 2912 O O . GLY B 1 166 ? 12.984 -3.412 -2.463 1 98.12 166 GLY B O 1
ATOM 2913 N N . LYS B 1 167 ? 11.102 -3.27 -3.65 1 98.12 167 LYS B N 1
ATOM 2914 C CA . LYS B 1 167 ? 10.422 -4.324 -2.904 1 98.12 167 LYS B CA 1
ATOM 2915 C C . LYS B 1 167 ? 11.211 -5.629 -2.951 1 98.12 167 LYS B C 1
ATOM 2917 O O . LYS B 1 167 ? 11.172 -6.414 -2 1 98.12 167 LYS B O 1
ATOM 2922 N N . TRP B 1 168 ? 11.977 -5.891 -4.016 1 98.5 168 TRP B N 1
ATOM 2923 C CA . TRP B 1 168 ? 12.727 -7.129 -4.215 1 98.5 168 TRP B CA 1
ATOM 2924 C C . TRP B 1 168 ? 13.914 -7.203 -3.268 1 98.5 168 TRP B C 1
ATOM 2926 O O . TRP B 1 168 ? 14.508 -8.273 -3.088 1 98.5 168 TRP B O 1
ATOM 2936 N N . LEU B 1 169 ? 14.289 -6.07 -2.717 1 98.62 169 LEU B N 1
ATOM 2937 C CA . LEU B 1 169 ? 15.453 -6.027 -1.837 1 98.62 169 LEU B CA 1
ATOM 2938 C C . LEU B 1 169 ? 15.109 -6.578 -0.457 1 98.62 169 LEU B C 1
ATOM 2940 O O . LEU B 1 169 ? 16 -6.883 0.334 1 98.62 169 LEU B O 1
ATOM 2944 N N . PHE B 1 170 ? 13.789 -6.75 -0.16 1 98.56 170 PHE B N 1
ATOM 2945 C CA . PHE B 1 170 ? 13.383 -7.012 1.218 1 98.56 170 PHE B CA 1
ATOM 2946 C C . PHE B 1 170 ? 12.938 -8.461 1.389 1 98.56 170 PHE B C 1
ATOM 2948 O O . PHE B 1 170 ? 12.258 -9.008 0.523 1 98.56 170 PHE B O 1
ATOM 2955 N N . LYS B 1 171 ? 13.289 -9.031 2.49 1 97.25 171 LYS B N 1
ATOM 2956 C CA . LYS B 1 171 ? 12.859 -10.391 2.797 1 97.25 171 LYS B CA 1
ATOM 2957 C C . LYS B 1 171 ? 11.711 -10.391 3.801 1 97.25 171 LYS B C 1
ATOM 2959 O O . LYS B 1 171 ? 10.93 -11.344 3.867 1 97.25 171 LYS B O 1
ATOM 2964 N N . GLU B 1 172 ? 11.633 -9.336 4.613 1 97.88 172 GLU B N 1
ATOM 2965 C CA . GLU B 1 172 ? 10.586 -9.211 5.621 1 97.88 172 GLU B CA 1
ATOM 2966 C C . GLU B 1 172 ? 10.172 -7.754 5.816 1 97.88 172 GLU B C 1
ATOM 2968 O O . GLU B 1 172 ? 11.023 -6.859 5.82 1 97.88 172 GLU B O 1
ATOM 2973 N N . VAL B 1 173 ? 8.883 -7.547 5.984 1 98.06 173 VAL B N 1
ATOM 2974 C CA . VAL B 1 173 ? 8.359 -6.207 6.227 1 98.06 173 VAL B CA 1
ATOM 2975 C C . VAL B 1 173 ? 7.242 -6.266 7.262 1 98.06 173 VAL B C 1
ATOM 2977 O O . VAL B 1 173 ? 6.328 -7.086 7.148 1 98.06 173 VAL B O 1
ATOM 2980 N N . GLN B 1 174 ? 7.355 -5.52 8.242 1 97.56 174 GLN B N 1
ATOM 2981 C CA . GLN B 1 174 ? 6.312 -5.32 9.242 1 97.56 174 GLN B CA 1
ATOM 2982 C C . GLN B 1 174 ? 5.863 -3.861 9.289 1 97.56 174 GLN B C 1
ATOM 2984 O O . GLN B 1 174 ? 6.652 -2.975 9.633 1 97.56 174 GLN B O 1
ATOM 2989 N N . GLY B 1 175 ? 4.59 -3.643 9.039 1 97.25 175 GLY B N 1
ATOM 2990 C CA . GLY B 1 175 ? 4.051 -2.295 8.945 1 97.25 175 GLY B CA 1
ATOM 2991 C C . GLY B 1 175 ? 3.377 -2.016 7.613 1 97.25 175 GLY B C 1
ATOM 2992 O O . GLY B 1 175 ? 3.361 -2.873 6.73 1 97.25 175 GLY B O 1
ATOM 2993 N N . SER B 1 176 ? 2.908 -0.776 7.469 1 96.62 176 SER B N 1
ATOM 2994 C CA . SER B 1 176 ? 2.125 -0.436 6.285 1 96.62 176 SER B CA 1
ATOM 2995 C C . SER B 1 176 ? 3.006 0.162 5.191 1 96.62 176 SER B C 1
ATOM 2997 O O . SER B 1 176 ? 4.012 0.814 5.484 1 96.62 176 SER B O 1
ATOM 2999 N N . GLU B 1 177 ? 2.566 -0.088 4.004 1 97.06 177 GLU B N 1
ATOM 3000 C CA . GLU B 1 177 ? 3.307 0.43 2.857 1 97.06 177 GLU B CA 1
ATOM 3001 C C . GLU B 1 177 ? 3.342 1.955 2.867 1 97.06 177 GLU B C 1
ATOM 3003 O O . GLU B 1 177 ? 4.383 2.561 2.604 1 97.06 177 GLU B O 1
ATOM 3008 N N . ASP B 1 178 ? 2.189 2.576 3.15 1 97.62 178 ASP B N 1
ATOM 3009 C CA . ASP B 1 178 ? 2.148 4.035 3.111 1 97.62 178 ASP B CA 1
ATOM 3010 C C . ASP B 1 178 ? 3.041 4.637 4.195 1 97.62 178 ASP B C 1
ATOM 3012 O O . ASP B 1 178 ? 3.582 5.73 4.023 1 97.62 178 ASP B O 1
ATOM 3016 N N . THR B 1 179 ? 3.271 3.924 5.293 1 98 179 THR B N 1
ATOM 3017 C CA . THR B 1 179 ? 4.238 4.344 6.301 1 98 179 THR B CA 1
ATOM 3018 C C . THR B 1 179 ? 5.656 4.289 5.746 1 98 179 THR B C 1
ATOM 3020 O O . THR B 1 179 ? 6.438 5.227 5.922 1 98 179 THR B O 1
ATOM 3023 N N . ILE B 1 180 ? 5.93 3.234 5.082 1 98.25 180 ILE B N 1
ATOM 3024 C CA . ILE B 1 180 ? 7.246 3.064 4.469 1 98.25 180 ILE B CA 1
ATOM 3025 C C . ILE B 1 180 ? 7.488 4.176 3.451 1 98.25 180 ILE B C 1
ATOM 3027 O O . ILE B 1 180 ? 8.602 4.68 3.328 1 98.25 180 ILE B O 1
ATOM 3031 N N . LEU B 1 181 ? 6.402 4.574 2.807 1 97.69 181 LEU B N 1
ATOM 3032 C CA . LEU B 1 181 ? 6.512 5.547 1.724 1 97.69 181 LEU B CA 1
ATOM 3033 C C . LEU B 1 181 ? 6.48 6.973 2.268 1 97.69 181 LEU B C 1
ATOM 3035 O O . LEU B 1 181 ? 6.781 7.926 1.544 1 97.69 181 LEU B O 1
ATOM 3039 N N . GLY B 1 182 ? 6.02 7.109 3.506 1 97.56 182 GLY B N 1
ATOM 3040 C CA . GLY B 1 182 ? 6.238 8.398 4.152 1 97.56 182 GLY B CA 1
ATOM 3041 C C . GLY B 1 182 ? 4.953 9.141 4.457 1 97.56 182 GLY B C 1
ATOM 3042 O O . GLY B 1 182 ? 4.984 10.258 4.98 1 97.56 182 GLY B O 1
ATOM 3043 N N . LEU B 1 183 ? 3.842 8.539 4.172 1 98.38 183 LEU B N 1
ATOM 3044 C CA . LEU B 1 183 ? 2.568 9.203 4.426 1 98.38 183 LEU B CA 1
ATOM 3045 C C . LEU B 1 183 ? 1.51 8.195 4.863 1 98.38 183 LEU B C 1
ATOM 3047 O O . LEU B 1 183 ? 0.707 7.738 4.043 1 98.38 183 LEU B O 1
ATOM 3051 N N . PRO B 1 184 ? 1.45 7.867 6.164 1 98.19 184 PRO B N 1
ATOM 3052 C CA . PRO B 1 184 ? 0.395 6.977 6.652 1 98.19 184 PRO B CA 1
ATOM 3053 C C . PRO B 1 184 ? -1.007 7.492 6.336 1 98.19 184 PRO B C 1
ATOM 3055 O O . PRO B 1 184 ? -1.438 8.5 6.898 1 98.19 184 PRO B O 1
ATOM 3058 N N . LEU B 1 185 ? -1.73 6.781 5.527 1 98.25 185 LEU B N 1
ATOM 3059 C CA . LEU B 1 185 ? -2.951 7.324 4.941 1 98.25 185 LEU B CA 1
ATOM 3060 C C . LEU B 1 185 ? -4.137 7.148 5.887 1 98.25 185 LEU B C 1
ATOM 3062 O O . LEU B 1 185 ? -4.965 8.047 6.023 1 98.25 185 LEU B O 1
ATOM 3066 N N . MET B 1 186 ? -4.25 5.996 6.535 1 97.81 186 MET B N 1
ATOM 3067 C CA . MET B 1 186 ? -5.426 5.762 7.367 1 97.81 186 MET B CA 1
ATOM 3068 C C . MET B 1 186 ? -5.473 6.738 8.539 1 97.81 186 MET B C 1
ATOM 3070 O O . MET B 1 186 ? -6.492 7.387 8.766 1 97.81 186 MET B O 1
ATOM 3074 N N . PRO B 1 187 ? -4.324 6.891 9.242 1 98.25 187 PRO B N 1
ATOM 3075 C CA . PRO B 1 187 ? -4.324 7.918 10.289 1 98.25 187 PRO B CA 1
ATOM 3076 C C . PRO B 1 187 ? -4.625 9.312 9.75 1 98.25 187 PRO B C 1
ATOM 3078 O O . PRO B 1 187 ? -5.336 10.086 10.398 1 98.25 187 PRO B O 1
ATOM 3081 N N . LEU B 1 188 ? -4.129 9.641 8.641 1 98.69 188 LEU B N 1
ATOM 3082 C CA . LEU B 1 188 ? -4.355 10.953 8.039 1 98.69 188 LEU B CA 1
ATOM 3083 C C . LEU B 1 188 ? -5.828 11.141 7.691 1 98.69 188 LEU B C 1
ATOM 3085 O O . LEU B 1 188 ? -6.418 12.18 8.008 1 98.69 188 LEU B O 1
ATOM 3089 N N . VAL B 1 189 ? -6.398 10.164 7.02 1 98.5 189 VAL B N 1
ATOM 3090 C CA . VAL B 1 189 ? -7.805 10.188 6.633 1 98.5 189 VAL B CA 1
ATOM 3091 C C . VAL B 1 189 ? -8.68 10.414 7.867 1 98.5 189 VAL B C 1
ATOM 3093 O O . VAL B 1 189 ? -9.555 11.281 7.863 1 98.5 189 VAL B O 1
ATOM 3096 N N . ASN B 1 190 ? -8.422 9.656 8.906 1 98.5 190 ASN B N 1
ATOM 3097 C CA . ASN B 1 190 ? -9.188 9.805 10.141 1 98.5 190 ASN B CA 1
ATOM 3098 C C . ASN B 1 190 ? -9.023 11.188 10.742 1 98.5 190 ASN B C 1
ATOM 3100 O O . ASN B 1 190 ? -9.992 11.781 11.227 1 98.5 190 ASN B O 1
ATOM 3104 N N . ALA B 1 191 ? -7.816 11.703 10.719 1 98.75 191 ALA B N 1
ATOM 3105 C CA . ALA B 1 191 ? -7.555 13.031 11.266 1 98.75 191 ALA B CA 1
ATOM 3106 C C . ALA B 1 191 ? -8.328 14.102 10.5 1 98.75 191 ALA B C 1
ATOM 3108 O O . ALA B 1 191 ? -8.914 15.008 11.102 1 98.75 191 ALA B O 1
ATOM 3109 N N . LEU B 1 192 ? -8.32 14.008 9.188 1 98.81 192 LEU B N 1
ATOM 3110 C CA . LEU B 1 192 ? -8.984 15 8.352 1 98.81 192 LEU B CA 1
ATOM 3111 C C . LEU B 1 192 ? -10.492 14.992 8.594 1 98.81 192 LEU B C 1
ATOM 3113 O O . LEU B 1 192 ? -11.125 16.047 8.594 1 98.81 192 LEU B O 1
ATOM 3117 N N . VAL B 1 193 ? -11.031 13.812 8.773 1 98.38 193 VAL B N 1
ATOM 3118 C CA . VAL B 1 193 ? -12.453 13.688 9.07 1 98.38 193 VAL B CA 1
ATOM 3119 C C . VAL B 1 193 ? -12.742 14.258 10.461 1 98.38 193 VAL B C 1
ATOM 3121 O O . VAL B 1 193 ? -13.68 15.055 10.633 1 98.38 193 VAL B O 1
ATOM 3124 N N . ASN B 1 194 ? -11.93 13.922 11.453 1 98.19 194 ASN B N 1
ATOM 3125 C CA . ASN B 1 194 ? -12.141 14.352 12.836 1 98.19 194 ASN B CA 1
ATOM 3126 C C . ASN B 1 194 ? -12.008 15.867 12.969 1 98.19 194 ASN B C 1
ATOM 3128 O O . ASN B 1 194 ? -12.703 16.484 13.781 1 98.19 194 ASN B O 1
ATOM 3132 N N . LEU B 1 195 ? -11.133 16.453 12.141 1 98.56 195 LEU B N 1
ATOM 3133 C CA . LEU B 1 195 ? -10.898 17.891 12.172 1 98.56 195 LEU B CA 1
ATOM 3134 C C . LEU B 1 195 ? -11.922 18.609 11.297 1 98.56 195 LEU B C 1
ATOM 3136 O O . LEU B 1 195 ? -11.891 19.844 11.195 1 98.56 195 LEU B O 1
ATOM 3140 N N . LYS B 1 196 ? -12.766 17.828 10.578 1 98.25 196 LYS B N 1
ATOM 3141 C CA . LYS B 1 196 ? -13.812 18.344 9.703 1 98.25 196 LYS B CA 1
ATOM 3142 C C . LYS B 1 196 ? -13.211 19.094 8.508 1 98.25 196 LYS B C 1
ATOM 3144 O O . LYS B 1 196 ? -13.773 20.078 8.039 1 98.25 196 LYS B O 1
ATOM 3149 N N . VAL B 1 197 ? -12.031 18.672 8.234 1 98.75 197 VAL B N 1
ATOM 3150 C CA . VAL B 1 197 ? -11.406 19.188 7.023 1 98.75 197 VAL B CA 1
ATOM 3151 C C . VAL B 1 197 ? -12.039 18.531 5.797 1 98.75 197 VAL B C 1
ATOM 3153 O O . VAL B 1 197 ? -12.195 19.172 4.754 1 98.75 197 VAL B O 1
ATOM 3156 N N . VAL B 1 198 ? -12.328 17.25 5.93 1 98.25 198 VAL B N 1
ATOM 3157 C CA . VAL B 1 198 ? -13.016 16.484 4.902 1 98.25 198 VAL B CA 1
ATOM 3158 C C . VAL B 1 198 ? -14.289 15.867 5.48 1 98.25 198 VAL B C 1
ATOM 3160 O O . VAL B 1 198 ? -14.289 15.383 6.613 1 98.25 198 VAL B O 1
ATOM 3163 N N . GLY B 1 199 ? -15.32 15.961 4.738 1 96.88 199 GLY B N 1
ATOM 3164 C CA . GLY B 1 199 ? -16.578 15.32 5.078 1 96.88 199 GLY B CA 1
ATOM 3165 C C . GLY B 1 199 ? -17.078 14.367 4.004 1 96.88 199 GLY B C 1
ATOM 3166 O O . GLY B 1 199 ? -16.953 14.648 2.812 1 96.88 199 GLY B O 1
ATOM 3167 N N . ILE B 1 200 ? -17.578 13.25 4.48 1 93.88 200 ILE B N 1
ATOM 3168 C CA . ILE B 1 200 ? -18.188 12.305 3.54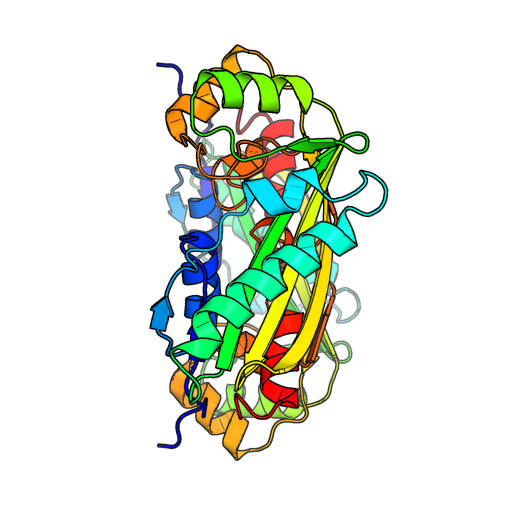5 1 93.88 200 ILE B CA 1
ATOM 3169 C C . ILE B 1 200 ? -19.672 12.164 3.848 1 93.88 200 ILE B C 1
ATOM 3171 O O . ILE B 1 200 ? -20.109 12.422 4.973 1 93.88 200 ILE B O 1
#

Sequence (400 aa):
MSKFLQQKPIILASSSTIRHKLMKSLGLDFLVVPSNCNEEEIKTRHNSDELVELGITLAKIKALDVSQHYPEHYIIAADQLCVADKRVFNKPLNHQTAVSHLRELSGKEHQQIACLCIVKESKILWQYHETATLTLHHLSEKTIEAYLQAEKPYQSCGAYQYEGLGKWLFKEVQGSEDTILGLPLMPLVNALVNLKVVGIMSKFLQQKPIILASSSTIRHKLMKSLGLDFLVVPSNCNEEEIKTRHNSDELVELGITLAKIKALDVSQHYPEHYIIAADQLCVADKRVFNKPLNHQTAVSHLRELSGKEHQQIACLCIVKESKILWQYHETATLTLHHLSEKTIEAYLQAEKPYQSCGAYQYEGLGKWLFKEVQGSEDTILGLPLMPLVNALVNLKVVGI